Protein AF-0000000072571124 (afdb_homodimer)

InterPro domains:
  IPR002347 Short-chain dehydrogenase/reductase SDR [PF00106] (4-195)
  IPR002347 Short-chain dehydrogenase/reductase SDR [PR00081] (2-19)
  IPR002347 Short-chain dehydrogenase/reductase SDR [PR00081] (71-82)
  IPR002347 Short-chain dehydrogenase/reductase SDR [PR00081] (153-172)
  IPR002347 Short-chain dehydrogenase/reductase SDR [PR00081] (176-193)
  IPR036291 NAD(P)-binding domain superfamily [SSF51735] (3-234)

Structure (mmCIF, N/CA/C/O backbone):
data_AF-0000000072571124-model_v1
#
loop_
_entity.id
_entity.type
_entity.pdbx_description
1 polymer 'Carbonyl reductase'
#
loop_
_atom_site.group_PDB
_atom_site.id
_atom_site.type_symbol
_atom_site.label_atom_id
_atom_site.label_alt_id
_atom_site.label_comp_id
_atom_site.label_asym_id
_atom_site.label_entity_id
_atom_site.label_seq_id
_atom_site.pdbx_PDB_ins_code
_atom_site.Cartn_x
_atom_site.Cartn_y
_atom_site.Cartn_z
_atom_site.occupancy
_atom_site.B_iso_or_equiv
_atom_site.auth_seq_id
_atom_site.auth_comp_id
_atom_site.auth_asym_id
_atom_site.auth_atom_id
_atom_site.pdbx_PDB_model_num
ATOM 1 N N . MET A 1 1 ? -4.766 -30.953 -12.055 1 96.31 1 MET A N 1
ATOM 2 C CA . MET A 1 1 ? -4.66 -29.641 -11.422 1 96.31 1 MET A CA 1
ATOM 3 C C . MET A 1 1 ? -3.938 -28.656 -12.336 1 96.31 1 MET A C 1
ATOM 5 O O . MET A 1 1 ? -3.121 -29.047 -13.164 1 96.31 1 MET A O 1
ATOM 9 N N . LYS A 1 2 ? -4.254 -27.438 -12.289 1 98.62 2 LYS A N 1
ATOM 10 C CA . LYS A 1 2 ? -3.758 -26.406 -13.203 1 98.62 2 LYS A CA 1
ATOM 11 C C . LYS A 1 2 ? -3.268 -25.188 -12.445 1 98.62 2 LYS A C 1
ATOM 13 O O . LYS A 1 2 ? -3.891 -24.75 -11.469 1 98.62 2 LYS A O 1
ATOM 18 N N . THR A 1 3 ? -2.094 -24.641 -12.883 1 98.69 3 THR A N 1
ATOM 19 C CA . THR A 1 3 ? -1.543 -23.438 -12.273 1 98.69 3 THR A CA 1
ATOM 20 C C . THR A 1 3 ? -1.258 -22.391 -13.336 1 98.69 3 THR A C 1
ATOM 22 O O . THR A 1 3 ? -0.821 -22.703 -14.438 1 98.69 3 THR A O 1
ATOM 25 N N . LEU A 1 4 ? -1.636 -21.141 -13.031 1 98.81 4 LEU A N 1
ATOM 26 C CA . LEU A 1 4 ? -1.172 -19.984 -13.781 1 98.81 4 LEU A CA 1
ATOM 27 C C . LEU A 1 4 ? -0.136 -19.203 -12.984 1 98.81 4 LEU A C 1
ATOM 29 O O . LEU A 1 4 ? -0.385 -18.828 -11.836 1 98.81 4 LEU A O 1
ATOM 33 N N . ILE A 1 5 ? 1.008 -19 -13.539 1 98.62 5 ILE A N 1
ATOM 34 C CA . ILE A 1 5 ? 2.074 -18.219 -12.922 1 98.62 5 ILE A CA 1
ATOM 35 C C . ILE A 1 5 ? 2.412 -17.016 -13.805 1 98.62 5 ILE A C 1
ATOM 37 O O . ILE A 1 5 ? 2.76 -17.188 -14.977 1 98.62 5 ILE A O 1
ATOM 41 N N . THR A 1 6 ? 2.266 -15.836 -13.258 1 98.19 6 THR A N 1
ATOM 42 C CA . THR A 1 6 ? 2.666 -14.656 -14.016 1 98.19 6 THR A CA 1
ATOM 43 C C . THR A 1 6 ? 4.164 -14.406 -13.875 1 98.19 6 THR A C 1
ATOM 45 O O . THR A 1 6 ? 4.742 -14.656 -12.812 1 98.19 6 THR A O 1
ATOM 48 N N . GLY A 1 7 ? 4.801 -13.852 -14.922 1 92.69 7 GLY A N 1
ATOM 49 C CA . GLY A 1 7 ? 6.238 -13.633 -14.914 1 92.69 7 GLY A CA 1
ATOM 50 C C . GLY A 1 7 ? 7.031 -14.922 -14.852 1 92.69 7 GLY A C 1
ATOM 51 O O . GLY A 1 7 ? 8.055 -15 -14.164 1 92.69 7 GLY A O 1
ATOM 52 N N . GLU A 1 8 ? 6.68 -15.898 -15.492 1 86.12 8 GLU A N 1
ATOM 53 C CA . GLU A 1 8 ? 7.16 -17.266 -15.359 1 86.12 8 GLU A CA 1
ATOM 54 C C . GLU A 1 8 ? 8.336 -17.531 -16.297 1 86.12 8 GLU A C 1
ATOM 56 O O . GLU A 1 8 ? 8.992 -18.578 -16.203 1 86.12 8 GLU A O 1
ATOM 61 N N . ASN A 1 9 ? 8.766 -16.672 -17.031 1 79.44 9 ASN A N 1
ATOM 62 C CA . ASN A 1 9 ? 9.742 -17 -18.062 1 79.44 9 ASN A CA 1
ATOM 63 C C . ASN A 1 9 ? 11.156 -17.031 -17.5 1 79.44 9 ASN A C 1
ATOM 65 O O . ASN A 1 9 ? 12.086 -17.484 -18.172 1 79.44 9 ASN A O 1
ATOM 69 N N . LYS A 1 10 ? 11.297 -16.594 -16.234 1 81.44 10 LYS A N 1
ATOM 70 C CA . LYS A 1 10 ? 12.609 -16.609 -15.609 1 81.44 10 LYS A CA 1
ATOM 71 C C . LYS A 1 10 ? 12.492 -16.547 -14.094 1 81.44 10 LYS A C 1
ATOM 73 O O . LYS A 1 10 ? 11.391 -16.375 -13.555 1 81.44 10 LYS A O 1
ATOM 78 N N . GLY A 1 11 ? 13.555 -16.844 -13.43 1 90.44 11 GLY A N 1
ATOM 79 C CA . GLY A 1 11 ? 13.664 -16.578 -12.008 1 90.44 11 GLY A CA 1
ATOM 80 C C . GLY A 1 11 ? 12.781 -17.469 -11.164 1 90.44 11 GLY A C 1
ATOM 81 O O . GLY A 1 11 ? 12.727 -18.688 -11.383 1 90.44 11 GLY A O 1
ATOM 82 N N . ILE A 1 12 ? 12.195 -16.875 -10.18 1 92.5 12 ILE A N 1
ATOM 83 C CA . ILE A 1 12 ? 11.359 -17.578 -9.227 1 92.5 12 ILE A CA 1
ATOM 84 C C . ILE A 1 12 ? 10.188 -18.234 -9.953 1 92.5 12 ILE A C 1
ATOM 86 O O . ILE A 1 12 ? 9.844 -19.391 -9.68 1 92.5 12 ILE A O 1
ATOM 90 N N . GLY A 1 13 ? 9.617 -17.531 -10.93 1 95.75 13 GLY A N 1
ATOM 91 C CA . GLY A 1 13 ? 8.461 -18.016 -11.664 1 95.75 13 GLY A CA 1
ATOM 92 C C . GLY A 1 13 ? 8.734 -19.312 -12.414 1 95.75 13 GLY A C 1
ATOM 93 O O . GLY A 1 13 ? 7.949 -20.25 -12.344 1 95.75 13 GLY A O 1
ATOM 94 N N . PHE A 1 14 ? 9.828 -19.312 -13.07 1 95.94 14 PHE A N 1
ATOM 95 C CA . PHE A 1 14 ? 10.172 -20.5 -13.844 1 95.94 14 PHE A CA 1
ATOM 96 C C . PHE A 1 14 ? 10.469 -21.672 -12.922 1 95.94 14 PHE A C 1
ATOM 98 O O . PHE A 1 14 ? 10.023 -22.797 -13.18 1 95.94 14 PHE A O 1
ATOM 105 N N . ALA A 1 15 ? 11.188 -21.438 -11.867 1 96.75 15 ALA A N 1
ATOM 106 C CA . ALA A 1 15 ? 11.5 -22.484 -10.898 1 96.75 15 ALA A CA 1
ATOM 107 C C . ALA A 1 15 ? 10.219 -23.047 -10.281 1 96.75 15 ALA A C 1
ATOM 109 O O . ALA A 1 15 ? 10.117 -24.266 -10.047 1 96.75 15 ALA A O 1
ATOM 110 N N . LEU A 1 16 ? 9.281 -22.188 -10.008 1 97.81 16 LEU A N 1
ATOM 111 C CA . LEU A 1 16 ? 7.988 -22.625 -9.484 1 97.81 16 LEU A CA 1
ATOM 112 C C . LEU A 1 16 ? 7.25 -23.484 -10.508 1 97.81 16 LEU A C 1
ATOM 114 O O . LEU A 1 16 ? 6.633 -24.484 -10.156 1 97.81 16 LEU A O 1
ATOM 118 N N . ALA A 1 17 ? 7.316 -23.078 -11.727 1 97.81 17 ALA A N 1
ATOM 119 C CA . ALA A 1 17 ? 6.691 -23.844 -12.805 1 97.81 17 ALA A CA 1
ATOM 120 C C . ALA A 1 17 ? 7.254 -25.25 -12.867 1 97.81 17 ALA A C 1
ATOM 122 O O . ALA A 1 17 ? 6.5 -26.219 -12.977 1 97.81 17 ALA A O 1
ATOM 123 N N . GLN A 1 18 ? 8.547 -25.344 -12.789 1 97.94 18 GLN A N 1
ATOM 124 C CA . GLN A 1 18 ? 9.195 -26.656 -12.797 1 97.94 18 GLN A CA 1
ATOM 125 C C . GLN A 1 18 ? 8.75 -27.5 -11.602 1 97.94 18 GLN A C 1
ATOM 127 O O . GLN A 1 18 ? 8.359 -28.656 -11.758 1 97.94 18 GLN A O 1
ATOM 132 N N . ASN A 1 19 ? 8.82 -26.891 -10.461 1 97.88 19 ASN A N 1
ATOM 133 C CA . ASN A 1 19 ? 8.477 -27.578 -9.219 1 97.88 19 ASN A CA 1
ATOM 134 C C . ASN A 1 19 ? 7.039 -28.109 -9.25 1 97.88 19 ASN A C 1
ATOM 136 O O . ASN A 1 19 ? 6.793 -29.266 -8.961 1 97.88 19 ASN A O 1
ATOM 140 N N . LEU A 1 20 ? 6.117 -27.297 -9.656 1 98.19 20 LEU A N 1
ATOM 141 C CA . LEU A 1 20 ? 4.699 -27.656 -9.695 1 98.19 20 LEU A CA 1
ATOM 142 C C . LEU A 1 20 ? 4.414 -28.625 -10.828 1 98.19 20 LEU A C 1
ATOM 144 O O . LEU A 1 20 ? 3.6 -29.531 -10.68 1 98.19 20 LEU A O 1
ATOM 148 N N . GLY A 1 21 ? 5.066 -28.438 -11.961 1 98.12 21 GLY A N 1
ATOM 149 C CA . GLY A 1 21 ? 4.934 -29.375 -13.07 1 98.12 21 GLY A CA 1
ATOM 150 C C . GLY A 1 21 ? 5.316 -30.797 -12.695 1 98.12 21 GLY A C 1
ATOM 151 O O . GLY A 1 21 ? 4.621 -31.75 -13.047 1 98.12 21 GLY A O 1
ATOM 152 N N . HIS A 1 22 ? 6.344 -30.922 -11.961 1 97.88 22 HIS A N 1
ATOM 153 C CA . HIS A 1 22 ? 6.812 -32.219 -11.531 1 97.88 22 HIS A CA 1
ATOM 154 C C . HIS A 1 22 ? 5.863 -32.844 -10.516 1 97.88 22 HIS A C 1
ATOM 156 O O . HIS A 1 22 ? 5.883 -34.062 -10.297 1 97.88 22 HIS A O 1
ATOM 162 N N . ARG A 1 23 ? 5.066 -32.062 -9.938 1 97.25 23 ARG A N 1
ATOM 163 C CA . ARG A 1 23 ? 4.051 -32.531 -9.008 1 97.25 23 ARG A CA 1
ATOM 164 C C . ARG A 1 23 ? 2.76 -32.875 -9.742 1 97.25 23 ARG A C 1
ATOM 166 O O . ARG A 1 23 ? 1.767 -33.25 -9.117 1 97.25 23 ARG A O 1
ATOM 173 N N . GLY A 1 24 ? 2.742 -32.594 -11.078 1 97.75 24 GLY A N 1
ATOM 174 C CA . GLY A 1 24 ? 1.615 -33.062 -11.883 1 97.75 24 GLY A CA 1
ATOM 175 C C . GLY A 1 24 ? 0.715 -31.922 -12.336 1 97.75 24 GLY A C 1
ATOM 176 O O . GLY A 1 24 ? -0.292 -32.156 -13.008 1 97.75 24 GLY A O 1
ATOM 177 N N . TYR A 1 25 ? 1.028 -30.688 -12.055 1 98.38 25 TYR A N 1
ATOM 178 C CA . TYR A 1 25 ? 0.212 -29.562 -12.484 1 98.38 25 TYR A CA 1
ATOM 179 C C . TYR A 1 25 ? 0.406 -29.281 -13.969 1 98.38 25 TYR A C 1
ATOM 181 O O . TYR A 1 25 ? 1.527 -29.344 -14.477 1 98.38 25 TYR A O 1
ATOM 189 N N . GLU A 1 26 ? -0.663 -29.047 -14.641 1 98.69 26 GLU A N 1
ATOM 190 C CA . GLU A 1 26 ? -0.558 -28.312 -15.906 1 98.69 26 GLU A CA 1
ATOM 191 C C . GLU A 1 26 ? -0.16 -26.859 -15.68 1 98.69 26 GLU A C 1
ATOM 193 O O . GLU A 1 26 ? -0.804 -26.156 -14.898 1 98.69 26 GLU A O 1
ATOM 198 N N . VAL A 1 27 ? 0.876 -26.438 -16.406 1 98.69 27 VAL A N 1
ATOM 199 C CA . VAL A 1 27 ? 1.424 -25.125 -16.125 1 98.69 27 VAL A CA 1
ATOM 200 C C . VAL A 1 27 ? 1.021 -24.156 -17.25 1 98.69 27 VAL A C 1
ATOM 202 O O . VAL A 1 27 ? 1.366 -24.359 -18.406 1 98.69 27 VAL A O 1
ATOM 205 N N . LEU A 1 28 ? 0.267 -23.125 -16.891 1 98.62 28 LEU A N 1
ATOM 206 C CA . LEU A 1 28 ? 0.04 -21.984 -17.781 1 98.62 28 LEU A CA 1
ATOM 207 C C . LEU A 1 28 ? 1.105 -20.922 -17.578 1 98.62 28 LEU A C 1
ATOM 209 O O . LEU A 1 28 ? 1.163 -20.281 -16.516 1 98.62 28 LEU A O 1
ATOM 213 N N . VAL A 1 29 ? 1.911 -20.734 -18.609 1 97.81 29 VAL A N 1
ATOM 214 C CA . VAL A 1 29 ? 3.041 -19.812 -18.578 1 97.81 29 VAL A CA 1
ATOM 215 C C . VAL A 1 29 ? 2.566 -18.406 -18.906 1 97.81 29 VAL A C 1
ATOM 217 O O . VAL A 1 29 ? 2.395 -18.062 -20.078 1 97.81 29 VAL A O 1
ATOM 220 N N . GLY A 1 30 ? 2.354 -17.625 -17.875 1 97.88 30 GLY A N 1
ATOM 221 C CA . GLY A 1 30 ? 1.951 -16.234 -18.078 1 97.88 30 GLY A CA 1
ATOM 222 C C . GLY A 1 30 ? 3.123 -15.297 -18.281 1 97.88 30 GLY A C 1
ATOM 223 O O . GLY A 1 30 ? 3.938 -15.102 -17.375 1 97.88 30 GLY A O 1
ATOM 224 N N . ALA A 1 31 ? 3.184 -14.688 -19.438 1 96.06 31 ALA A N 1
ATOM 225 C CA . ALA A 1 31 ? 4.27 -13.758 -19.734 1 96.06 31 ALA A CA 1
ATOM 226 C C . ALA A 1 31 ? 3.822 -12.68 -20.719 1 96.06 31 ALA A C 1
ATOM 228 O O . ALA A 1 31 ? 2.879 -12.891 -21.484 1 96.06 31 ALA A O 1
ATOM 229 N N . ARG A 1 32 ? 4.52 -11.578 -20.641 1 94.94 32 ARG A N 1
ATOM 230 C CA . ARG A 1 32 ? 4.195 -10.469 -21.516 1 94.94 32 ARG A CA 1
ATOM 231 C C . ARG A 1 32 ? 4.777 -10.688 -22.906 1 94.94 32 ARG A C 1
ATOM 233 O O . ARG A 1 32 ? 4.145 -10.359 -23.922 1 94.94 32 ARG A O 1
ATOM 240 N N . ASN A 1 33 ? 5.988 -11.234 -22.969 1 94.94 33 ASN A N 1
ATOM 241 C CA . ASN A 1 33 ? 6.676 -11.508 -24.219 1 94.94 33 ASN A CA 1
ATOM 242 C C . ASN A 1 33 ? 6.383 -12.914 -24.734 1 94.94 33 ASN A C 1
ATOM 244 O O . ASN A 1 33 ? 6.781 -13.898 -24.109 1 94.94 33 ASN A O 1
ATOM 248 N N . GLU A 1 34 ? 5.809 -13.031 -25.875 1 96.12 34 GLU A N 1
ATOM 249 C CA . GLU A 1 34 ? 5.371 -14.32 -26.391 1 96.12 34 GLU A CA 1
ATOM 250 C C . GLU A 1 34 ? 6.566 -15.219 -26.719 1 96.12 34 GLU A C 1
ATOM 252 O O . GLU A 1 34 ? 6.547 -16.422 -26.438 1 96.12 34 GLU A O 1
ATOM 257 N N . THR A 1 35 ? 7.57 -14.664 -27.312 1 97.19 35 THR A N 1
ATOM 258 C CA . THR A 1 35 ? 8.742 -15.445 -27.688 1 97.19 35 THR A CA 1
ATOM 259 C C . THR A 1 35 ? 9.391 -16.062 -26.453 1 97.19 35 THR A C 1
ATOM 261 O O . THR A 1 35 ? 9.633 -17.281 -26.406 1 97.19 35 THR A O 1
ATOM 264 N N . ARG A 1 36 ? 9.578 -15.281 -25.438 1 95.69 36 ARG A N 1
ATOM 265 C CA . ARG A 1 36 ? 10.18 -15.766 -24.203 1 95.69 36 ARG A CA 1
ATOM 266 C C . ARG A 1 36 ? 9.266 -16.766 -23.5 1 95.69 36 ARG A C 1
ATOM 268 O O . ARG A 1 36 ? 9.734 -17.75 -22.922 1 95.69 36 ARG A O 1
ATOM 275 N N . GLY A 1 37 ? 7.984 -16.516 -23.578 1 96.88 37 GLY A N 1
ATOM 276 C CA . GLY A 1 37 ? 7.012 -17.422 -23.016 1 96.88 37 GLY A CA 1
ATOM 277 C C . GLY A 1 37 ? 7.012 -18.797 -23.672 1 96.88 37 GLY A C 1
ATOM 278 O O . GLY A 1 37 ? 6.977 -19.812 -23 1 96.88 37 GLY A O 1
ATOM 279 N N . GLN A 1 38 ? 7.09 -18.797 -24.953 1 97.5 38 GLN A N 1
ATOM 280 C CA . GLN A 1 38 ? 7.102 -20.062 -25.703 1 97.5 38 GLN A CA 1
ATOM 281 C C . GLN A 1 38 ? 8.391 -20.828 -25.453 1 97.5 38 GLN A C 1
ATOM 283 O O . GLN A 1 38 ? 8.375 -22.062 -25.391 1 97.5 38 GLN A O 1
ATOM 288 N N . GLU A 1 39 ? 9.438 -20.109 -25.344 1 97.69 39 GLU A N 1
ATOM 289 C CA . GLU A 1 39 ? 10.703 -20.766 -25 1 97.69 39 GLU A CA 1
ATOM 290 C C . GLU A 1 39 ? 10.602 -21.469 -23.641 1 97.69 39 GLU A C 1
ATOM 292 O O . GLU A 1 39 ? 11.094 -22.594 -23.484 1 97.69 39 GLU A O 1
ATOM 297 N N . ALA A 1 40 ? 9.984 -20.812 -22.703 1 97.38 40 ALA A N 1
ATOM 298 C CA . ALA A 1 40 ? 9.773 -21.422 -21.391 1 97.38 40 ALA A CA 1
ATOM 299 C C . ALA A 1 40 ? 8.891 -22.672 -21.5 1 97.38 40 ALA A C 1
ATOM 301 O O . ALA A 1 40 ? 9.172 -23.688 -20.859 1 97.38 40 ALA A O 1
ATOM 302 N N . VAL A 1 41 ? 7.891 -22.625 -22.281 1 98.12 41 VAL A N 1
ATOM 303 C CA . VAL A 1 41 ? 6.992 -23.75 -22.5 1 98.12 41 VAL A CA 1
ATOM 304 C C . VAL A 1 41 ? 7.777 -24.938 -23.047 1 98.12 41 VAL A C 1
ATOM 306 O O . VAL A 1 41 ? 7.629 -26.062 -22.562 1 98.12 41 VAL A O 1
ATOM 309 N N . GLU A 1 42 ? 8.602 -24.672 -23.984 1 98.31 42 GLU A N 1
ATOM 310 C CA . GLU A 1 42 ? 9.375 -25.734 -24.609 1 98.31 42 GLU A CA 1
ATOM 311 C C . GLU A 1 42 ? 10.328 -26.375 -23.594 1 98.31 42 GLU A C 1
ATOM 313 O O . GLU A 1 42 ? 10.508 -27.594 -23.594 1 98.31 42 GLU A O 1
ATOM 318 N N . LYS A 1 43 ? 10.938 -25.562 -22.812 1 97.88 43 LYS A N 1
ATOM 319 C CA . LYS A 1 43 ? 11.82 -26.078 -21.781 1 97.88 43 LYS A CA 1
ATOM 320 C C . LYS A 1 43 ? 11.07 -26.969 -20.797 1 97.88 43 LYS A C 1
ATOM 322 O O . LYS A 1 43 ? 11.562 -28.031 -20.406 1 97.88 43 LYS A O 1
ATOM 327 N N . LEU A 1 44 ? 9.898 -26.594 -20.422 1 98.25 44 LEU A N 1
ATOM 328 C CA . LEU A 1 44 ? 9.086 -27.375 -19.5 1 98.25 44 LEU A CA 1
ATOM 329 C C . LEU A 1 44 ? 8.641 -28.672 -20.141 1 98.25 44 LEU A C 1
ATOM 331 O O . LEU A 1 44 ? 8.703 -29.734 -19.516 1 98.25 44 LEU A O 1
ATOM 335 N N . LYS A 1 45 ? 8.227 -28.625 -21.359 1 98.31 45 LYS A N 1
ATOM 336 C CA . LYS A 1 45 ? 7.793 -29.812 -22.062 1 98.31 45 LYS A CA 1
ATOM 337 C C . LYS A 1 45 ? 8.938 -30.828 -22.203 1 98.31 45 LYS A C 1
ATOM 339 O O . LYS A 1 45 ? 8.719 -32.031 -22.125 1 98.31 45 LYS A O 1
ATOM 344 N N . ALA A 1 46 ? 10.07 -30.281 -22.391 1 98.25 46 ALA A N 1
ATOM 345 C CA . ALA A 1 46 ? 11.25 -31.141 -22.5 1 98.25 46 ALA A CA 1
ATOM 346 C C . ALA A 1 46 ? 11.477 -31.922 -21.203 1 98.25 46 ALA A C 1
ATOM 348 O O . ALA A 1 46 ? 12.109 -32.969 -21.219 1 98.25 46 ALA A O 1
ATOM 349 N N . GLU A 1 47 ? 10.938 -31.391 -20.109 1 97.81 47 GLU A N 1
ATOM 350 C CA . GLU A 1 47 ? 11.055 -32.062 -18.812 1 97.81 47 GLU A CA 1
ATOM 351 C C . GLU A 1 47 ? 9.859 -32.969 -18.547 1 97.81 47 GLU A C 1
ATOM 353 O O . GLU A 1 47 ? 9.742 -33.531 -17.469 1 97.81 47 GLU A O 1
ATOM 358 N N . GLY A 1 48 ? 8.945 -33.062 -19.516 1 98.31 48 GLY A N 1
ATOM 359 C CA . GLY A 1 48 ? 7.777 -33.906 -19.375 1 98.31 48 GLY A CA 1
ATOM 360 C C . GLY A 1 48 ? 6.605 -33.219 -18.719 1 98.31 48 GLY A C 1
ATOM 361 O O . GLY A 1 48 ? 5.648 -33.875 -18.297 1 98.31 48 GLY A O 1
ATOM 362 N N . ILE A 1 49 ? 6.688 -31.922 -18.609 1 98.38 49 ILE A N 1
ATOM 363 C CA . ILE A 1 49 ? 5.648 -31.125 -17.953 1 98.38 49 ILE A CA 1
ATOM 364 C C . ILE A 1 49 ? 4.652 -30.625 -18.984 1 98.38 49 ILE A C 1
ATOM 366 O O . ILE A 1 49 ? 5.047 -30.156 -20.062 1 98.38 49 ILE A O 1
ATOM 370 N N . THR A 1 50 ? 3.371 -30.812 -18.75 1 98.56 50 THR A N 1
ATOM 371 C CA . THR A 1 50 ? 2.344 -30.203 -19.578 1 98.56 50 THR A CA 1
ATOM 372 C C . THR A 1 50 ? 2.305 -28.688 -19.391 1 98.56 50 THR A C 1
ATOM 374 O O . THR A 1 50 ? 2.076 -28.203 -18.266 1 98.56 50 THR A O 1
ATOM 377 N N . ALA A 1 51 ? 2.561 -27.922 -20.453 1 98.5 51 ALA A N 1
ATOM 378 C CA . ALA A 1 51 ? 2.656 -26.469 -20.328 1 98.5 51 ALA A CA 1
ATOM 379 C C . ALA A 1 51 ? 2.082 -25.766 -21.547 1 98.5 51 ALA A C 1
ATOM 381 O O . ALA A 1 51 ? 2.158 -26.297 -22.672 1 98.5 51 ALA A O 1
ATOM 382 N N . LYS A 1 52 ? 1.484 -24.641 -21.375 1 98.06 52 LYS A N 1
ATOM 383 C CA . LYS A 1 52 ? 0.981 -23.781 -22.438 1 98.06 52 LYS A CA 1
ATOM 384 C C . LYS A 1 52 ? 1.236 -22.312 -22.125 1 98.06 52 LYS A C 1
ATOM 386 O O . LYS A 1 52 ? 1.289 -21.906 -20.969 1 98.06 52 LYS A O 1
ATOM 391 N N . PHE A 1 53 ? 1.354 -21.531 -23.172 1 98 53 PHE A N 1
ATOM 392 C CA . PHE A 1 53 ? 1.597 -20.094 -23.047 1 98 53 PHE A CA 1
ATOM 393 C C . PHE A 1 53 ? 0.285 -19.328 -22.875 1 98 53 PHE A C 1
ATOM 395 O O . PHE A 1 53 ? -0.703 -19.641 -23.547 1 98 53 PHE A O 1
ATOM 402 N N . VAL A 1 54 ? 0.24 -18.406 -21.984 1 98.12 54 VAL A N 1
ATOM 403 C CA . VAL A 1 54 ? -0.846 -17.453 -21.797 1 98.12 54 VAL A CA 1
ATOM 404 C C . VAL A 1 54 ? -0.282 -16.031 -21.75 1 98.12 54 VAL A C 1
ATOM 406 O O . VAL A 1 54 ? 0.601 -15.734 -20.938 1 98.12 54 VAL A O 1
ATOM 409 N N . LYS A 1 55 ? -0.772 -15.133 -22.594 1 97.81 55 LYS A N 1
ATOM 410 C CA . LYS A 1 55 ? -0.314 -13.75 -22.578 1 97.81 55 LYS A CA 1
ATOM 411 C C . LYS A 1 55 ? -0.812 -13.016 -21.328 1 97.81 55 LYS A C 1
ATOM 413 O O . LYS A 1 55 ? -2.014 -13 -21.062 1 97.81 55 LYS A O 1
ATOM 418 N N . VAL A 1 56 ? 0.099 -12.531 -20.594 1 97.94 56 VAL A N 1
ATOM 419 C CA . VAL A 1 56 ? -0.199 -11.719 -19.422 1 97.94 56 VAL A CA 1
ATOM 420 C C . VAL A 1 56 ? 0.689 -10.477 -19.422 1 97.94 56 VAL A C 1
ATOM 422 O O . VAL A 1 56 ? 1.875 -10.555 -19.094 1 97.94 56 VAL A O 1
ATOM 425 N N . ASP A 1 57 ? 0.125 -9.406 -19.812 1 97.5 57 ASP A N 1
ATOM 426 C CA . ASP A 1 57 ? 0.797 -8.109 -19.75 1 97.5 57 ASP A CA 1
ATOM 427 C C . ASP A 1 57 ? 0.169 -7.219 -18.672 1 97.5 57 ASP A C 1
ATOM 429 O O . ASP A 1 57 ? -0.845 -6.562 -18.922 1 97.5 57 ASP A O 1
ATOM 433 N N . LEU A 1 58 ? 0.867 -7.137 -17.562 1 97.06 58 LEU A N 1
ATOM 434 C CA . LEU A 1 58 ? 0.311 -6.453 -16.391 1 97.06 58 LEU A CA 1
ATOM 435 C C . LEU A 1 58 ? 0.135 -4.965 -16.672 1 97.06 58 LEU A C 1
ATOM 437 O O . LEU A 1 58 ? -0.574 -4.273 -15.938 1 97.06 58 LEU A O 1
ATOM 441 N N . ASP A 1 59 ? 0.75 -4.469 -17.672 1 94.19 59 ASP A N 1
ATOM 442 C CA . ASP A 1 59 ? 0.662 -3.047 -17.984 1 94.19 59 ASP A CA 1
ATOM 443 C C . ASP A 1 59 ? -0.41 -2.785 -19.047 1 94.19 59 ASP A C 1
ATOM 445 O O . ASP A 1 59 ? -0.592 -1.648 -19.484 1 94.19 59 ASP A O 1
ATOM 449 N N . ASP A 1 60 ? -1.084 -3.814 -19.469 1 96.06 60 ASP A N 1
ATOM 450 C CA . ASP A 1 60 ? -2.145 -3.699 -20.469 1 96.06 60 ASP A CA 1
ATOM 451 C C . ASP A 1 60 ? -3.455 -4.285 -19.938 1 96.06 60 ASP A C 1
ATOM 453 O O . ASP A 1 60 ? -3.785 -5.438 -20.234 1 96.06 60 ASP A O 1
ATOM 457 N N . LEU A 1 61 ? -4.215 -3.451 -19.328 1 94.75 61 LEU A N 1
ATOM 458 C CA . LEU A 1 61 ? -5.441 -3.885 -18.656 1 94.75 61 LEU A CA 1
ATOM 459 C C . LEU A 1 61 ? -6.4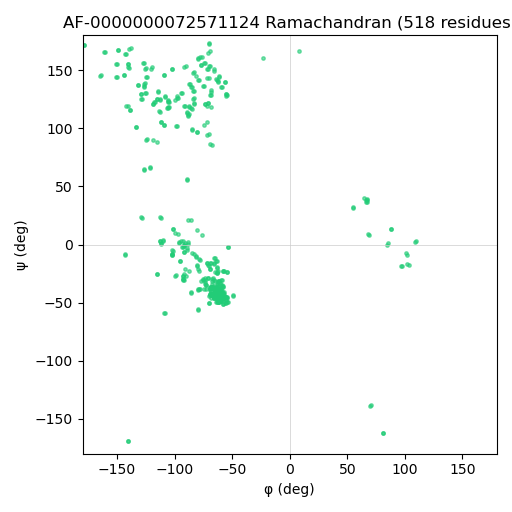34 -4.457 -19.672 1 94.75 61 LEU A C 1
ATOM 461 O O . LEU A 1 61 ? -7.188 -5.379 -19.344 1 94.75 61 LEU A O 1
ATOM 465 N N . ASN A 1 62 ? -6.457 -3.93 -20.812 1 95.81 62 ASN A N 1
ATOM 466 C CA . ASN A 1 62 ? -7.355 -4.449 -21.844 1 95.81 62 ASN A CA 1
ATOM 467 C C . ASN A 1 62 ? -6.98 -5.871 -22.25 1 95.81 62 ASN A C 1
ATOM 469 O O . ASN A 1 62 ? -7.855 -6.719 -22.438 1 95.81 62 ASN A O 1
ATOM 473 N N . GLN A 1 63 ? -5.73 -6.102 -22.391 1 97.25 63 GLN A N 1
ATOM 474 C CA . GLN A 1 63 ? -5.27 -7.438 -22.75 1 97.25 63 GLN A CA 1
ATOM 475 C C . GLN A 1 63 ? -5.641 -8.453 -21.672 1 97.25 63 GLN A C 1
ATOM 477 O O . GLN A 1 63 ? -5.988 -9.594 -21.984 1 97.25 63 GLN A O 1
ATOM 482 N N . LEU A 1 64 ? -5.691 -8.062 -20.438 1 97.88 64 LEU A N 1
ATOM 483 C CA . LEU A 1 64 ? -5.91 -8.961 -19.312 1 97.88 64 LEU A CA 1
ATOM 484 C C . LEU A 1 64 ? -7.348 -9.461 -19.281 1 97.88 64 LEU A C 1
ATOM 486 O O . LEU A 1 64 ? -7.652 -10.453 -18.625 1 97.88 64 LEU A O 1
ATOM 490 N N . THR A 1 65 ? -8.242 -8.812 -20.016 1 97.12 65 THR A N 1
ATOM 491 C CA . THR A 1 65 ? -9.625 -9.258 -20.062 1 97.12 65 THR A CA 1
ATOM 492 C C . THR A 1 65 ? -9.727 -10.656 -20.672 1 97.12 65 THR A C 1
ATOM 494 O O . THR A 1 65 ? -10.664 -11.398 -20.391 1 97.12 65 THR A O 1
ATOM 497 N N . SER A 1 66 ? -8.789 -11.062 -21.469 1 97.44 66 SER A N 1
ATOM 498 C CA . SER A 1 66 ? -8.781 -12.352 -22.156 1 97.44 66 SER A CA 1
ATOM 499 C C . SER A 1 66 ? -8.594 -13.5 -21.172 1 97.44 66 SER A C 1
ATOM 501 O O . SER A 1 66 ? -8.875 -14.656 -21.5 1 97.44 66 SER A O 1
ATOM 503 N N . LEU A 1 67 ? -8.156 -13.227 -19.984 1 98.25 67 LEU A N 1
ATOM 504 C CA . LEU A 1 67 ? -7.891 -14.258 -19 1 98.25 67 LEU A CA 1
ATOM 505 C C . LEU A 1 67 ? -9.188 -14.898 -18.516 1 98.25 67 LEU A C 1
ATOM 507 O O . LEU A 1 67 ? -9.172 -16 -17.953 1 98.25 67 LEU A O 1
ATOM 511 N N . SER A 1 68 ? -10.281 -14.203 -18.688 1 97.69 68 SER A N 1
ATOM 512 C CA . SER A 1 68 ? -11.57 -14.703 -18.234 1 97.69 68 SER A CA 1
ATOM 513 C C . SER A 1 68 ? -11.961 -15.984 -18.969 1 97.69 68 SER A C 1
ATOM 515 O O . SER A 1 68 ? -12.875 -16.703 -18.547 1 97.69 68 SER A O 1
ATOM 517 N N . ALA A 1 69 ? -11.289 -16.281 -20.047 1 97.5 69 ALA A N 1
ATOM 518 C CA . ALA A 1 69 ? -11.586 -17.469 -20.844 1 97.5 69 ALA A CA 1
ATOM 519 C C . ALA A 1 69 ? -10.969 -18.719 -20.234 1 97.5 69 ALA A C 1
ATOM 521 O O . ALA A 1 69 ? -11.328 -19.828 -20.594 1 97.5 69 ALA A O 1
ATOM 522 N N . LEU A 1 70 ? -10.008 -18.547 -19.359 1 98.12 70 LEU A N 1
ATOM 523 C CA . LEU A 1 70 ? -9.375 -19.688 -18.703 1 98.12 70 LEU A CA 1
ATOM 524 C C . LEU A 1 70 ? -10.336 -20.359 -17.734 1 98.12 70 LEU A C 1
ATOM 526 O O . LEU A 1 70 ? -11.281 -19.734 -17.266 1 98.12 70 LEU A O 1
ATOM 530 N N . THR A 1 71 ? -10.109 -21.656 -17.5 1 97.75 71 THR A N 1
ATOM 531 C CA . THR A 1 71 ? -10.961 -22.375 -16.562 1 97.75 71 THR A CA 1
ATOM 532 C C . THR A 1 71 ? -10.133 -23.344 -15.711 1 97.75 71 THR A C 1
ATOM 534 O O . THR A 1 71 ? -9.008 -23.672 -16.078 1 97.75 71 THR A O 1
ATOM 537 N N . ASP A 1 72 ? -10.633 -23.656 -14.57 1 98.12 72 ASP A N 1
ATOM 538 C CA . ASP A 1 72 ? -10.172 -24.75 -13.727 1 98.12 72 ASP A CA 1
ATOM 539 C C . ASP A 1 72 ? -8.766 -24.469 -13.195 1 98.12 72 ASP A C 1
ATOM 541 O O . ASP A 1 72 ? -7.914 -25.375 -13.188 1 98.12 72 ASP A O 1
ATOM 545 N N . ILE A 1 73 ? -8.531 -23.25 -12.859 1 98.75 73 ILE A N 1
ATOM 546 C CA . ILE A 1 73 ? -7.246 -22.906 -12.258 1 98.75 73 ILE A CA 1
ATOM 547 C C . ILE A 1 73 ? -7.273 -23.203 -10.766 1 98.75 73 ILE A C 1
ATOM 549 O O . ILE A 1 73 ? -8.078 -22.625 -10.023 1 98.75 73 ILE A O 1
ATOM 553 N N . ASP A 1 74 ? -6.371 -24.047 -10.312 1 98.75 74 ASP A N 1
ATOM 554 C CA . ASP A 1 74 ? -6.289 -24.438 -8.914 1 98.75 74 ASP A CA 1
ATOM 555 C C . ASP A 1 74 ? -5.328 -23.547 -8.141 1 98.75 74 ASP A C 1
ATOM 557 O O . ASP A 1 74 ? -5.469 -23.375 -6.93 1 98.75 74 ASP A O 1
ATOM 561 N N . LEU A 1 75 ? -4.344 -23.062 -8.875 1 98.75 75 LEU A N 1
ATOM 562 C CA . LEU A 1 75 ? -3.291 -22.266 -8.25 1 98.75 75 LEU A CA 1
ATOM 563 C C . LEU A 1 75 ? -2.922 -21.078 -9.133 1 98.75 75 LEU A C 1
ATOM 565 O O . LEU A 1 75 ? -2.508 -21.25 -10.281 1 98.75 75 LEU A O 1
ATOM 569 N N . LEU A 1 76 ? -3.182 -19.875 -8.617 1 98.88 76 LEU A N 1
ATOM 570 C CA . LEU A 1 76 ? -2.705 -18.656 -9.242 1 98.88 76 LEU A CA 1
ATOM 571 C C . LEU A 1 76 ? -1.525 -18.078 -8.469 1 98.88 76 LEU A C 1
ATOM 573 O O . LEU A 1 76 ? -1.646 -17.766 -7.277 1 98.88 76 LEU A O 1
ATOM 577 N N . ILE A 1 77 ? -0.386 -17.984 -9.125 1 98.81 77 ILE A N 1
ATOM 578 C CA . ILE A 1 77 ? 0.786 -17.375 -8.5 1 98.81 77 ILE A CA 1
ATOM 579 C C . ILE A 1 77 ? 1.118 -16.062 -9.195 1 98.81 77 ILE A C 1
ATOM 581 O O . ILE A 1 77 ? 1.594 -16.047 -10.328 1 98.81 77 ILE A O 1
ATOM 585 N N . ASN A 1 78 ? 0.812 -15.016 -8.523 1 98.62 78 ASN A N 1
ATOM 586 C CA . ASN A 1 78 ? 1.179 -13.68 -8.969 1 98.62 78 ASN A CA 1
ATOM 587 C C . ASN A 1 78 ? 2.631 -13.352 -8.633 1 98.62 78 ASN A C 1
ATOM 589 O O . ASN A 1 78 ? 2.92 -12.859 -7.539 1 98.62 78 ASN A O 1
ATOM 593 N N . ASN A 1 79 ? 3.484 -13.539 -9.57 1 96.94 79 ASN A N 1
ATOM 594 C CA . ASN A 1 79 ? 4.926 -13.43 -9.391 1 96.94 79 ASN A CA 1
ATOM 595 C C . ASN A 1 79 ? 5.504 -12.273 -10.203 1 96.94 79 ASN A C 1
ATOM 597 O O . ASN A 1 79 ? 6.535 -11.703 -9.836 1 96.94 79 ASN A O 1
ATOM 601 N N . ALA A 1 80 ? 4.816 -11.922 -11.258 1 94 80 ALA A N 1
ATOM 602 C CA . ALA A 1 80 ? 5.309 -10.875 -12.141 1 94 80 ALA A CA 1
ATOM 603 C C . ALA A 1 80 ? 5.387 -9.531 -11.414 1 94 80 ALA A C 1
ATOM 605 O O . ALA A 1 80 ? 4.527 -9.219 -10.586 1 94 80 ALA A O 1
ATOM 606 N N . GLY A 1 81 ? 6.375 -8.766 -11.68 1 91.31 81 GLY A N 1
ATOM 607 C CA . GLY A 1 81 ? 6.547 -7.43 -11.141 1 91.31 81 GLY A CA 1
ATOM 608 C C . GLY A 1 81 ? 7.801 -6.738 -11.641 1 91.31 81 GLY A C 1
ATOM 609 O O . GLY A 1 81 ? 8.625 -7.355 -12.32 1 91.31 81 GLY A O 1
ATOM 610 N N . ILE A 1 82 ? 7.902 -5.496 -11.328 1 90.12 82 ILE A N 1
ATOM 611 C CA . ILE A 1 82 ? 9.086 -4.723 -11.672 1 90.12 82 ILE A CA 1
ATOM 612 C C . ILE A 1 82 ? 9.641 -4.043 -10.422 1 90.12 82 ILE A C 1
ATOM 614 O O . ILE A 1 82 ? 8.906 -3.807 -9.461 1 90.12 82 ILE A O 1
ATOM 618 N N . SER A 1 83 ? 10.914 -3.734 -10.445 1 84.75 83 SER A N 1
ATOM 619 C CA . SER A 1 83 ? 11.594 -3.199 -9.273 1 84.75 83 SER A CA 1
ATOM 620 C C . SER A 1 83 ? 11.312 -1.712 -9.094 1 84.75 83 SER A C 1
ATOM 622 O O . SER A 1 83 ? 11.422 -1.18 -7.988 1 84.75 83 SER A O 1
ATOM 624 N N . GLY A 1 84 ? 10.906 -1.049 -10.141 1 81.75 84 GLY A N 1
ATOM 625 C CA . GLY A 1 84 ? 10.57 0.364 -10.07 1 81.75 84 GLY A CA 1
ATOM 626 C C . GLY A 1 84 ? 11.773 1.274 -10.219 1 81.75 84 GLY A C 1
ATOM 627 O O . GLY A 1 84 ? 11.672 2.486 -10.016 1 81.75 84 GLY A O 1
ATOM 628 N N . ASN A 1 85 ? 13.031 0.827 -10.398 1 69.38 85 ASN A N 1
ATOM 629 C CA . ASN A 1 85 ? 14.195 1.66 -10.656 1 69.38 85 ASN A CA 1
ATOM 630 C C . ASN A 1 85 ? 14.391 1.899 -12.148 1 69.38 85 ASN A C 1
ATOM 632 O O . ASN A 1 85 ? 15.438 1.568 -12.711 1 69.38 85 ASN A O 1
ATOM 636 N N . ILE A 1 86 ? 13.422 2.41 -12.758 1 60.5 86 ILE A N 1
ATOM 637 C CA . ILE A 1 86 ? 13.359 2.357 -14.211 1 60.5 86 ILE A CA 1
ATOM 638 C C . ILE A 1 86 ? 14.312 3.393 -14.805 1 60.5 86 ILE A C 1
ATOM 640 O O . ILE A 1 86 ? 14.906 3.164 -15.859 1 60.5 86 ILE A O 1
ATOM 644 N N . HIS A 1 87 ? 14.5 4.461 -14.141 1 59.22 87 HIS A N 1
ATOM 645 C CA . HIS A 1 87 ? 15.297 5.5 -14.781 1 59.22 87 HIS A CA 1
ATOM 646 C C . HIS A 1 87 ? 16.734 5.484 -14.273 1 59.22 87 HIS A C 1
ATOM 648 O O . HIS A 1 87 ? 17.484 6.441 -14.484 1 59.22 87 HIS A O 1
ATOM 654 N N . SER A 1 88 ? 17.031 4.398 -13.516 1 56.75 88 SER A N 1
ATOM 655 C CA . SER A 1 88 ? 18.406 4.406 -13 1 56.75 88 SER A CA 1
ATOM 656 C C . SER A 1 88 ? 19.328 3.549 -13.859 1 56.75 88 SER A C 1
ATOM 658 O O . SER A 1 88 ? 18.906 2.535 -14.414 1 56.75 88 SER A O 1
ATOM 660 N N . ASP A 1 89 ? 20.328 4.164 -14.203 1 52.66 89 ASP A N 1
ATOM 661 C CA . ASP A 1 89 ? 21.406 3.455 -14.883 1 52.66 89 ASP A CA 1
ATOM 662 C C . ASP A 1 89 ? 22.031 2.387 -13.984 1 52.66 89 ASP A C 1
ATOM 664 O O . ASP A 1 89 ? 22.828 1.566 -14.438 1 52.66 89 ASP A O 1
ATOM 668 N N . LYS A 1 90 ? 21.734 2.635 -12.641 1 52.78 90 LYS A N 1
ATOM 669 C CA . LYS A 1 90 ? 22.375 1.716 -11.703 1 52.78 90 LYS A CA 1
ATOM 670 C C . LYS A 1 90 ? 21.516 0.474 -11.477 1 52.78 90 LYS A C 1
ATOM 672 O O . LYS A 1 90 ? 20.281 0.536 -11.578 1 52.78 90 LYS A O 1
ATOM 677 N N . GLY A 1 91 ? 21.938 -0.541 -11.883 1 54.25 91 GLY A N 1
ATOM 678 C CA . GLY A 1 91 ? 21.297 -1.83 -11.734 1 54.25 91 GLY A CA 1
ATOM 679 C C . GLY A 1 91 ? 19.891 -1.727 -11.156 1 54.25 91 GLY A C 1
ATOM 680 O O . GLY A 1 91 ? 19.469 -0.646 -10.742 1 54.25 91 GLY A O 1
ATOM 681 N N . HIS A 1 92 ? 18.969 -2.77 -11.156 1 56.81 92 HIS A N 1
ATOM 682 C CA . HIS A 1 92 ? 17.531 -2.811 -10.977 1 56.81 92 HIS A CA 1
ATOM 683 C C . HIS A 1 92 ? 17.141 -2.459 -9.547 1 56.81 92 HIS A C 1
ATOM 685 O O . HIS A 1 92 ? 16.141 -1.773 -9.32 1 56.81 92 HIS A O 1
ATOM 691 N N . LEU A 1 93 ? 17.797 -3.012 -8.562 1 60.72 93 LEU A N 1
ATOM 692 C CA . LEU A 1 93 ? 17.531 -2.604 -7.188 1 60.72 93 LEU A CA 1
ATOM 693 C C . LEU A 1 93 ? 18.797 -2.012 -6.555 1 60.72 93 LEU A C 1
ATOM 695 O O . LEU A 1 93 ? 19.781 -2.713 -6.367 1 60.72 93 LEU A O 1
ATOM 699 N N . ASP A 1 94 ? 18.938 -0.669 -6.73 1 64.56 94 ASP A N 1
ATOM 700 C CA . ASP A 1 94 ? 20.047 0.106 -6.164 1 64.56 94 ASP A CA 1
ATOM 701 C C . ASP A 1 94 ? 19.859 0.289 -4.66 1 64.56 94 ASP A C 1
ATOM 703 O O . ASP A 1 94 ? 19.031 1.088 -4.219 1 64.56 94 ASP A O 1
ATOM 707 N N . MET A 1 95 ? 20.625 -0.5 -3.916 1 67.56 95 MET A N 1
ATOM 708 C CA . MET A 1 95 ? 20.531 -0.502 -2.459 1 67.56 95 MET A CA 1
ATOM 709 C C . MET A 1 95 ? 20.953 0.844 -1.883 1 67.56 95 MET A C 1
ATOM 711 O O . MET A 1 95 ? 20.672 1.144 -0.721 1 67.56 95 MET A O 1
ATOM 715 N N . GLU A 1 96 ? 21.531 1.649 -2.711 1 74.06 96 GLU A N 1
ATOM 716 C CA . GLU A 1 96 ? 22.047 2.924 -2.217 1 74.06 96 GLU A CA 1
ATOM 717 C C . GLU A 1 96 ? 21.109 4.074 -2.588 1 74.06 96 GLU A C 1
ATOM 719 O O . GLU A 1 96 ? 21.281 5.195 -2.107 1 74.06 96 GLU A O 1
ATOM 724 N N . LYS A 1 97 ? 20.203 3.73 -3.369 1 83.62 97 LYS A N 1
ATOM 725 C CA . LYS A 1 97 ? 19.312 4.801 -3.799 1 83.62 97 LYS A CA 1
ATOM 726 C C . LYS A 1 97 ? 18.453 5.297 -2.643 1 83.62 97 LYS A C 1
ATOM 728 O O . LYS A 1 97 ? 17.875 4.492 -1.903 1 83.62 97 LYS A O 1
ATOM 733 N N . SER A 1 98 ? 18.391 6.617 -2.5 1 89.56 98 SER A N 1
ATOM 734 C CA . SER A 1 98 ? 17.578 7.242 -1.473 1 89.56 98 SER A CA 1
ATOM 735 C C . SER A 1 98 ? 16.094 7.113 -1.804 1 89.56 98 SER A C 1
ATOM 737 O O . SER A 1 98 ? 15.695 7.242 -2.965 1 89.56 98 SER A O 1
ATOM 739 N N . ALA A 1 99 ? 15.336 6.922 -0.77 1 91.62 99 ALA A N 1
ATOM 740 C CA . ALA A 1 99 ? 13.883 6.906 -0.953 1 91.62 99 ALA A CA 1
ATOM 741 C C . ALA A 1 99 ? 13.398 8.219 -1.567 1 91.62 99 ALA A C 1
ATOM 743 O O . ALA A 1 99 ? 12.367 8.242 -2.252 1 91.62 99 ALA A O 1
ATOM 744 N N . PHE A 1 100 ? 14.172 9.305 -1.416 1 94.06 100 PHE A N 1
ATOM 745 C CA . PHE A 1 100 ? 13.781 10.625 -1.899 1 94.06 100 PHE A CA 1
ATOM 746 C C . PHE A 1 100 ? 14.07 10.758 -3.391 1 94.06 100 PHE A C 1
ATOM 748 O O . PHE A 1 100 ? 13.594 11.695 -4.035 1 94.06 100 PHE A O 1
ATOM 755 N N . ASP A 1 101 ? 14.773 9.836 -3.932 1 91.31 101 ASP A N 1
ATOM 756 C CA . ASP A 1 101 ? 15.266 9.992 -5.297 1 91.31 101 ASP A CA 1
ATOM 757 C C . ASP A 1 101 ? 14.305 9.375 -6.305 1 91.31 101 ASP A C 1
ATOM 759 O O . ASP A 1 101 ? 14.516 9.477 -7.516 1 91.31 101 ASP A O 1
ATOM 763 N N . TYR A 1 102 ? 13.25 8.781 -5.848 1 92.75 102 TYR A N 1
ATOM 764 C CA . TYR A 1 102 ? 12.242 8.234 -6.75 1 92.75 102 TYR A CA 1
ATOM 765 C C . TYR A 1 102 ? 11.266 9.32 -7.195 1 92.75 102 TYR A C 1
ATOM 767 O O . TYR A 1 102 ? 10.797 10.109 -6.379 1 92.75 102 TYR A O 1
ATOM 775 N N . SER A 1 103 ? 11.055 9.344 -8.516 1 93.44 103 SER A N 1
ATOM 776 C CA . SER A 1 103 ? 10.055 10.273 -9.039 1 93.44 103 SER A CA 1
ATOM 777 C C . SER A 1 103 ? 8.641 9.719 -8.859 1 93.44 103 SER A C 1
ATOM 779 O O . SER A 1 103 ? 8.461 8.516 -8.68 1 93.44 103 SER A O 1
ATOM 781 N N . THR A 1 104 ? 7.688 10.633 -8.914 1 95.88 104 THR A N 1
ATOM 782 C CA . THR A 1 104 ? 6.301 10.18 -8.859 1 95.88 104 THR A CA 1
ATOM 783 C C . THR A 1 104 ? 5.98 9.273 -10.039 1 95.88 104 THR A C 1
ATOM 785 O O . THR A 1 104 ? 5.207 8.32 -9.906 1 95.88 104 THR A O 1
ATOM 788 N N . THR A 1 105 ? 6.613 9.531 -11.125 1 93.56 105 THR A N 1
ATOM 789 C CA . THR A 1 105 ? 6.418 8.703 -12.312 1 93.56 105 THR A CA 1
ATOM 790 C C . THR A 1 105 ? 6.957 7.293 -12.078 1 93.56 105 THR A C 1
ATOM 792 O O . THR A 1 105 ? 6.352 6.312 -12.516 1 93.56 105 THR A O 1
ATOM 795 N N . ASP A 1 106 ? 8.086 7.148 -11.367 1 92.81 106 ASP A N 1
ATOM 796 C CA . ASP A 1 106 ? 8.594 5.836 -10.984 1 92.81 106 ASP A CA 1
ATOM 797 C C . ASP A 1 106 ? 7.559 5.059 -10.18 1 92.81 106 ASP A C 1
ATOM 799 O O . ASP A 1 106 ? 7.324 3.875 -10.438 1 92.81 106 ASP A O 1
ATOM 803 N N . LEU A 1 107 ? 7 5.742 -9.258 1 97 107 LEU A N 1
ATOM 804 C CA . LEU A 1 107 ? 5.996 5.117 -8.406 1 97 107 LEU A CA 1
ATOM 805 C C . LEU A 1 107 ? 4.773 4.703 -9.219 1 97 107 LEU A C 1
ATOM 807 O O . LEU A 1 107 ? 4.262 3.596 -9.055 1 97 107 LEU A O 1
ATOM 811 N N . GLU A 1 108 ? 4.352 5.609 -10.062 1 96.31 108 GLU A N 1
ATOM 812 C CA . GLU A 1 108 ? 3.164 5.371 -10.883 1 96.31 108 GLU A CA 1
ATOM 813 C C . GLU A 1 108 ? 3.338 4.141 -11.766 1 96.31 108 GLU A C 1
ATOM 815 O O . GLU A 1 108 ? 2.477 3.26 -11.789 1 96.31 108 GLU A O 1
ATOM 820 N N . GLU A 1 109 ? 4.414 4.035 -12.438 1 94.81 109 GLU A N 1
ATOM 821 C CA . GLU A 1 109 ? 4.68 2.916 -13.336 1 94.81 109 GLU A CA 1
ATOM 822 C C . GLU A 1 109 ? 4.777 1.603 -12.562 1 94.81 109 GLU A C 1
ATOM 824 O O . GLU A 1 109 ? 4.266 0.574 -13.008 1 94.81 109 GLU A O 1
ATOM 829 N N . THR A 1 110 ? 5.41 1.643 -11.453 1 95.62 110 THR A N 1
ATOM 830 C CA . THR A 1 110 ? 5.617 0.436 -10.664 1 95.62 110 THR A CA 1
ATOM 831 C C . THR A 1 110 ? 4.297 -0.058 -10.07 1 95.62 110 THR A C 1
ATOM 833 O O . THR A 1 110 ? 3.998 -1.252 -10.125 1 95.62 110 THR A O 1
ATOM 836 N N . ILE A 1 111 ? 3.512 0.845 -9.57 1 97.56 111 ILE A N 1
ATOM 837 C CA . ILE A 1 111 ? 2.246 0.476 -8.938 1 97.56 111 ILE A CA 1
ATOM 838 C C . ILE A 1 111 ? 1.275 -0.035 -10 1 97.56 111 ILE A C 1
ATOM 840 O O . ILE A 1 111 ? 0.484 -0.945 -9.742 1 97.56 111 ILE A O 1
ATOM 844 N N . LYS A 1 112 ? 1.306 0.545 -11.18 1 97 112 LYS A N 1
ATOM 845 C CA . LYS A 1 112 ? 0.471 0.083 -12.289 1 97 112 LYS A CA 1
ATOM 846 C C . LYS A 1 112 ? 0.729 -1.391 -12.594 1 97 112 LYS A C 1
ATOM 848 O O . LYS A 1 112 ? -0.213 -2.176 -12.727 1 97 112 LYS A O 1
ATOM 853 N N . THR A 1 113 ? 1.912 -1.761 -12.633 1 96.12 113 THR A N 1
ATOM 854 C CA . THR A 1 113 ? 2.297 -3.123 -12.984 1 96.12 113 THR A CA 1
ATOM 855 C C . THR A 1 113 ? 2.123 -4.059 -11.789 1 96.12 113 THR A C 1
ATOM 857 O O . THR A 1 113 ? 1.353 -5.02 -11.859 1 96.12 113 THR A O 1
ATOM 860 N N . ASN A 1 114 ? 2.754 -3.734 -10.68 1 97.12 114 ASN A N 1
ATOM 861 C CA . ASN A 1 114 ? 2.877 -4.656 -9.555 1 97.12 114 ASN A CA 1
ATOM 862 C C . ASN A 1 114 ? 1.55 -4.832 -8.82 1 97.12 114 ASN A C 1
ATOM 864 O O . ASN A 1 114 ? 1.271 -5.906 -8.281 1 97.12 114 ASN A O 1
ATOM 868 N N . PHE A 1 115 ? 0.784 -3.764 -8.766 1 98.56 115 PHE A N 1
ATOM 869 C CA . PHE A 1 115 ? -0.445 -3.824 -7.984 1 98.56 115 PHE A CA 1
ATOM 870 C C . PHE A 1 115 ? -1.667 -3.834 -8.898 1 98.56 115 PHE A C 1
ATOM 872 O O . PHE A 1 115 ? -2.449 -4.789 -8.883 1 98.56 115 PHE A O 1
ATOM 879 N N . LEU A 1 116 ? -1.857 -2.818 -9.727 1 98.5 116 LEU A N 1
ATOM 880 C CA . LEU A 1 116 ? -3.064 -2.719 -10.539 1 98.5 116 LEU A CA 1
ATOM 881 C C . LEU A 1 116 ? -3.148 -3.873 -11.531 1 98.5 116 LEU A C 1
ATOM 883 O O . LEU A 1 116 ? -4.223 -4.441 -11.742 1 98.5 116 LEU A O 1
ATOM 887 N N . GLY A 1 117 ? -2.047 -4.156 -12.156 1 98.56 117 GLY A N 1
ATOM 888 C CA . GLY A 1 117 ? -2.016 -5.312 -13.039 1 98.56 117 GLY A CA 1
ATOM 889 C C . GLY A 1 117 ? -2.385 -6.605 -12.344 1 98.56 117 GLY A C 1
ATOM 890 O O . GLY A 1 117 ? -3.148 -7.41 -12.875 1 98.56 117 GLY A O 1
ATOM 891 N N . THR A 1 118 ? -1.858 -6.844 -11.164 1 98.75 118 THR A N 1
ATOM 892 C CA . THR A 1 118 ? -2.158 -8.031 -10.375 1 98.75 118 THR A CA 1
ATOM 893 C C . THR A 1 118 ? -3.635 -8.07 -9.992 1 98.75 118 THR A C 1
ATOM 895 O O . THR A 1 118 ? -4.277 -9.117 -10.086 1 98.75 118 THR A O 1
ATOM 898 N N . HIS A 1 119 ? -4.16 -6.945 -9.539 1 98.75 119 HIS A N 1
ATOM 899 C CA . HIS A 1 119 ? -5.586 -6.859 -9.242 1 98.75 119 HIS A CA 1
ATOM 900 C C . HIS A 1 119 ? -6.422 -7.27 -10.453 1 98.75 119 HIS A C 1
ATOM 902 O O . HIS A 1 119 ? -7.383 -8.031 -10.312 1 98.75 119 HIS A O 1
ATOM 908 N N . ALA A 1 120 ? -6.062 -6.766 -11.602 1 98.56 120 ALA A N 1
ATOM 909 C CA . ALA A 1 120 ? -6.812 -7.051 -12.82 1 98.56 120 ALA A CA 1
ATOM 910 C C . ALA A 1 120 ? -6.789 -8.539 -13.141 1 98.56 120 ALA A C 1
ATOM 912 O O . ALA A 1 120 ? -7.809 -9.109 -13.547 1 98.56 120 ALA A O 1
ATOM 913 N N . VAL A 1 121 ? -5.664 -9.172 -12.984 1 98.69 121 VAL A N 1
ATOM 914 C CA . VAL A 1 121 ? -5.547 -10.609 -13.219 1 98.69 121 VAL A CA 1
ATOM 915 C C . VAL A 1 121 ? -6.523 -11.359 -12.32 1 98.69 121 VAL A C 1
ATOM 917 O O . VAL A 1 121 ? -7.309 -12.18 -12.797 1 98.69 121 VAL A O 1
ATOM 920 N N . ILE A 1 122 ? -6.504 -11.078 -11.023 1 98.69 122 ILE A N 1
ATOM 921 C CA . ILE A 1 122 ? -7.359 -11.773 -10.062 1 98.69 122 ILE A CA 1
ATOM 922 C C . ILE A 1 122 ? -8.828 -11.5 -10.383 1 98.69 122 ILE A C 1
ATOM 924 O O . ILE A 1 122 ? -9.656 -12.414 -10.352 1 98.69 122 ILE A O 1
ATOM 928 N N . LYS A 1 123 ? -9.07 -10.242 -10.688 1 97.44 123 LYS A N 1
ATOM 929 C CA . LYS A 1 123 ? -10.445 -9.844 -10.977 1 97.44 123 LYS A CA 1
ATOM 930 C C . LYS A 1 123 ? -11.008 -10.625 -12.164 1 97.44 123 LYS A C 1
ATOM 932 O O . LYS A 1 123 ? -12.164 -11.039 -12.141 1 97.44 123 LYS A O 1
ATOM 937 N N . GLU A 1 124 ? -10.25 -10.812 -13.18 1 97.81 124 GLU A N 1
ATOM 938 C CA . GLU A 1 124 ? -10.703 -11.516 -14.383 1 97.81 124 GLU A CA 1
ATOM 939 C C . GLU A 1 124 ? -10.875 -13.008 -14.109 1 97.81 124 GLU A C 1
ATOM 941 O O . GLU A 1 124 ? -11.742 -13.648 -14.703 1 97.81 124 GLU A O 1
ATOM 946 N N . LEU A 1 125 ? -10.125 -13.547 -13.195 1 98.5 125 LEU A N 1
ATOM 947 C CA . LEU A 1 125 ? -10.109 -14.992 -12.984 1 98.5 125 LEU A CA 1
ATOM 948 C C . LEU A 1 125 ? -11.109 -15.398 -11.906 1 98.5 125 LEU A C 1
ATOM 950 O O . LEU A 1 125 ? -11.602 -16.531 -11.906 1 98.5 125 LEU A O 1
ATOM 954 N N . LEU A 1 126 ? -11.43 -14.586 -10.992 1 97.31 126 LEU A N 1
ATOM 955 C CA . LEU A 1 126 ? -12.148 -14.867 -9.75 1 97.31 126 LEU A CA 1
ATOM 956 C C . LEU A 1 126 ? -13.547 -15.391 -10.047 1 97.31 126 LEU A C 1
ATOM 958 O O . LEU A 1 126 ? -13.992 -16.359 -9.438 1 97.31 126 LEU A O 1
ATOM 962 N N . PRO A 1 127 ? -14.25 -14.828 -11.031 1 93.5 127 PRO A N 1
ATOM 963 C CA . PRO A 1 127 ? -15.656 -15.219 -11.188 1 93.5 127 PRO A CA 1
ATOM 964 C C . PRO A 1 127 ? -15.812 -16.656 -11.68 1 93.5 127 PRO A C 1
ATOM 966 O O . PRO A 1 127 ? -16.672 -17.391 -11.188 1 93.5 127 PRO A O 1
ATOM 969 N N . HIS A 1 128 ? -14.93 -17.094 -12.633 1 93.5 128 HIS A N 1
ATOM 970 C CA . HIS A 1 128 ? -15.281 -18.375 -13.242 1 93.5 128 HIS A CA 1
ATOM 971 C C . HIS A 1 128 ? -14.039 -19.203 -13.531 1 93.5 128 HIS A C 1
ATOM 973 O O . HIS A 1 128 ? -14.141 -20.391 -13.859 1 93.5 128 HIS A O 1
ATOM 979 N N . SER A 1 129 ? -12.93 -18.609 -13.383 1 97.5 129 SER A N 1
ATOM 980 C CA . SER A 1 129 ? -11.727 -19.312 -13.836 1 97.5 129 SER A CA 1
ATOM 981 C C . SER A 1 129 ? -11.094 -20.109 -12.703 1 97.5 129 SER A C 1
ATOM 983 O O . SER A 1 129 ? -10.461 -21.141 -12.945 1 97.5 129 SER A O 1
ATOM 985 N N . LEU A 1 130 ? -11.242 -19.672 -11.453 1 98.5 130 LEU A N 1
ATOM 986 C CA . LEU A 1 130 ? -10.641 -20.328 -10.297 1 98.5 130 LEU A CA 1
ATOM 987 C C . LEU A 1 130 ? -11.555 -21.422 -9.766 1 98.5 130 LEU A C 1
ATOM 989 O O . LEU A 1 130 ? -12.773 -21.266 -9.719 1 98.5 130 LEU A O 1
ATOM 993 N N . THR A 1 131 ? -10.977 -22.531 -9.414 1 98.5 131 THR A N 1
ATOM 994 C CA . THR A 1 131 ? -11.742 -23.641 -8.828 1 98.5 131 THR A CA 1
ATOM 995 C C . THR A 1 131 ? -12.219 -23.281 -7.422 1 98.5 131 THR A C 1
ATOM 997 O O . THR A 1 131 ? -11.805 -22.266 -6.863 1 98.5 131 THR A O 1
ATOM 1000 N N . GLU A 1 132 ? -13.023 -24.094 -6.809 1 97.38 132 GLU A N 1
ATOM 1001 C CA . GLU A 1 132 ? -13.656 -23.844 -5.52 1 97.38 132 GLU A CA 1
ATOM 1002 C C . GLU A 1 132 ? -12.625 -23.766 -4.402 1 97.38 132 GLU A C 1
ATOM 1004 O O . GLU A 1 132 ? -12.797 -23.031 -3.434 1 97.38 132 GLU A O 1
ATOM 1009 N N . ASN A 1 133 ? -11.539 -24.484 -4.527 1 97.5 133 ASN A N 1
ATOM 1010 C CA . ASN A 1 133 ? -10.508 -24.531 -3.498 1 97.5 133 ASN A CA 1
ATOM 1011 C C . ASN A 1 133 ? -9.219 -23.875 -3.969 1 97.5 133 ASN A C 1
ATOM 1013 O O . ASN A 1 133 ? -8.133 -24.203 -3.494 1 97.5 133 ASN A O 1
ATOM 1017 N N . ALA A 1 134 ? -9.344 -22.984 -4.941 1 98.69 134 ALA A N 1
ATOM 1018 C CA . ALA A 1 134 ? -8.164 -22.375 -5.547 1 98.69 134 ALA A CA 1
ATOM 1019 C C . ALA A 1 134 ? -7.363 -21.594 -4.512 1 98.69 134 ALA A C 1
ATOM 1021 O O . ALA A 1 134 ? -7.93 -21 -3.586 1 98.69 134 ALA A O 1
ATOM 1022 N N . LYS A 1 135 ? -6.051 -21.609 -4.648 1 98.75 135 LYS A N 1
ATOM 1023 C CA . LYS A 1 135 ? -5.129 -20.766 -3.887 1 98.75 135 LYS A CA 1
ATOM 1024 C C . LYS A 1 135 ? -4.52 -19.688 -4.77 1 98.75 135 LYS A C 1
ATOM 1026 O O . LYS A 1 135 ? -4.09 -19.953 -5.895 1 98.75 135 LYS A O 1
ATOM 1031 N N . ILE A 1 136 ? -4.617 -18.484 -4.312 1 98.88 136 ILE A N 1
ATOM 1032 C CA . ILE A 1 136 ? -3.959 -17.344 -4.941 1 98.88 136 ILE A CA 1
ATOM 1033 C C . ILE A 1 136 ? -2.756 -16.906 -4.105 1 98.88 136 ILE A C 1
ATOM 1035 O O . ILE A 1 136 ? -2.891 -16.625 -2.914 1 98.88 136 ILE A O 1
ATOM 1039 N N . ILE A 1 137 ? -1.589 -16.891 -4.715 1 98.88 137 ILE A N 1
ATOM 1040 C CA . ILE A 1 137 ? -0.365 -16.547 -3.998 1 98.88 137 ILE A CA 1
ATOM 1041 C C . ILE A 1 137 ? 0.251 -15.289 -4.605 1 98.88 137 ILE A C 1
ATOM 1043 O O . ILE A 1 137 ? 0.51 -15.234 -5.809 1 98.88 137 ILE A O 1
ATOM 1047 N N . ASN A 1 138 ? 0.426 -14.312 -3.832 1 98.81 138 ASN A N 1
ATOM 1048 C CA . ASN A 1 138 ? 1.173 -13.117 -4.207 1 98.81 138 ASN A CA 1
ATOM 1049 C C . ASN A 1 138 ? 2.615 -13.18 -3.715 1 98.81 138 ASN A C 1
ATOM 1051 O O . ASN A 1 138 ? 2.861 -13.414 -2.531 1 98.81 138 ASN A O 1
ATOM 1055 N N . ILE A 1 139 ? 3.568 -13 -4.582 1 97.69 139 ILE A N 1
ATOM 1056 C CA . ILE A 1 139 ? 4.957 -12.859 -4.16 1 97.69 139 ILE A CA 1
ATOM 1057 C C . ILE A 1 139 ? 5.23 -11.406 -3.758 1 97.69 139 ILE A C 1
ATOM 1059 O O . ILE A 1 139 ? 4.957 -10.484 -4.527 1 97.69 139 ILE A O 1
ATOM 1063 N N . THR A 1 140 ? 5.719 -11.25 -2.57 1 96.75 140 THR A N 1
ATOM 1064 C CA . THR A 1 140 ? 5.848 -9.891 -2.045 1 96.75 140 THR A CA 1
ATOM 1065 C C . THR A 1 140 ? 7.152 -9.742 -1.265 1 96.75 140 THR A C 1
ATOM 1067 O O . THR A 1 140 ? 8.086 -10.523 -1.443 1 96.75 140 THR A O 1
ATOM 1070 N N . VAL A 1 141 ? 7.328 -8.648 -0.545 1 92.69 141 VAL A N 1
ATOM 1071 C CA . VAL A 1 141 ? 8.477 -8.289 0.279 1 92.69 141 VAL A CA 1
ATOM 1072 C C . VAL A 1 141 ? 8.008 -7.574 1.542 1 92.69 141 VAL A C 1
ATOM 1074 O O . VAL A 1 141 ? 6.852 -7.156 1.63 1 92.69 141 VAL A O 1
ATOM 1077 N N . PRO A 1 142 ? 8.953 -7.516 2.518 1 93.56 142 PRO A N 1
ATOM 1078 C CA . PRO A 1 142 ? 8.617 -6.629 3.635 1 93.56 142 PRO A CA 1
ATOM 1079 C C . PRO A 1 142 ? 8.461 -5.172 3.203 1 93.56 142 PRO A C 1
ATOM 1081 O O . PRO A 1 142 ? 9.211 -4.691 2.354 1 93.56 142 PRO A O 1
ATOM 1084 N N . VAL A 1 143 ? 7.441 -4.5 3.795 1 95.81 143 VAL A N 1
ATOM 1085 C CA . VAL A 1 143 ? 7.113 -3.18 3.268 1 95.81 143 VAL A CA 1
ATOM 1086 C C . VAL A 1 143 ? 7.453 -2.109 4.301 1 95.81 143 VAL A C 1
ATOM 1088 O O . VAL A 1 143 ? 7.184 -0.925 4.09 1 95.81 143 VAL A O 1
ATOM 1091 N N . SER A 1 144 ? 8.031 -2.447 5.461 1 94.5 144 SER A N 1
ATOM 1092 C CA . SER A 1 144 ? 8.352 -1.478 6.5 1 94.5 144 SER A CA 1
ATOM 1093 C C . SER A 1 144 ? 9.805 -1.607 6.953 1 94.5 144 SER A C 1
ATOM 1095 O O . SER A 1 144 ? 10.156 -1.165 8.047 1 94.5 144 SER A O 1
ATOM 1097 N N . GLN A 1 145 ? 10.617 -2.143 6.09 1 85.44 145 GLN A N 1
ATOM 1098 C CA . GLN A 1 145 ? 12 -2.414 6.469 1 85.44 145 GLN A CA 1
ATOM 1099 C C . GLN A 1 145 ? 12.812 -1.125 6.527 1 85.44 145 GLN A C 1
ATOM 1101 O O . GLN A 1 145 ? 12.57 -0.196 5.754 1 85.44 145 GLN A O 1
ATOM 1106 N N . GLU A 1 146 ? 13.898 -1.176 7.309 1 84.88 146 GLU A N 1
ATOM 1107 C CA . GLU A 1 146 ? 14.688 0.023 7.57 1 84.88 146 GLU A CA 1
ATOM 1108 C C . GLU A 1 146 ? 15.93 0.069 6.68 1 84.88 146 GLU A C 1
ATOM 1110 O O . GLU A 1 146 ? 16.438 1.148 6.371 1 84.88 146 GLU A O 1
ATOM 1115 N N . TYR A 1 147 ? 16.406 -1.017 6.27 1 75.44 147 TYR A N 1
ATOM 1116 C CA . TYR A 1 147 ? 17.75 -1.06 5.719 1 75.44 147 TYR A CA 1
ATOM 1117 C C . TYR A 1 147 ? 17.734 -0.828 4.211 1 75.44 147 TYR A C 1
ATOM 1119 O O . TYR A 1 147 ? 18.75 -0.416 3.629 1 75.44 147 TYR A O 1
ATOM 1127 N N . TRP A 1 148 ? 16.734 -1.122 3.496 1 74.81 148 TRP A N 1
ATOM 1128 C CA . TRP A 1 148 ? 16.594 -0.979 2.053 1 74.81 148 TRP A CA 1
ATOM 1129 C C . TRP A 1 148 ? 15.188 -0.504 1.695 1 74.81 148 TRP A C 1
ATOM 1131 O O . TRP A 1 148 ? 14.203 -1.185 1.99 1 74.81 148 TRP A O 1
ATOM 1141 N N . MET A 1 149 ? 15.273 0.722 1.033 1 79.25 149 MET A N 1
ATOM 1142 C CA . MET A 1 149 ? 13.977 1.361 0.81 1 79.25 149 MET A CA 1
ATOM 1143 C C . MET A 1 149 ? 13.734 1.601 -0.677 1 79.25 149 MET A C 1
ATOM 1145 O O . MET A 1 149 ? 13.68 2.748 -1.125 1 79.25 149 MET A O 1
ATOM 1149 N N . PRO A 1 150 ? 13.609 0.62 -1.41 1 89 150 PRO A N 1
ATOM 1150 C CA . PRO A 1 150 ? 13.172 0.818 -2.795 1 89 150 PRO A CA 1
ATOM 1151 C C . PRO A 1 150 ? 11.727 1.301 -2.895 1 89 150 PRO A C 1
ATOM 1153 O O . PRO A 1 150 ? 10.812 0.496 -3.115 1 89 150 PRO A O 1
ATOM 1156 N N . LEU A 1 151 ? 11.562 2.566 -2.801 1 94.12 151 LEU A N 1
ATOM 1157 C CA . LEU A 1 151 ? 10.281 3.195 -2.516 1 94.12 151 LEU A CA 1
ATOM 1158 C C . LEU A 1 151 ? 9.211 2.729 -3.504 1 94.12 151 LEU A C 1
ATOM 1160 O O . LEU A 1 151 ? 8.117 2.326 -3.102 1 94.12 151 LEU A O 1
ATOM 1164 N N . ALA A 1 152 ? 9.57 2.803 -4.816 1 94.44 152 ALA A N 1
ATOM 1165 C CA . ALA A 1 152 ? 8.578 2.443 -5.832 1 94.44 152 ALA A CA 1
ATOM 1166 C C . ALA A 1 152 ? 8.133 0.993 -5.668 1 94.44 152 ALA A C 1
ATOM 1168 O O . ALA A 1 152 ? 6.938 0.695 -5.734 1 94.44 152 ALA A O 1
ATOM 1169 N N . TYR A 1 153 ? 9.016 0.138 -5.414 1 93.75 153 TYR A N 1
ATOM 1170 C CA . TYR A 1 153 ? 8.719 -1.283 -5.27 1 93.75 153 TYR A CA 1
ATOM 1171 C C . TYR A 1 153 ? 7.926 -1.548 -3.994 1 93.75 153 TYR A C 1
ATOM 1173 O O . TYR A 1 153 ? 6.852 -2.156 -4.035 1 93.75 153 TYR A O 1
ATOM 1181 N N . VAL A 1 154 ? 8.375 -1.044 -2.857 1 95.19 154 VAL A N 1
ATOM 1182 C CA . VAL A 1 154 ? 7.801 -1.378 -1.56 1 95.19 154 VAL A CA 1
ATOM 1183 C C . VAL A 1 154 ? 6.391 -0.801 -1.456 1 95.19 154 VAL A C 1
ATOM 1185 O O . VAL A 1 154 ? 5.504 -1.419 -0.864 1 95.19 154 VAL A O 1
ATOM 1188 N N . THR A 1 155 ? 6.18 0.346 -1.997 1 97.69 155 THR A N 1
ATOM 1189 C CA . THR A 1 155 ? 4.84 0.921 -1.936 1 97.69 155 THR A CA 1
ATOM 1190 C C . THR A 1 155 ? 3.873 0.128 -2.807 1 97.69 155 THR A C 1
ATOM 1192 O O . THR A 1 155 ? 2.715 -0.076 -2.432 1 97.69 155 THR A O 1
ATOM 1195 N N . SER A 1 156 ? 4.316 -0.344 -3.961 1 97.56 156 SER A N 1
ATOM 1196 C CA . SER A 1 156 ? 3.467 -1.172 -4.812 1 97.56 156 SER A CA 1
ATOM 1197 C C . SER A 1 156 ? 3.109 -2.486 -4.125 1 97.56 156 SER A C 1
ATOM 1199 O O . SER A 1 156 ? 1.962 -2.934 -4.188 1 97.56 156 SER A O 1
ATOM 1201 N N . LYS A 1 157 ? 4.066 -3.037 -3.457 1 97.69 157 LYS A N 1
ATOM 1202 C CA . LYS A 1 157 ? 3.838 -4.309 -2.777 1 97.69 157 LYS A CA 1
ATOM 1203 C C . LYS A 1 157 ? 3.008 -4.113 -1.511 1 97.69 157 LYS A C 1
ATOM 1205 O O . LYS A 1 157 ? 2.219 -4.984 -1.139 1 97.69 157 LYS A O 1
ATOM 1210 N N . ALA A 1 158 ? 3.145 -2.957 -0.9 1 98.31 158 ALA A N 1
ATOM 1211 C CA . ALA A 1 158 ? 2.275 -2.645 0.231 1 98.31 158 ALA A CA 1
ATOM 1212 C C . ALA A 1 158 ? 0.807 -2.658 -0.186 1 98.31 158 ALA A C 1
ATOM 1214 O O . ALA A 1 158 ? -0.043 -3.195 0.527 1 98.31 158 ALA A O 1
ATOM 1215 N N . ALA A 1 159 ? 0.523 -2.023 -1.294 1 98.69 159 ALA A N 1
ATOM 1216 C CA . ALA A 1 159 ? -0.84 -2.053 -1.819 1 98.69 159 ALA A CA 1
ATOM 1217 C C . ALA A 1 159 ? -1.289 -3.484 -2.1 1 98.69 159 ALA A C 1
ATOM 1219 O O . ALA A 1 159 ? -2.412 -3.867 -1.765 1 98.69 159 ALA A O 1
ATOM 1220 N N . GLN A 1 160 ? -0.438 -4.262 -2.652 1 98.69 160 GLN A N 1
ATOM 1221 C CA . GLN A 1 160 ? -0.738 -5.66 -2.939 1 98.69 160 GLN A CA 1
ATOM 1222 C C . GLN A 1 160 ? -1.007 -6.441 -1.657 1 98.69 160 GLN A C 1
ATOM 1224 O O . GLN A 1 160 ? -1.92 -7.266 -1.607 1 98.69 160 GLN A O 1
ATOM 1229 N N . ASN A 1 161 ? -0.185 -6.219 -0.63 1 98.62 161 ASN A N 1
ATOM 1230 C CA . ASN A 1 161 ? -0.378 -6.887 0.652 1 98.62 161 ASN A CA 1
ATOM 1231 C C . ASN A 1 161 ? -1.732 -6.543 1.265 1 98.62 161 ASN A C 1
ATOM 1233 O O . ASN A 1 161 ? -2.42 -7.422 1.792 1 98.62 161 ASN A O 1
ATOM 1237 N N . ALA A 1 162 ? -2.08 -5.273 1.183 1 98.38 162 ALA A N 1
ATOM 1238 C CA . ALA A 1 162 ? -3.395 -4.875 1.685 1 98.38 162 ALA A CA 1
ATOM 1239 C C . ALA A 1 162 ? -4.512 -5.578 0.92 1 98.38 162 ALA A C 1
ATOM 1241 O O . ALA A 1 162 ? -5.523 -5.969 1.507 1 98.38 162 ALA A O 1
ATOM 1242 N N . MET A 1 163 ? -4.348 -5.727 -0.337 1 98.5 163 MET A N 1
ATOM 1243 C CA . MET A 1 163 ? -5.316 -6.461 -1.148 1 98.5 163 MET A CA 1
ATOM 1244 C C . MET A 1 163 ? -5.391 -7.922 -0.717 1 98.5 163 MET A C 1
ATOM 1246 O O . MET A 1 163 ? -6.473 -8.508 -0.685 1 98.5 163 MET A O 1
ATOM 1250 N N . THR A 1 164 ? -4.254 -8.5 -0.405 1 98.69 164 THR A N 1
ATOM 1251 C CA . THR A 1 164 ? -4.223 -9.875 0.09 1 98.69 164 THR A CA 1
ATOM 1252 C C . THR A 1 164 ? -5.113 -10.023 1.32 1 98.69 164 THR A C 1
ATOM 1254 O O . THR A 1 164 ? -5.941 -10.938 1.386 1 98.69 164 THR A O 1
ATOM 1257 N N . PHE A 1 165 ? -4.984 -9.125 2.27 1 98.12 165 PHE A N 1
ATOM 1258 C CA . PHE A 1 165 ? -5.82 -9.141 3.467 1 98.12 165 PHE A CA 1
ATOM 1259 C C . PHE A 1 165 ? -7.289 -8.945 3.107 1 98.12 165 PHE A C 1
ATOM 1261 O O . PHE A 1 165 ? -8.141 -9.727 3.531 1 98.12 165 PHE A O 1
ATOM 1268 N N . ALA A 1 166 ? -7.559 -7.949 2.309 1 97.06 166 ALA A N 1
ATOM 1269 C CA . ALA A 1 166 ? -8.938 -7.594 1.979 1 97.06 166 ALA A CA 1
ATOM 1270 C C . ALA A 1 166 ? -9.641 -8.742 1.262 1 97.06 166 ALA A C 1
ATOM 1272 O O . ALA A 1 166 ? -10.758 -9.117 1.629 1 97.06 166 ALA A O 1
ATOM 1273 N N . PHE A 1 167 ? -9.008 -9.289 0.25 1 98.19 167 PHE A N 1
ATOM 1274 C CA . PHE A 1 167 ? -9.609 -10.391 -0.497 1 98.19 167 PHE A CA 1
ATOM 1275 C C . PHE A 1 167 ? -9.758 -11.625 0.383 1 98.19 167 PHE A C 1
ATOM 1277 O O . PHE A 1 167 ? -10.781 -12.32 0.323 1 98.19 167 PHE A O 1
ATOM 1284 N N . GLY A 1 168 ? -8.727 -11.906 1.146 1 98.25 168 GLY A N 1
ATOM 1285 C CA . GLY A 1 168 ? -8.836 -13.031 2.061 1 98.25 168 GLY A CA 1
ATOM 1286 C C . GLY A 1 168 ? -9.992 -12.898 3.035 1 98.25 168 GLY A C 1
ATOM 1287 O O . GLY A 1 168 ? -10.727 -13.859 3.268 1 98.25 168 GLY A O 1
ATOM 1288 N N . HIS A 1 169 ? -10.133 -11.727 3.625 1 96.31 169 HIS A N 1
ATOM 1289 C CA . HIS A 1 169 ? -11.242 -11.484 4.539 1 96.31 169 HIS A CA 1
ATOM 1290 C C . HIS A 1 169 ? -12.578 -11.602 3.824 1 96.31 169 HIS A C 1
ATOM 1292 O O . HIS A 1 169 ? -13.555 -12.086 4.398 1 96.31 169 HIS A O 1
ATOM 1298 N N . GLN A 1 170 ? -12.609 -11.109 2.6 1 96.06 170 GLN A N 1
ATOM 1299 C CA . GLN A 1 170 ? -13.828 -11.25 1.819 1 96.06 170 GLN A CA 1
ATOM 1300 C C . GLN A 1 170 ? -14.156 -12.719 1.567 1 96.06 170 GLN A C 1
ATOM 1302 O O . GLN A 1 170 ? -15.32 -13.125 1.647 1 96.06 170 GLN A O 1
ATOM 1307 N N . PHE A 1 171 ? -13.156 -13.539 1.25 1 97.56 171 PHE A N 1
ATOM 1308 C CA . PHE A 1 171 ? -13.367 -14.977 1.103 1 97.56 171 PHE A CA 1
ATOM 1309 C C . PHE A 1 171 ? -13.984 -15.562 2.365 1 97.56 171 PHE A C 1
ATOM 1311 O O . PHE A 1 171 ? -14.938 -16.344 2.291 1 97.56 171 PHE A O 1
ATOM 1318 N N . LYS A 1 172 ? -13.43 -15.148 3.484 1 96.19 172 LYS A N 1
ATOM 1319 C CA . LYS A 1 172 ? -13.961 -15.625 4.758 1 96.19 172 LYS A CA 1
ATOM 1320 C C . LYS A 1 172 ? -15.422 -15.219 4.93 1 96.19 172 LYS A C 1
ATOM 1322 O O . LYS A 1 172 ? -16.266 -16.047 5.289 1 96.19 172 LYS A O 1
ATOM 1327 N N . LYS A 1 173 ? -15.688 -14 4.695 1 93.69 173 LYS A N 1
ATOM 1328 C CA . LYS A 1 173 ? -17.047 -13.477 4.828 1 93.69 173 LYS A CA 1
ATOM 1329 C C . LYS A 1 173 ? -18.016 -14.234 3.938 1 93.69 173 LYS A C 1
ATOM 1331 O O . LYS A 1 173 ? -19.156 -14.492 4.332 1 93.69 173 LYS A O 1
ATOM 1336 N N . ASP A 1 174 ? -17.516 -14.617 2.803 1 94.88 174 ASP A N 1
ATOM 1337 C CA . ASP A 1 174 ? -18.359 -15.297 1.821 1 94.88 174 ASP A CA 1
ATOM 1338 C C . ASP A 1 174 ? -18.359 -16.812 2.057 1 94.88 174 ASP A C 1
ATOM 1340 O O . ASP A 1 174 ? -18.969 -17.562 1.299 1 94.88 174 ASP A O 1
ATOM 1344 N N . LYS A 1 175 ? -17.672 -17.25 3.07 1 97.06 175 LYS A N 1
ATOM 1345 C CA . LYS A 1 175 ? -17.516 -18.672 3.373 1 97.06 175 LYS A CA 1
ATOM 1346 C C . LYS A 1 175 ? -16.953 -19.438 2.172 1 97.06 175 LYS A C 1
ATOM 1348 O O . LYS A 1 175 ? -17.391 -20.562 1.886 1 97.06 175 LYS A O 1
ATOM 1353 N N . SER A 1 176 ? -16.156 -18.75 1.416 1 97.62 176 SER A N 1
ATOM 1354 C CA . SER A 1 176 ? -15.445 -19.375 0.297 1 97.62 176 SER A CA 1
ATOM 1355 C C . SER A 1 176 ? -14.344 -20.312 0.784 1 97.62 176 SER A C 1
ATOM 1357 O O . SER A 1 176 ? -13.75 -20.078 1.839 1 97.62 176 SER A O 1
ATOM 1359 N N . LYS A 1 177 ? -14.055 -21.344 -0.035 1 97.88 177 LYS A N 1
ATOM 1360 C CA . LYS A 1 177 ? -12.945 -22.234 0.282 1 97.88 177 LYS A CA 1
ATOM 1361 C C . LYS A 1 177 ? -11.656 -21.766 -0.381 1 97.88 177 LYS A C 1
ATOM 1363 O O . LYS A 1 177 ? -10.586 -22.328 -0.134 1 97.88 177 LYS A O 1
ATOM 1368 N N . LYS A 1 178 ? -11.766 -20.75 -1.221 1 98.44 178 LYS A N 1
ATOM 1369 C CA . LYS A 1 178 ? -10.57 -20.172 -1.828 1 98.44 178 LYS A CA 1
ATOM 1370 C C . LYS A 1 178 ? -9.695 -19.5 -0.778 1 98.44 178 LYS A C 1
ATOM 1372 O O . LYS A 1 178 ? -10.18 -19.094 0.283 1 98.44 178 LYS A O 1
ATOM 1377 N N . GLN A 1 179 ? -8.406 -19.5 -1.075 1 98.62 179 GLN A N 1
ATOM 1378 C CA . GLN A 1 179 ? -7.434 -18.812 -0.239 1 98.62 179 GLN A CA 1
ATOM 1379 C C . GLN A 1 179 ? -6.617 -17.812 -1.056 1 98.62 179 GLN A C 1
ATOM 1381 O O . GLN A 1 179 ? -6.312 -18.062 -2.225 1 98.62 179 GLN A O 1
ATOM 1386 N N . ILE A 1 180 ? -6.316 -16.75 -0.433 1 98.88 180 ILE A N 1
ATOM 1387 C CA . ILE A 1 180 ? -5.301 -15.844 -0.949 1 98.88 180 ILE A CA 1
ATOM 1388 C C . ILE A 1 180 ? -4.289 -15.523 0.15 1 98.88 180 ILE A C 1
ATOM 1390 O O . ILE A 1 180 ? -4.672 -15.219 1.283 1 98.88 180 ILE A O 1
ATOM 1394 N N . PHE A 1 181 ? -3.025 -15.656 -0.136 1 98.88 181 PHE A N 1
ATOM 1395 C CA . PHE A 1 181 ? -1.971 -15.273 0.794 1 98.88 181 PHE A CA 1
ATOM 1396 C C . PHE A 1 181 ? -0.724 -14.82 0.043 1 98.88 181 PHE A C 1
ATOM 1398 O O . PHE A 1 181 ? -0.685 -14.859 -1.188 1 98.88 181 PHE A O 1
ATOM 1405 N N . ALA A 1 182 ? 0.183 -14.203 0.786 1 98.81 182 ALA A N 1
ATOM 1406 C CA . ALA A 1 182 ? 1.415 -13.703 0.185 1 98.81 182 ALA A CA 1
ATOM 1407 C C . ALA A 1 182 ? 2.641 -14.352 0.822 1 98.81 182 ALA A C 1
ATOM 1409 O O . ALA A 1 182 ? 2.588 -14.797 1.969 1 98.81 182 ALA A O 1
ATOM 1410 N N . VAL A 1 183 ? 3.695 -14.43 0.055 1 98.25 183 VAL A N 1
ATOM 1411 C CA . VAL A 1 183 ? 4.953 -14.992 0.532 1 98.25 183 VAL A CA 1
ATOM 1412 C C . VAL A 1 183 ? 6.086 -13.992 0.308 1 98.25 183 VAL A C 1
ATOM 1414 O O . VAL A 1 183 ? 6.18 -13.383 -0.757 1 98.25 183 VAL A O 1
ATOM 1417 N N . MET A 1 184 ? 6.844 -13.773 1.325 1 95.81 184 MET A N 1
ATOM 1418 C CA . MET A 1 184 ? 8.086 -13.016 1.24 1 95.81 184 MET A CA 1
ATOM 1419 C C . MET A 1 184 ? 9.289 -13.953 1.144 1 95.81 184 MET A C 1
ATOM 1421 O O . MET A 1 184 ? 9.758 -14.477 2.156 1 95.81 184 MET A O 1
ATOM 1425 N N . PRO A 1 185 ? 9.797 -14.086 -0.045 1 93.19 185 PRO A N 1
ATOM 1426 C CA . PRO A 1 185 ? 10.82 -15.117 -0.238 1 93.19 185 PRO A CA 1
ATOM 1427 C C . PRO A 1 185 ? 12.195 -14.68 0.271 1 93.19 185 PRO A C 1
ATOM 1429 O O . PRO A 1 185 ? 13.102 -15.508 0.397 1 93.19 185 PRO A O 1
ATOM 1432 N N . GLY A 1 186 ? 12.375 -13.383 0.569 1 86.94 186 GLY A N 1
ATOM 1433 C CA . GLY A 1 186 ? 13.695 -12.883 0.901 1 86.94 186 GLY A CA 1
ATOM 1434 C C . GLY A 1 186 ? 14.555 -12.602 -0.32 1 86.94 186 GLY A C 1
ATOM 1435 O O . GLY A 1 186 ? 14.031 -12.398 -1.418 1 86.94 186 GLY A O 1
ATOM 1436 N N . ALA A 1 187 ? 15.828 -12.508 -0.119 1 79.81 187 ALA A N 1
ATOM 1437 C CA . ALA A 1 187 ? 16.75 -12.203 -1.212 1 79.81 187 ALA A CA 1
ATOM 1438 C C . ALA A 1 187 ? 16.922 -13.414 -2.125 1 79.81 187 ALA A C 1
ATOM 1440 O O . ALA A 1 187 ? 17.312 -14.492 -1.668 1 79.81 187 ALA A O 1
ATOM 1441 N N . VAL A 1 188 ? 16.578 -13.188 -3.342 1 81.31 188 VAL A N 1
ATOM 1442 C CA . VAL A 1 188 ? 16.688 -14.258 -4.324 1 81.31 188 VAL A CA 1
ATOM 1443 C C . VAL A 1 188 ? 17.516 -13.789 -5.516 1 81.31 188 VAL A C 1
ATOM 1445 O O . VAL A 1 188 ? 17.375 -12.648 -5.965 1 81.31 188 VAL A O 1
ATOM 1448 N N . ALA A 1 189 ? 18.328 -14.617 -5.977 1 74 189 ALA A N 1
ATOM 1449 C CA . ALA A 1 189 ? 19.141 -14.297 -7.148 1 74 189 ALA A CA 1
ATOM 1450 C C . ALA A 1 189 ? 18.297 -14.273 -8.414 1 74 189 ALA A C 1
ATOM 1452 O O . ALA A 1 189 ? 17.984 -15.32 -8.984 1 74 189 ALA A O 1
ATOM 1453 N N . THR A 1 190 ? 17.828 -13.086 -8.781 1 73.44 190 THR A N 1
ATOM 1454 C CA . THR A 1 190 ? 17.047 -12.875 -10 1 73.44 190 THR A CA 1
ATOM 1455 C C . THR A 1 190 ? 17.484 -11.594 -10.711 1 73.44 190 THR A C 1
ATOM 1457 O O . THR A 1 190 ? 18.25 -10.805 -10.156 1 73.44 190 THR A O 1
ATOM 1460 N N . ASP A 1 191 ? 17 -11.445 -11.898 1 68 191 ASP A N 1
ATOM 1461 C CA . ASP A 1 191 ? 17.266 -10.234 -12.664 1 68 191 ASP A CA 1
ATOM 1462 C C . ASP A 1 191 ? 16.641 -9.016 -11.984 1 68 191 ASP A C 1
ATOM 1464 O O . ASP A 1 191 ? 17.109 -7.887 -12.172 1 68 191 ASP A O 1
ATOM 1468 N N . LEU A 1 192 ? 15.695 -9.219 -11.227 1 66.31 192 LEU A N 1
ATOM 1469 C CA . LEU A 1 192 ? 14.977 -8.117 -10.594 1 66.31 192 LEU A CA 1
ATOM 1470 C C . LEU A 1 192 ? 15.875 -7.371 -9.617 1 66.31 192 LEU A C 1
ATOM 1472 O O . LEU A 1 192 ? 15.867 -6.137 -9.578 1 66.31 192 LEU A O 1
ATOM 1476 N N . ASN A 1 193 ? 16.562 -8.094 -8.836 1 64 193 ASN A N 1
ATOM 1477 C CA . ASN A 1 193 ? 17.391 -7.445 -7.824 1 64 193 ASN A CA 1
ATOM 1478 C C . ASN A 1 193 ? 18.859 -7.406 -8.242 1 64 193 ASN A C 1
ATOM 1480 O O . ASN A 1 193 ? 19.688 -6.754 -7.59 1 64 193 ASN A O 1
ATOM 1484 N N . GLY A 1 194 ? 19.188 -8.055 -9.391 1 62.62 194 GLY A N 1
ATOM 1485 C CA . GLY A 1 194 ? 20.547 -8.078 -9.867 1 62.62 194 GLY A CA 1
ATOM 1486 C C . GLY A 1 194 ? 21.484 -8.891 -8.992 1 62.62 194 GLY A C 1
ATOM 1487 O O . GLY A 1 194 ? 22.703 -8.859 -9.172 1 62.62 194 GLY A O 1
ATOM 1488 N N . ALA A 1 195 ? 20.828 -9.586 -8.023 1 60.78 195 ALA A N 1
ATOM 1489 C CA . ALA A 1 195 ? 21.625 -10.391 -7.109 1 60.78 195 ALA A CA 1
ATOM 1490 C C . ALA A 1 195 ? 22.031 -11.711 -7.754 1 60.78 195 ALA A C 1
ATOM 1492 O O . ALA A 1 195 ? 21.328 -12.227 -8.625 1 60.78 195 ALA A O 1
ATOM 1493 N N . LYS A 1 196 ? 23.312 -12.094 -7.434 1 64 196 LYS A N 1
ATOM 1494 C CA . LYS A 1 196 ? 23.812 -13.383 -7.906 1 64 196 LYS A CA 1
ATOM 1495 C C . LYS A 1 196 ? 23.953 -14.367 -6.75 1 64 196 LYS A C 1
ATOM 1497 O O . LYS A 1 196 ? 24.188 -13.969 -5.609 1 64 196 LYS A O 1
ATOM 1502 N N . VAL A 1 197 ? 23.703 -15.633 -7.07 1 58.56 197 VAL A N 1
ATOM 1503 C CA . VAL A 1 197 ? 23.969 -16.672 -6.082 1 58.56 197 VAL A CA 1
ATOM 1504 C C . VAL A 1 197 ? 25.422 -16.578 -5.613 1 58.56 197 VAL A C 1
ATOM 1506 O O . VAL A 1 197 ? 26.328 -16.438 -6.426 1 58.56 197 VAL A O 1
ATOM 1509 N N . GLY A 1 198 ? 25.578 -16.531 -4.258 1 57.66 198 GLY A N 1
ATOM 1510 C CA . GLY A 1 198 ? 26.938 -16.438 -3.742 1 57.66 198 GLY A CA 1
ATOM 1511 C C . GLY A 1 198 ? 27.297 -15.047 -3.273 1 57.66 198 GLY A C 1
ATOM 1512 O O . GLY A 1 198 ? 28.312 -14.859 -2.586 1 57.66 198 GLY A O 1
ATOM 1513 N N . ASP A 1 199 ? 26.469 -14.023 -3.734 1 59.19 199 ASP A N 1
ATOM 1514 C CA . ASP A 1 199 ? 26.75 -12.656 -3.291 1 59.19 199 ASP A CA 1
ATOM 1515 C C . ASP A 1 199 ? 26.719 -12.562 -1.768 1 59.19 199 ASP A C 1
ATOM 1517 O O . ASP A 1 199 ? 27.531 -11.852 -1.168 1 59.19 199 ASP A O 1
ATOM 1521 N N . SER A 1 200 ? 25.781 -13.195 -1.183 1 63.59 200 SER A N 1
ATOM 1522 C CA . SER A 1 200 ? 25.641 -13.289 0.266 1 63.59 200 SER A CA 1
ATOM 1523 C C . SER A 1 200 ? 24.953 -14.594 0.672 1 63.59 200 SER A C 1
ATOM 1525 O O . SER A 1 200 ? 24.25 -15.203 -0.127 1 63.59 200 SER A O 1
ATOM 1527 N N . PRO A 1 201 ? 25.375 -15.109 1.745 1 63.12 201 PRO A N 1
ATOM 1528 C CA . PRO A 1 201 ? 24.75 -16.344 2.209 1 63.12 201 PRO A CA 1
ATOM 1529 C C . PRO A 1 201 ? 23.234 -16.234 2.326 1 63.12 201 PRO A C 1
ATOM 1531 O O . PRO A 1 201 ? 22.531 -17.234 2.451 1 63.12 201 PRO A O 1
ATOM 1534 N N . PHE A 1 202 ? 22.734 -15.078 2.047 1 70.19 202 PHE A N 1
ATOM 1535 C CA . PHE A 1 202 ? 21.297 -14.859 2.248 1 70.19 202 PHE A CA 1
ATOM 1536 C C . PHE A 1 202 ? 20.562 -14.906 0.921 1 70.19 202 PHE A C 1
ATOM 1538 O O . PHE A 1 202 ? 19.328 -14.938 0.896 1 70.19 202 PHE A O 1
ATOM 1545 N N . VAL A 1 203 ? 21.375 -14.961 -0.059 1 79.69 203 VAL A N 1
ATOM 1546 C CA . VAL A 1 203 ? 20.734 -14.984 -1.369 1 79.69 203 VAL A CA 1
ATOM 1547 C C . VAL A 1 203 ? 20.406 -16.422 -1.765 1 79.69 203 VAL A C 1
ATOM 1549 O O . VAL A 1 203 ? 21.297 -17.266 -1.828 1 79.69 203 VAL A O 1
ATOM 1552 N N . LYS A 1 204 ? 19.156 -16.719 -1.964 1 86.81 204 LYS A N 1
ATOM 1553 C CA . LYS A 1 204 ? 18.688 -18.047 -2.369 1 86.81 204 LYS A CA 1
ATOM 1554 C C . LYS A 1 204 ? 18.609 -18.156 -3.889 1 86.81 204 LYS A C 1
ATOM 1556 O O . LYS A 1 204 ? 18.484 -17.156 -4.586 1 86.81 204 LYS A O 1
ATOM 1561 N N . SER A 1 205 ? 18.766 -19.422 -4.297 1 90.44 205 SER A N 1
ATOM 1562 C CA . SER A 1 205 ? 18.516 -19.672 -5.715 1 90.44 205 SER A CA 1
ATOM 1563 C C . SER A 1 205 ? 17.016 -19.703 -6.016 1 90.44 205 SER A C 1
ATOM 1565 O O . SER A 1 205 ? 16.203 -19.891 -5.113 1 90.44 205 SER A O 1
ATOM 1567 N N . PRO A 1 206 ? 16.672 -19.531 -7.297 1 93.62 206 PRO A N 1
ATOM 1568 C CA . PRO A 1 206 ? 15.258 -19.672 -7.684 1 93.62 206 PRO A CA 1
ATOM 1569 C C . PRO A 1 206 ? 14.68 -21.031 -7.336 1 93.62 206 PRO A C 1
ATOM 1571 O O . PRO A 1 206 ? 13.539 -21.141 -6.879 1 93.62 206 PRO A O 1
ATOM 1574 N N . GLU A 1 207 ? 15.508 -22.078 -7.473 1 94.25 207 GLU A N 1
ATOM 1575 C CA . GLU A 1 207 ? 15.07 -23.453 -7.188 1 94.25 207 GLU A CA 1
ATOM 1576 C C . GLU A 1 207 ? 14.789 -23.641 -5.699 1 94.25 207 GLU A C 1
ATOM 1578 O O . GLU A 1 207 ? 13.766 -24.219 -5.324 1 94.25 207 GLU A O 1
ATOM 1583 N N . GLU A 1 208 ? 15.68 -23.109 -4.863 1 93.56 208 GLU A N 1
ATOM 1584 C CA . GLU A 1 208 ? 15.477 -23.156 -3.42 1 93.56 208 GLU A CA 1
ATOM 1585 C C . GLU A 1 208 ? 14.227 -22.375 -3.012 1 93.56 208 GLU A C 1
ATOM 1587 O O . GLU A 1 208 ? 13.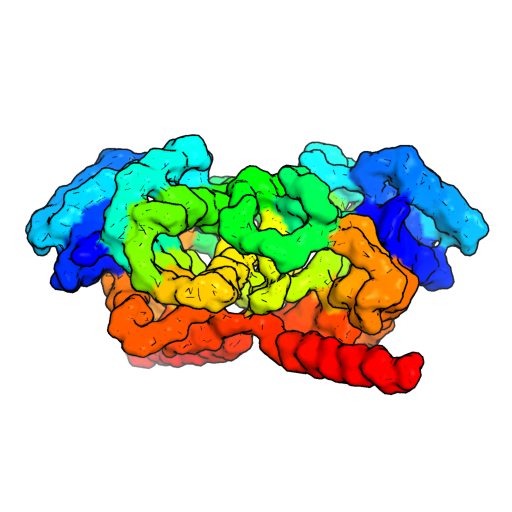469 -22.812 -2.143 1 93.56 208 GLU A O 1
ATOM 1592 N N . THR A 1 209 ? 14.039 -21.297 -3.662 1 94.88 209 THR A N 1
ATOM 1593 C CA . THR A 1 209 ? 12.891 -20.453 -3.383 1 94.88 209 THR A CA 1
ATOM 1594 C C . THR A 1 209 ? 11.586 -21.141 -3.781 1 94.88 209 THR A C 1
ATOM 1596 O O . THR A 1 209 ? 10.609 -21.125 -3.031 1 94.88 209 THR A O 1
ATOM 1599 N N . ALA A 1 210 ? 11.609 -21.766 -4.898 1 96.94 210 ALA A N 1
ATOM 1600 C CA . ALA A 1 210 ? 10.438 -22.5 -5.367 1 96.94 210 ALA A CA 1
ATOM 1601 C C . ALA A 1 210 ? 10.062 -23.609 -4.398 1 96.94 210 ALA A C 1
ATOM 1603 O O . ALA A 1 210 ? 8.883 -23.812 -4.102 1 96.94 210 ALA A O 1
ATOM 1604 N N . GLN A 1 211 ? 11.086 -24.312 -3.91 1 96.62 211 GLN A N 1
ATOM 1605 C CA . GLN A 1 211 ? 10.844 -25.375 -2.938 1 96.62 211 GLN A CA 1
ATOM 1606 C C . GLN A 1 211 ? 10.25 -24.812 -1.65 1 96.62 211 GLN A C 1
ATOM 1608 O O . GLN A 1 211 ? 9.305 -25.375 -1.099 1 96.62 211 GLN A O 1
ATOM 1613 N N . MET A 1 212 ? 10.789 -23.719 -1.233 1 95.62 212 MET A N 1
ATOM 1614 C CA . MET A 1 212 ? 10.305 -23.078 -0.018 1 95.62 212 MET A CA 1
ATOM 1615 C C . MET A 1 212 ? 8.852 -22.625 -0.173 1 95.62 212 MET A C 1
ATOM 1617 O O . MET A 1 212 ? 8.016 -22.922 0.684 1 95.62 212 MET A O 1
ATOM 1621 N N . ILE A 1 213 ? 8.508 -22 -1.243 1 97.69 213 ILE A N 1
ATOM 1622 C CA . ILE A 1 213 ? 7.148 -21.516 -1.49 1 97.69 213 ILE A CA 1
ATOM 1623 C C . ILE A 1 213 ? 6.195 -22.703 -1.592 1 97.69 213 ILE A C 1
ATOM 1625 O O . ILE A 1 213 ? 5.078 -22.672 -1.069 1 97.69 213 ILE A O 1
ATOM 1629 N N . SER A 1 214 ? 6.625 -23.797 -2.248 1 97.56 214 SER A N 1
ATOM 1630 C CA . SER A 1 214 ? 5.812 -25 -2.412 1 97.56 214 SER A CA 1
ATOM 1631 C C . SER A 1 214 ? 5.43 -25.594 -1.061 1 97.56 214 SER A C 1
ATOM 1633 O O . SER A 1 214 ? 4.336 -26.141 -0.905 1 97.56 214 SER A O 1
ATOM 1635 N N . LYS A 1 215 ? 6.336 -25.484 -0.085 1 97.56 215 LYS A N 1
ATOM 1636 C CA . LYS A 1 215 ? 6.023 -25.969 1.251 1 97.56 215 LYS A CA 1
ATOM 1637 C C . LYS A 1 215 ? 4.793 -25.281 1.822 1 97.56 215 LYS A C 1
ATOM 1639 O O . LYS A 1 215 ? 3.949 -25.906 2.457 1 97.56 215 LYS A O 1
ATOM 1644 N N . PHE A 1 216 ? 4.664 -23.984 1.585 1 97.81 216 PHE A N 1
ATOM 1645 C CA . PHE A 1 216 ? 3.521 -23.234 2.096 1 97.81 216 PHE A CA 1
ATOM 1646 C C . PHE A 1 216 ? 2.26 -23.562 1.309 1 97.81 216 PHE A C 1
ATOM 1648 O O . PHE A 1 216 ? 1.158 -23.562 1.859 1 97.81 216 PHE A O 1
ATOM 1655 N N . ILE A 1 217 ? 2.389 -23.891 0.017 1 97.62 217 ILE A N 1
ATOM 1656 C CA . ILE A 1 217 ? 1.261 -24.203 -0.852 1 97.62 217 ILE A CA 1
ATOM 1657 C C . ILE A 1 217 ? 0.643 -25.531 -0.427 1 97.62 217 ILE A C 1
ATOM 1659 O O . ILE A 1 217 ? -0.581 -25.688 -0.416 1 97.62 217 ILE A O 1
ATOM 1663 N N . PHE A 1 218 ? 1.481 -26.453 -0.036 1 97.31 218 PHE A N 1
ATOM 1664 C CA . PHE A 1 218 ? 0.997 -27.828 0.067 1 97.31 218 PHE A CA 1
ATOM 1665 C C . PHE A 1 218 ? 0.955 -28.281 1.521 1 97.31 218 PHE A C 1
ATOM 1667 O O . PHE A 1 218 ? 0.622 -29.438 1.811 1 97.31 218 PHE A O 1
ATOM 1674 N N . ASP A 1 219 ? 1.309 -27.406 2.359 1 96.25 219 ASP A N 1
ATOM 1675 C CA . ASP A 1 219 ? 1.139 -27.828 3.75 1 96.25 219 ASP A CA 1
ATOM 1676 C C . ASP A 1 219 ? -0.34 -27.891 4.125 1 96.25 219 ASP A C 1
ATOM 1678 O O . ASP A 1 219 ? -1.21 -27.656 3.285 1 96.25 219 ASP A O 1
ATOM 1682 N N . ASP A 1 220 ? -0.818 -28.516 5.215 1 94.06 220 ASP A N 1
ATOM 1683 C CA . ASP A 1 220 ? -2.207 -28.766 5.586 1 94.06 220 ASP A CA 1
ATOM 1684 C C . ASP A 1 220 ? -2.797 -27.562 6.336 1 94.06 220 ASP A C 1
ATOM 1686 O O . ASP A 1 220 ? -3.854 -27.688 6.961 1 94.06 220 ASP A O 1
ATOM 1690 N N . LYS A 1 221 ? -2.152 -26.375 6.141 1 96.81 221 LYS A N 1
ATOM 1691 C CA . LYS A 1 221 ? -2.623 -25.188 6.863 1 96.81 221 LYS A CA 1
ATOM 1692 C C . LYS A 1 221 ? -3.439 -24.281 5.953 1 96.81 221 LYS A C 1
ATOM 1694 O O . LYS A 1 221 ? -3.287 -24.312 4.73 1 96.81 221 LYS A O 1
ATOM 1699 N N . ASN A 1 222 ? -4.391 -23.547 6.547 1 98 222 ASN A N 1
ATOM 1700 C CA . ASN A 1 222 ? -5.109 -22.484 5.855 1 98 222 ASN A CA 1
ATOM 1701 C C . ASN A 1 222 ? -4.383 -21.156 5.98 1 98 222 ASN A C 1
ATOM 1703 O O . ASN A 1 222 ? -4.359 -20.547 7.059 1 98 222 ASN A O 1
ATOM 1707 N N . HIS A 1 223 ? -3.838 -20.656 4.902 1 98.5 223 HIS A N 1
ATOM 1708 C CA . HIS A 1 223 ? -3.023 -19.453 4.941 1 98.5 223 HIS A CA 1
ATOM 1709 C C . HIS A 1 223 ? -3.814 -18.234 4.457 1 98.5 223 HIS A C 1
ATOM 1711 O O . HIS A 1 223 ? -3.236 -17.188 4.18 1 98.5 223 HIS A O 1
ATOM 1717 N N . ASN A 1 224 ? -5.164 -18.375 4.348 1 98.62 224 ASN A N 1
ATOM 1718 C CA . ASN A 1 224 ? -5.992 -17.281 3.836 1 98.62 224 ASN A CA 1
ATOM 1719 C C . ASN A 1 224 ? -5.781 -16 4.625 1 98.62 224 ASN A C 1
ATOM 1721 O O . ASN A 1 224 ? -5.824 -16 5.859 1 98.62 224 ASN A O 1
ATOM 1725 N N . ALA A 1 225 ? -5.531 -14.906 3.908 1 98.25 225 ALA A N 1
ATOM 1726 C CA . ALA A 1 225 ? -5.375 -13.57 4.477 1 98.25 225 ALA A CA 1
ATOM 1727 C C . ALA A 1 225 ? -4.117 -13.484 5.34 1 98.25 225 ALA A C 1
ATOM 1729 O O . ALA A 1 225 ? -4.109 -12.797 6.367 1 98.25 225 ALA A O 1
ATOM 1730 N N . GLN A 1 226 ? -3.055 -14.18 4.906 1 98.38 226 GLN A N 1
ATOM 1731 C CA . GLN A 1 226 ? -1.79 -14.156 5.637 1 98.38 226 GLN A CA 1
ATOM 1732 C C . GLN A 1 226 ? -0.639 -13.742 4.723 1 98.38 226 GLN A C 1
ATOM 1734 O O . GLN A 1 226 ? -0.71 -13.914 3.506 1 98.38 226 GLN A O 1
ATOM 1739 N N . ILE A 1 227 ? 0.338 -13.148 5.293 1 98.25 227 ILE A N 1
ATOM 1740 C CA . ILE A 1 227 ? 1.638 -12.922 4.668 1 98.25 227 ILE A CA 1
ATOM 1741 C C . ILE A 1 227 ? 2.701 -13.758 5.379 1 98.25 227 ILE A C 1
ATOM 1743 O O . ILE A 1 227 ? 2.879 -13.641 6.594 1 98.25 227 ILE A O 1
ATOM 1747 N N . ILE A 1 228 ? 3.412 -14.562 4.621 1 97.94 228 ILE A N 1
ATOM 1748 C CA . ILE A 1 228 ? 4.324 -15.539 5.207 1 97.94 228 ILE A CA 1
ATOM 1749 C C . ILE A 1 228 ? 5.762 -15.203 4.812 1 97.94 228 ILE A C 1
ATOM 1751 O O . ILE A 1 228 ? 6.074 -15.086 3.625 1 97.94 228 ILE A O 1
ATOM 1755 N N . ASN A 1 229 ? 6.582 -15.062 5.797 1 95.25 229 ASN A N 1
ATOM 1756 C CA . ASN A 1 229 ? 8.016 -14.898 5.559 1 95.25 229 ASN A CA 1
ATOM 1757 C C . ASN A 1 229 ? 8.68 -16.234 5.211 1 95.25 229 ASN A C 1
ATOM 1759 O O . ASN A 1 229 ? 8.203 -17.297 5.613 1 95.25 229 ASN A O 1
ATOM 1763 N N . PHE A 1 230 ? 9.766 -16.156 4.5 1 92.88 230 PHE A N 1
ATOM 1764 C CA . PHE A 1 230 ? 10.43 -17.359 3.994 1 92.88 230 PHE A CA 1
ATOM 1765 C C . PHE A 1 230 ? 10.734 -18.328 5.129 1 92.88 230 PHE A C 1
ATOM 1767 O O . PHE A 1 230 ? 10.836 -19.531 4.91 1 92.88 230 PHE A O 1
ATOM 1774 N N . ASP A 1 231 ? 10.836 -17.844 6.328 1 90.56 231 ASP A N 1
ATOM 1775 C CA . ASP A 1 231 ? 11.188 -18.688 7.461 1 90.56 231 ASP A CA 1
ATOM 1776 C C . ASP A 1 231 ? 9.945 -19.25 8.141 1 90.56 231 ASP A C 1
ATOM 1778 O O . ASP A 1 231 ? 10.039 -19.906 9.172 1 90.56 231 ASP A O 1
ATOM 1782 N N . GLY A 1 232 ? 8.797 -18.891 7.645 1 94.31 232 GLY A N 1
ATOM 1783 C CA . GLY A 1 232 ? 7.559 -19.453 8.156 1 94.31 232 GLY A CA 1
ATOM 1784 C C . GLY A 1 232 ? 6.824 -18.5 9.094 1 94.31 232 GLY A C 1
ATOM 1785 O O . GLY A 1 232 ? 5.699 -18.781 9.508 1 94.31 232 GLY A O 1
ATOM 1786 N N . THR A 1 233 ? 7.453 -17.375 9.477 1 95.25 233 THR A N 1
ATOM 1787 C CA . THR A 1 233 ? 6.754 -16.375 10.289 1 95.25 233 THR A CA 1
ATOM 1788 C C . THR A 1 233 ? 5.516 -15.867 9.57 1 95.25 233 THR A C 1
ATOM 1790 O O . THR A 1 233 ? 5.562 -15.578 8.367 1 95.25 233 THR A O 1
ATOM 1793 N N . ILE A 1 234 ? 4.426 -15.766 10.305 1 96.69 234 ILE A N 1
ATOM 1794 C CA . ILE A 1 234 ? 3.15 -15.406 9.688 1 96.69 234 ILE A CA 1
ATOM 1795 C C . ILE A 1 234 ? 2.697 -14.039 10.203 1 96.69 234 ILE A C 1
ATOM 1797 O O . ILE A 1 234 ? 2.762 -13.766 11.406 1 96.69 234 ILE A O 1
ATOM 1801 N N . TYR A 1 235 ? 2.324 -13.195 9.32 1 96 235 TYR A N 1
ATOM 1802 C CA . TYR A 1 235 ? 1.641 -11.945 9.617 1 96 235 TYR A CA 1
ATOM 1803 C C . TYR A 1 235 ? 0.212 -11.961 9.094 1 96 235 TYR A C 1
ATOM 1805 O O . TYR A 1 235 ? -0.008 -12 7.879 1 96 235 TYR A O 1
ATOM 1813 N N . ASP A 1 236 ? -0.744 -11.93 9.984 1 95.19 236 ASP A N 1
ATOM 1814 C CA . ASP A 1 236 ? -2.141 -11.977 9.57 1 95.19 236 ASP A CA 1
ATOM 1815 C C . ASP A 1 236 ? -2.83 -10.633 9.805 1 95.19 236 ASP A C 1
ATOM 1817 O O . ASP A 1 236 ? -4.035 -10.5 9.586 1 95.19 236 ASP A O 1
ATOM 1821 N N . ASN A 1 237 ? -2.043 -9.719 10.242 1 92.81 237 ASN A N 1
ATOM 1822 C CA . ASN A 1 237 ? -2.471 -8.336 10.453 1 92.81 237 ASN A CA 1
ATOM 1823 C C . ASN A 1 237 ? -1.277 -7.398 10.609 1 92.81 237 ASN A C 1
ATOM 1825 O O . ASN A 1 237 ? -0.243 -7.785 11.156 1 92.81 237 ASN A O 1
ATOM 1829 N N . TYR A 1 238 ? -1.434 -6.199 10.117 1 94.62 238 TYR A N 1
ATOM 1830 C CA . TYR A 1 238 ? -0.363 -5.219 10.25 1 94.62 238 TYR A CA 1
ATOM 1831 C C . TYR A 1 238 ? -0.581 -4.332 11.469 1 94.62 238 TYR A C 1
ATOM 1833 O O . TYR A 1 238 ? 0.334 -3.629 11.906 1 94.62 238 TYR A O 1
ATOM 1841 N N . GLU A 1 239 ? -1.724 -4.352 12.016 1 92.94 239 GLU A N 1
ATOM 1842 C CA . GLU A 1 239 ? -2.059 -3.545 13.188 1 92.94 239 GLU A CA 1
ATOM 1843 C C . GLU A 1 239 ? -2.635 -4.41 14.305 1 92.94 239 GLU A C 1
ATOM 1845 O O . GLU A 1 239 ? -3.789 -4.238 14.703 1 92.94 239 GLU A O 1
ATOM 1850 N N . PRO A 1 240 ? -1.783 -5.273 14.789 1 85.88 240 PRO A N 1
ATOM 1851 C CA . PRO A 1 240 ? -2.291 -6.16 15.836 1 85.88 240 PRO A CA 1
ATOM 1852 C C . PRO A 1 240 ? -2.869 -5.398 17.031 1 85.88 240 PRO A C 1
ATOM 1854 O O . PRO A 1 240 ? -2.346 -4.348 17.406 1 85.88 240 PRO A O 1
ATOM 1857 N N . GLY A 1 241 ? -3.979 -5.902 17.562 1 80.44 241 GLY A N 1
ATOM 1858 C CA . GLY A 1 241 ? -4.602 -5.332 18.75 1 80.44 241 GLY A CA 1
ATOM 1859 C C . GLY A 1 241 ? -5.734 -4.371 18.422 1 80.44 241 GLY A C 1
ATOM 1860 O O . GLY A 1 241 ? -6.547 -4.051 19.281 1 80.44 241 GLY A O 1
ATOM 1861 N N . LEU A 1 242 ? -5.75 -3.902 17.188 1 78.62 242 LEU A N 1
ATOM 1862 C CA . LEU A 1 242 ? -6.781 -2.938 16.812 1 78.62 242 LEU A CA 1
ATOM 1863 C C . LEU A 1 242 ? -8.164 -3.578 16.859 1 78.62 242 LEU A C 1
ATOM 1865 O O . LEU A 1 242 ? -9.141 -2.939 17.266 1 78.62 242 LEU A O 1
ATOM 1869 N N . ARG A 1 243 ? -8.234 -4.766 16.391 1 62.69 243 ARG A N 1
ATOM 1870 C CA . ARG A 1 243 ? -9.523 -5.449 16.375 1 62.69 243 ARG A CA 1
ATOM 1871 C C . ARG A 1 243 ? -10.125 -5.504 17.781 1 62.69 243 ARG A C 1
ATOM 1873 O O . ARG A 1 243 ? -11.305 -5.223 17.969 1 62.69 243 ARG A O 1
ATOM 1880 N N . ASN A 1 244 ? -9.273 -5.938 18.562 1 59.72 244 ASN A N 1
ATOM 1881 C CA . ASN A 1 244 ? -9.742 -6.078 19.938 1 59.72 244 ASN A CA 1
ATOM 1882 C C . ASN A 1 244 ? -10.203 -4.742 20.5 1 59.72 244 ASN A C 1
ATOM 1884 O O . ASN A 1 244 ? -11.188 -4.688 21.25 1 59.72 244 ASN A O 1
ATOM 1888 N N . LYS A 1 245 ? -9.664 -3.773 20.094 1 59.44 245 LYS A N 1
ATOM 1889 C CA . LYS A 1 245 ? -9.984 -2.449 20.609 1 59.44 245 LYS A CA 1
ATOM 1890 C C . LYS A 1 245 ? -11.289 -1.92 20.016 1 59.44 245 LYS A C 1
ATOM 1892 O O . LYS A 1 245 ? -12.109 -1.335 20.719 1 59.44 245 LYS A O 1
ATOM 1897 N N . VAL A 1 246 ? -11.438 -2.23 18.766 1 57.38 246 VAL A N 1
ATOM 1898 C CA . VAL A 1 246 ? -12.672 -1.825 18.109 1 57.38 246 VAL A CA 1
ATOM 1899 C C . VAL A 1 246 ? -13.852 -2.582 18.703 1 57.38 246 VAL A C 1
ATOM 1901 O O . VAL A 1 246 ? -14.906 -1.993 18.969 1 57.38 246 VAL A O 1
ATOM 1904 N N . ILE A 1 247 ? -13.562 -3.84 18.844 1 50.47 247 ILE A N 1
ATOM 1905 C CA . ILE A 1 247 ? -14.609 -4.68 19.422 1 50.47 247 ILE A CA 1
ATOM 1906 C C . ILE A 1 247 ? -14.938 -4.195 20.828 1 50.47 247 ILE A C 1
ATOM 1908 O O . ILE A 1 247 ? -16.109 -4.094 21.203 1 50.47 247 ILE A O 1
ATOM 1912 N N . LYS A 1 248 ? -13.867 -3.912 21.516 1 54.44 248 LYS A N 1
ATOM 1913 C CA . LYS A 1 248 ? -14.086 -3.434 22.891 1 54.44 248 LYS A CA 1
ATOM 1914 C C . LYS A 1 248 ? -14.805 -2.088 22.891 1 54.44 248 LYS A C 1
ATOM 1916 O O . LYS A 1 248 ? -15.664 -1.841 23.734 1 54.44 248 LYS A O 1
ATOM 1921 N N . ASP A 1 249 ? -14.406 -1.355 21.922 1 53.91 249 ASP A N 1
ATOM 1922 C CA . ASP A 1 249 ? -15.016 -0.034 21.828 1 53.91 249 ASP A CA 1
ATOM 1923 C C . ASP A 1 249 ? -16.484 -0.14 21.422 1 53.91 249 ASP A C 1
ATOM 1925 O O . ASP A 1 249 ? -17.328 0.579 21.953 1 53.91 249 ASP A O 1
ATOM 1929 N N . VAL A 1 250 ? -16.734 -1.002 20.484 1 50.25 250 VAL A N 1
ATOM 1930 C CA . VAL A 1 250 ? -18.109 -1.267 20.062 1 50.25 250 VAL A CA 1
ATOM 1931 C C . VAL A 1 250 ? -18.875 -1.886 21.234 1 50.25 250 VAL A C 1
ATOM 1933 O O . VAL A 1 250 ? -20.031 -1.521 21.484 1 50.25 250 VAL A O 1
ATOM 1936 N N . ALA A 1 251 ? -18.25 -2.859 21.781 1 47.25 251 ALA A N 1
ATOM 1937 C CA . ALA A 1 251 ? -18.891 -3.504 22.922 1 47.25 251 ALA A CA 1
ATOM 1938 C C . ALA A 1 251 ? -19.141 -2.502 24.047 1 47.25 251 ALA A C 1
ATOM 1940 O O . ALA A 1 251 ? -20.203 -2.52 24.672 1 47.25 251 ALA A O 1
ATOM 1941 N N . LYS A 1 252 ? -18.094 -1.754 24.281 1 45.66 252 LYS A N 1
ATOM 1942 C CA . LYS A 1 252 ? -18.234 -0.765 25.344 1 45.66 252 LYS A CA 1
ATOM 1943 C C . LYS A 1 252 ? -19.281 0.285 25 1 45.66 252 LYS A C 1
ATOM 1945 O O . LYS A 1 252 ? -20.078 0.688 25.844 1 45.66 252 LYS A O 1
ATOM 1950 N N . ASN A 1 253 ? -19.234 0.629 23.781 1 44.88 253 ASN A N 1
ATOM 1951 C CA . ASN A 1 253 ? -20.188 1.657 23.391 1 44.88 253 ASN A CA 1
ATOM 1952 C C . ASN A 1 253 ? -21.531 1.052 23.016 1 44.88 253 ASN A C 1
ATOM 1954 O O . ASN A 1 253 ? -22.547 1.75 23 1 44.88 253 ASN A O 1
ATOM 1958 N N . GLY A 1 254 ? -21.547 -0.062 22.297 1 42.44 254 GLY A N 1
ATOM 1959 C CA . GLY A 1 254 ? -22.812 -0.772 22.203 1 42.44 254 GLY A CA 1
ATOM 1960 C C . GLY A 1 254 ? -23.484 -0.989 23.547 1 42.44 254 GLY A C 1
ATOM 1961 O O . GLY A 1 254 ? -24.703 -0.938 23.656 1 42.44 254 GLY A O 1
ATOM 1962 N N . LEU A 1 255 ? -22.781 -1.377 24.5 1 39 255 LEU A N 1
ATOM 1963 C CA . LEU A 1 255 ? -23.344 -1.484 25.844 1 39 255 LEU A CA 1
ATOM 1964 C C . LEU A 1 255 ? -23.828 -0.128 26.344 1 39 255 LEU A C 1
ATOM 1966 O O . LEU A 1 255 ? -24.859 -0.044 27.016 1 39 255 LEU A O 1
ATOM 1970 N N . LYS A 1 256 ? -23.219 0.927 26.156 1 37.44 256 LYS A N 1
ATOM 1971 C CA . LYS A 1 256 ? -23.734 2.193 26.672 1 37.44 256 LYS A CA 1
ATOM 1972 C C . LYS A 1 256 ? -25.031 2.584 25.953 1 37.44 256 LYS A C 1
ATOM 1974 O O . LYS A 1 256 ? -25.828 3.355 26.484 1 37.44 256 LYS A O 1
ATOM 1979 N N . ARG A 1 257 ? -25.219 2.297 24.703 1 38.16 257 ARG A N 1
ATOM 1980 C CA . ARG A 1 257 ? -26.5 2.627 24.094 1 38.16 257 ARG A CA 1
ATOM 1981 C C . ARG A 1 257 ? -27.625 1.772 24.672 1 38.16 257 ARG A C 1
ATOM 1983 O O . ARG A 1 257 ? -28.797 2.092 24.516 1 38.16 257 ARG A O 1
ATOM 1990 N N . LYS A 1 258 ? -27.344 0.65 25.078 1 34.69 258 LYS A N 1
ATOM 1991 C CA . LYS A 1 258 ? -28.422 -0.117 25.688 1 34.69 258 LYS A CA 1
ATOM 1992 C C . LYS A 1 258 ? -28.875 0.524 27 1 34.69 258 LYS A C 1
ATOM 1994 O O . LYS A 1 258 ? -30 0.286 27.469 1 34.69 258 LYS A O 1
ATOM 1999 N N . PHE A 1 259 ? -27.875 1.085 27.719 1 29.62 259 PHE A N 1
ATOM 2000 C CA . PHE A 1 259 ? -28.359 1.548 29.016 1 29.62 259 PHE A CA 1
ATOM 2001 C C . PHE A 1 259 ? -28.891 2.969 28.922 1 29.62 259 PHE A C 1
ATOM 2003 O O . PHE A 1 259 ? -29.422 3.504 29.891 1 29.62 259 PHE A O 1
ATOM 2010 N N . LYS A 1 260 ? -28.531 3.809 27.984 1 31.42 260 LYS A N 1
ATOM 2011 C CA . LYS A 1 260 ? -29.172 5.121 28.031 1 31.42 260 LYS A CA 1
ATOM 2012 C C . LYS A 1 260 ? -30.609 5.051 27.516 1 31.42 260 LYS A C 1
ATOM 2014 O O . LYS A 1 260 ? -31.25 6.082 27.312 1 31.42 260 LYS A O 1
ATOM 2019 N N . LYS A 1 261 ? -31.094 3.816 27.281 1 26.41 261 LYS A N 1
ATOM 2020 C CA . LYS A 1 261 ? -32.531 3.887 27.391 1 26.41 261 LYS A CA 1
ATOM 2021 C C . LYS A 1 261 ? -32.969 3.855 28.859 1 26.41 261 LYS A C 1
ATOM 2023 O O . LYS A 1 261 ? -32.469 3.057 29.641 1 26.41 261 LYS A O 1
ATOM 2028 N N . MET B 1 1 ? 5.504 30.156 13.031 1 96.38 1 MET B N 1
ATOM 2029 C CA . MET B 1 1 ? 5.41 28.781 12.531 1 96.38 1 MET B CA 1
ATOM 2030 C C . MET B 1 1 ? 4.352 28.688 11.438 1 96.38 1 MET B C 1
ATOM 2032 O O . MET B 1 1 ? 3.391 29.453 11.422 1 96.38 1 MET B O 1
ATOM 2036 N N . LYS B 1 2 ? 4.527 27.844 10.5 1 98.56 2 LYS B N 1
ATOM 2037 C CA . LYS B 1 2 ? 3.676 27.75 9.32 1 98.56 2 LYS B CA 1
ATOM 2038 C C . LYS B 1 2 ? 3.27 26.297 9.055 1 98.56 2 LYS B C 1
ATOM 2040 O O . LYS B 1 2 ? 4.082 25.391 9.203 1 98.56 2 LYS B O 1
ATOM 2045 N N . THR B 1 3 ? 1.967 26.109 8.719 1 98.75 3 THR B N 1
ATOM 2046 C CA . THR B 1 3 ? 1.463 24.781 8.391 1 98.75 3 THR B CA 1
ATOM 2047 C C . THR B 1 3 ? 0.766 24.781 7.035 1 98.75 3 THR B C 1
ATOM 2049 O O . THR B 1 3 ? 0.083 25.75 6.688 1 98.75 3 THR B O 1
ATOM 2052 N N . LEU B 1 4 ? 1.053 23.781 6.234 1 98.81 4 LEU B N 1
ATOM 2053 C CA . LEU B 1 4 ? 0.261 23.469 5.047 1 98.81 4 LEU B CA 1
ATOM 2054 C C . LEU B 1 4 ? -0.601 22.219 5.281 1 98.81 4 LEU B C 1
ATOM 2056 O O . LEU B 1 4 ? -0.092 21.172 5.676 1 98.81 4 LEU B O 1
ATOM 2060 N N . ILE B 1 5 ? -1.869 22.344 5.105 1 98.62 5 ILE B N 1
ATOM 2061 C CA . ILE B 1 5 ? -2.809 21.234 5.23 1 98.62 5 ILE B CA 1
ATOM 2062 C C . ILE B 1 5 ? -3.52 21.016 3.898 1 98.62 5 ILE B C 1
ATOM 2064 O O . ILE B 1 5 ? -4.152 21.922 3.361 1 98.62 5 ILE B O 1
ATOM 2068 N N . THR B 1 6 ? -3.383 19.828 3.354 1 98.12 6 THR B N 1
ATOM 2069 C CA . THR B 1 6 ? -4.117 19.516 2.133 1 98.12 6 THR B CA 1
ATOM 2070 C C . THR B 1 6 ? -5.535 19.062 2.455 1 98.12 6 THR B C 1
ATOM 2072 O O . THR B 1 6 ? -5.766 18.391 3.473 1 98.12 6 THR B O 1
ATOM 2075 N N . GLY B 1 7 ? -6.504 19.375 1.565 1 92.56 7 GLY B N 1
ATOM 2076 C CA . GLY B 1 7 ? -7.898 19.031 1.815 1 92.56 7 GLY B CA 1
ATOM 2077 C C . GLY B 1 7 ? -8.484 19.781 3 1 92.56 7 GLY B C 1
ATOM 2078 O O . GLY B 1 7 ? -9.273 19.219 3.766 1 92.56 7 GLY B O 1
ATOM 2079 N N . GLU B 1 8 ? -8.188 20.938 3.195 1 85.94 8 GLU B N 1
ATOM 2080 C CA . GLU B 1 8 ? -8.445 21.719 4.398 1 85.94 8 GLU B CA 1
ATOM 2081 C C . GLU B 1 8 ? -9.789 22.438 4.316 1 85.94 8 GLU B C 1
ATOM 2083 O O . GLU B 1 8 ? -10.258 23 5.305 1 85.94 8 GLU B O 1
ATOM 2088 N N . ASN B 1 9 ? -10.523 22.312 3.348 1 79.06 9 ASN B N 1
ATOM 2089 C CA . ASN B 1 9 ? -11.703 23.172 3.205 1 79.06 9 ASN B CA 1
ATOM 2090 C C . ASN B 1 9 ? -12.898 22.594 3.971 1 79.06 9 ASN B C 1
ATOM 2092 O O . ASN B 1 9 ? -13.914 23.281 4.129 1 79.06 9 ASN B O 1
ATOM 2096 N N . LYS B 1 10 ? -12.711 21.375 4.496 1 81.38 10 LYS B N 1
ATOM 2097 C CA . LYS B 1 10 ? -13.789 20.781 5.273 1 81.38 10 LYS B CA 1
ATOM 2098 C C . LYS B 1 10 ? -13.266 19.656 6.156 1 81.38 10 LYS B C 1
ATOM 2100 O O . LYS B 1 10 ? -12.086 19.281 6.078 1 81.38 10 LYS B O 1
ATOM 2105 N N . GLY B 1 11 ? -14.055 19.25 7.094 1 90.38 11 GLY B N 1
ATOM 2106 C CA . GLY B 1 11 ? -13.797 18.031 7.836 1 90.38 11 GLY B CA 1
ATOM 2107 C C . GLY B 1 11 ? -12.617 18.141 8.781 1 90.38 11 GLY B C 1
ATOM 2108 O O . GLY B 1 11 ? -12.477 19.141 9.492 1 90.38 11 GLY B O 1
ATOM 2109 N N . ILE B 1 12 ? -11.844 17.109 8.805 1 92.5 12 ILE B N 1
ATOM 2110 C CA . ILE B 1 12 ? -10.695 17.016 9.695 1 92.5 12 ILE B CA 1
ATOM 2111 C C . ILE B 1 12 ? -9.703 18.125 9.375 1 92.5 12 ILE B C 1
ATOM 2113 O O . ILE B 1 12 ? -9.156 18.75 10.281 1 92.5 12 ILE B O 1
ATOM 2117 N N . GLY B 1 13 ? -9.516 18.406 8.086 1 95.69 13 GLY B N 1
ATOM 2118 C CA . GLY B 1 13 ? -8.562 19.406 7.652 1 95.69 13 GLY B CA 1
ATOM 2119 C C . GLY B 1 13 ? -8.883 20.797 8.18 1 95.69 13 GLY B C 1
ATOM 2120 O O . GLY B 1 13 ? -8 21.484 8.688 1 95.69 13 GLY B O 1
ATOM 2121 N N . PHE B 1 14 ? -10.102 21.125 8.062 1 95.88 14 PHE B N 1
ATOM 2122 C CA . PHE B 1 14 ? -10.508 22.453 8.516 1 95.88 14 PHE B CA 1
ATOM 2123 C C . PHE B 1 14 ? -10.391 22.562 10.031 1 95.88 14 PHE B C 1
ATOM 2125 O O . PHE B 1 14 ? -9.906 23.562 10.555 1 95.88 14 PHE B O 1
ATOM 2132 N N . ALA B 1 15 ? -10.805 21.562 10.727 1 96.69 15 ALA B N 1
ATOM 2133 C CA . ALA B 1 15 ? -10.703 21.547 12.188 1 96.69 15 ALA B CA 1
ATOM 2134 C C . ALA B 1 15 ? -9.242 21.641 12.633 1 96.69 15 ALA B C 1
ATOM 2136 O O . ALA B 1 15 ? -8.938 22.312 13.617 1 96.69 15 ALA B O 1
ATOM 2137 N N . LEU B 1 16 ? -8.375 20.984 11.922 1 97.75 16 LEU B N 1
ATOM 2138 C CA . LEU B 1 16 ? -6.949 21.062 12.211 1 97.75 16 LEU B CA 1
ATOM 2139 C C . LEU B 1 16 ? -6.426 22.469 11.977 1 97.75 16 LEU B C 1
ATOM 2141 O O . LEU B 1 16 ? -5.617 22.984 12.758 1 97.75 16 LEU B O 1
ATOM 2145 N N . ALA B 1 17 ? -6.883 23.047 10.922 1 97.75 17 ALA B N 1
ATOM 2146 C CA . ALA B 1 17 ? -6.492 24.422 10.617 1 97.75 17 ALA B CA 1
ATOM 2147 C C . ALA B 1 17 ? -6.875 25.375 11.75 1 97.75 17 ALA B C 1
ATOM 2149 O O . ALA B 1 17 ? -6.07 26.203 12.164 1 97.75 17 ALA B O 1
ATOM 2150 N N . GLN B 1 18 ? -8.062 25.219 12.227 1 97.88 18 GLN B N 1
ATOM 2151 C CA . GLN B 1 18 ? -8.523 26.047 13.344 1 97.88 18 GLN B CA 1
ATOM 2152 C C . GLN B 1 18 ? -7.672 25.812 14.586 1 97.88 18 GLN B C 1
ATOM 2154 O O . GLN B 1 18 ? -7.203 26.766 15.211 1 97.88 18 GLN B O 1
ATOM 2159 N N . ASN B 1 19 ? -7.496 24.562 14.898 1 97.88 19 ASN B N 1
ATOM 2160 C CA . ASN B 1 19 ? -6.738 24.188 16.094 1 97.88 19 ASN B CA 1
ATOM 2161 C C . ASN B 1 19 ? -5.316 24.734 16.047 1 97.88 19 ASN B C 1
ATOM 2163 O O . ASN B 1 19 ? -4.855 25.359 17 1 97.88 19 ASN B O 1
ATOM 2167 N N . LEU B 1 20 ? -4.648 24.609 14.945 1 98.19 20 LEU B N 1
ATOM 2168 C CA . LEU B 1 20 ? -3.27 25.047 14.781 1 98.19 20 LEU B CA 1
ATOM 2169 C C . LEU B 1 20 ? -3.195 26.562 14.68 1 98.19 20 LEU B C 1
ATOM 2171 O O . LEU B 1 20 ? -2.266 27.188 15.211 1 98.19 20 LEU B O 1
ATOM 2175 N N . GLY B 1 21 ? -4.156 27.172 14 1 98.12 21 GLY B N 1
ATOM 2176 C CA . GLY B 1 21 ? -4.227 28.625 13.938 1 98.12 21 GLY B CA 1
ATOM 2177 C C . GLY B 1 21 ? -4.32 29.281 15.305 1 98.12 21 GLY B C 1
ATOM 2178 O O . GLY B 1 21 ? -3.641 30.281 15.57 1 98.12 21 GLY B O 1
ATOM 2179 N N . HIS B 1 22 ? -5.07 28.703 16.141 1 97.81 22 HIS B N 1
ATOM 2180 C CA . HIS B 1 22 ? -5.242 29.234 17.484 1 97.81 22 HIS B CA 1
ATOM 2181 C C . HIS B 1 22 ? -3.979 29.047 18.328 1 97.81 22 HIS B C 1
ATOM 2183 O O . HIS B 1 22 ? -3.793 29.719 19.328 1 97.81 22 HIS B O 1
ATOM 2189 N N . ARG B 1 23 ? -3.15 28.188 17.891 1 97.19 23 ARG B N 1
ATOM 2190 C CA . ARG B 1 23 ? -1.865 27.984 18.547 1 97.19 23 ARG B CA 1
ATOM 2191 C C . ARG B 1 23 ? -0.797 28.906 17.969 1 97.19 23 ARG B C 1
ATOM 2193 O O . ARG B 1 23 ? 0.368 28.828 18.359 1 97.19 23 ARG B O 1
ATOM 2200 N N . GLY B 1 24 ? -1.187 29.688 16.922 1 97.69 24 GLY B N 1
ATOM 2201 C CA . GLY B 1 24 ? -0.281 30.703 16.422 1 97.69 24 GLY B CA 1
ATOM 2202 C C . GLY B 1 24 ? 0.313 30.375 15.07 1 97.69 24 GLY B C 1
ATOM 2203 O O . GLY B 1 24 ? 1.111 31.141 14.531 1 97.69 24 GLY B O 1
ATOM 2204 N N . TYR B 1 25 ? -0.052 29.266 14.445 1 98.31 25 TYR B N 1
ATOM 2205 C CA . TYR B 1 25 ? 0.47 28.906 13.133 1 98.31 25 TYR B CA 1
ATOM 2206 C C . TYR B 1 25 ? -0.157 29.75 12.039 1 98.31 25 TYR B C 1
ATOM 2208 O O . TYR B 1 25 ? -1.359 30.031 12.07 1 98.31 25 TYR B O 1
ATOM 2216 N N . GLU B 1 26 ? 0.65 30.203 11.141 1 98.69 26 GLU B N 1
ATOM 2217 C CA . GLU B 1 26 ? 0.113 30.609 9.844 1 98.69 26 GLU B CA 1
ATOM 2218 C C . GLU B 1 26 ? -0.38 29.406 9.047 1 98.69 26 GLU B C 1
ATOM 2220 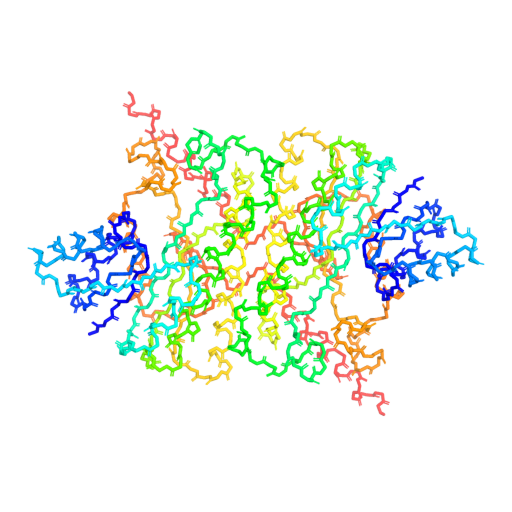O O . GLU B 1 26 ? 0.363 28.438 8.852 1 98.69 26 GLU B O 1
ATOM 2225 N N . VAL B 1 27 ? -1.614 29.516 8.578 1 98.69 27 VAL B N 1
ATOM 2226 C CA . VAL B 1 27 ? -2.223 28.344 7.953 1 98.69 27 VAL B CA 1
ATOM 2227 C C . VAL B 1 27 ? -2.266 28.531 6.438 1 98.69 27 VAL B C 1
ATOM 2229 O O . VAL B 1 27 ? -2.889 29.469 5.941 1 98.69 27 VAL B O 1
ATOM 2232 N N . LEU B 1 28 ? -1.573 27.672 5.719 1 98.62 28 LEU B N 1
ATOM 2233 C CA . LEU B 1 28 ? -1.74 27.562 4.273 1 98.62 28 LEU B CA 1
ATOM 2234 C C . LEU B 1 28 ? -2.828 26.547 3.93 1 98.62 28 LEU B C 1
ATOM 2236 O O . LEU B 1 28 ? -2.666 25.344 4.164 1 98.62 28 LEU B O 1
ATOM 2240 N N . VAL B 1 29 ? -3.918 27.078 3.359 1 97.81 29 V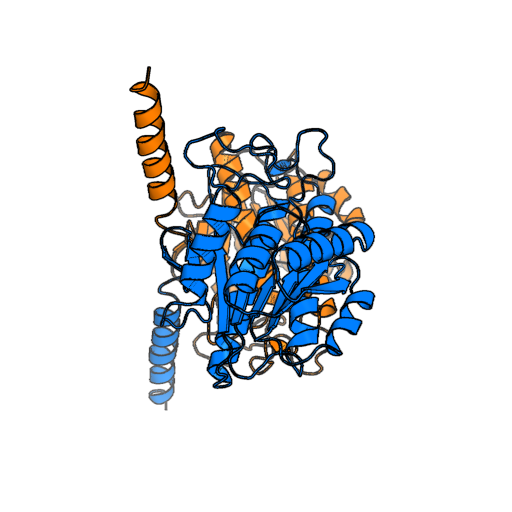AL B N 1
ATOM 2241 C CA . VAL B 1 29 ? -5.094 26.266 3.039 1 97.81 29 VAL B CA 1
ATOM 2242 C C . VAL B 1 29 ? -4.906 25.609 1.678 1 97.81 29 VAL B C 1
ATOM 2244 O O . VAL B 1 29 ? -5.117 26.234 0.638 1 97.81 29 VAL B O 1
ATOM 2247 N N . GLY B 1 30 ? -4.516 24.359 1.71 1 97.88 30 GLY B N 1
ATOM 2248 C CA . GLY B 1 30 ? -4.355 23.594 0.479 1 97.88 30 GLY B CA 1
ATOM 2249 C C . GLY B 1 30 ? -5.648 22.969 -0.007 1 97.88 30 GLY B C 1
ATOM 2250 O O . GLY B 1 30 ? -6.199 22.078 0.649 1 97.88 30 GLY B O 1
ATOM 2251 N N . ALA B 1 31 ? -6.102 23.375 -1.161 1 96.06 31 ALA B N 1
ATOM 2252 C CA . ALA B 1 31 ? -7.336 22.828 -1.715 1 96.06 31 ALA B CA 1
ATOM 2253 C C . ALA B 1 31 ? -7.312 22.844 -3.24 1 96.06 31 ALA B C 1
ATOM 2255 O O . ALA B 1 31 ? -6.598 23.656 -3.844 1 96.06 31 ALA B O 1
ATOM 2256 N N . ARG B 1 32 ? -8.094 21.938 -3.779 1 94.88 32 ARG B N 1
ATOM 2257 C CA . ARG B 1 32 ? -8.164 21.859 -5.234 1 94.88 32 ARG B CA 1
ATOM 2258 C C . ARG B 1 32 ? -9.078 22.938 -5.801 1 94.88 32 ARG B C 1
ATOM 2260 O O . ARG B 1 32 ? -8.789 23.516 -6.852 1 94.88 32 ARG B O 1
ATOM 2267 N N . ASN B 1 33 ? -10.18 23.203 -5.109 1 94.94 33 ASN B N 1
ATOM 2268 C CA . ASN B 1 33 ? -11.148 24.203 -5.523 1 94.94 33 ASN B CA 1
ATOM 2269 C C . ASN B 1 33 ? -10.844 25.562 -4.918 1 94.94 33 ASN B C 1
ATOM 2271 O O . ASN B 1 33 ? -10.93 25.75 -3.699 1 94.94 33 ASN B O 1
ATOM 2275 N N . GLU B 1 34 ? -10.602 26.547 -5.727 1 96.06 34 GLU B N 1
ATOM 2276 C CA . GLU B 1 34 ? -10.172 27.859 -5.242 1 96.06 34 GLU B CA 1
ATOM 2277 C C . GLU B 1 34 ? -11.297 28.547 -4.473 1 96.06 34 GLU B C 1
ATOM 2279 O O . GLU B 1 34 ? -11.055 29.172 -3.432 1 96.06 34 GLU B O 1
ATOM 2284 N N . THR B 1 35 ? -12.477 28.469 -4.969 1 97.12 35 THR B N 1
ATOM 2285 C CA . THR B 1 35 ? -13.602 29.125 -4.316 1 97.12 35 THR B CA 1
ATOM 2286 C C . THR B 1 35 ? -13.797 28.578 -2.904 1 97.12 35 THR B C 1
ATOM 2288 O O . THR B 1 35 ? -13.875 29.359 -1.943 1 97.12 35 THR B O 1
ATOM 2291 N N . ARG B 1 36 ? -13.789 27.297 -2.781 1 95.62 36 ARG B N 1
ATOM 2292 C CA . ARG B 1 36 ? -13.961 26.672 -1.477 1 95.62 36 ARG B CA 1
ATOM 2293 C C . ARG B 1 36 ? -12.773 26.969 -0.566 1 95.62 36 ARG B C 1
ATOM 2295 O O . ARG B 1 36 ? -12.938 27.141 0.641 1 95.62 36 ARG B O 1
ATOM 2302 N N . GLY B 1 37 ? -11.594 27 -1.143 1 96.81 37 GLY B N 1
ATOM 2303 C CA . GLY B 1 37 ? -10.398 27.344 -0.389 1 96.81 37 GLY B CA 1
ATOM 2304 C C . GLY B 1 37 ? -10.414 28.75 0.168 1 96.81 37 GLY B C 1
ATOM 2305 O O . GLY B 1 37 ? -10.07 28.969 1.33 1 96.81 37 GLY B O 1
ATOM 2306 N N . GLN B 1 38 ? -10.844 29.672 -0.63 1 97.44 38 GLN B N 1
ATOM 2307 C CA . GLN B 1 38 ? -10.914 31.062 -0.198 1 97.44 38 GLN B CA 1
ATOM 2308 C C . GLN B 1 38 ? -11.977 31.266 0.877 1 97.44 38 GLN B C 1
ATOM 2310 O O . GLN B 1 38 ? -11.805 32.062 1.801 1 97.44 38 GLN B O 1
ATOM 2315 N N . GLU B 1 39 ? -13.047 30.562 0.708 1 97.62 39 GLU B N 1
ATOM 2316 C CA . GLU B 1 39 ? -14.07 30.594 1.747 1 97.62 39 GLU B CA 1
ATOM 2317 C C . GLU B 1 39 ? -13.516 30.125 3.088 1 97.62 39 GLU B C 1
ATOM 2319 O O . GLU B 1 39 ? -13.805 30.719 4.129 1 97.62 39 GLU B O 1
ATOM 2324 N N . ALA B 1 40 ? -12.742 29.078 3.055 1 97.31 40 ALA B N 1
ATOM 2325 C CA . ALA B 1 40 ? -12.109 28.562 4.27 1 97.31 40 ALA B CA 1
ATOM 2326 C C . ALA B 1 40 ? -11.148 29.594 4.855 1 97.31 40 ALA B C 1
ATOM 2328 O O . ALA B 1 40 ? -11.117 29.812 6.07 1 97.31 40 ALA B O 1
ATOM 2329 N N . VAL B 1 41 ? -10.414 30.266 4.039 1 98.12 41 VAL B N 1
ATOM 2330 C CA . VAL B 1 41 ? -9.477 31.297 4.465 1 98.12 41 VAL B CA 1
ATOM 2331 C C . VAL B 1 41 ? -10.242 32.406 5.188 1 98.12 41 VAL B C 1
ATOM 2333 O O . VAL B 1 41 ? -9.828 32.844 6.266 1 98.12 41 VAL B O 1
ATOM 2336 N N . GLU B 1 42 ? -11.312 32.812 4.613 1 98.31 42 GLU B N 1
ATOM 2337 C CA . GLU B 1 42 ? -12.102 33.875 5.207 1 98.31 42 GLU B CA 1
ATOM 2338 C C . GLU B 1 42 ? -12.648 33.469 6.57 1 98.31 42 GLU B C 1
ATOM 2340 O O . GLU B 1 42 ? -12.664 34.281 7.5 1 98.31 42 GLU B O 1
ATOM 2345 N N . LYS B 1 43 ? -13.109 32.281 6.648 1 97.81 43 LYS B N 1
ATOM 2346 C CA . LYS B 1 43 ? -13.602 31.766 7.93 1 97.81 43 LYS B CA 1
ATOM 2347 C C . LYS B 1 43 ? -12.508 31.781 8.984 1 97.81 43 LYS B C 1
ATOM 2349 O O . LYS B 1 43 ? -12.742 32.156 10.133 1 97.81 43 LYS B O 1
ATOM 2354 N N . LEU B 1 44 ? -11.328 31.391 8.633 1 98.25 44 LEU B N 1
ATOM 2355 C CA . LEU B 1 44 ? -10.195 31.359 9.555 1 98.25 44 LEU B CA 1
ATOM 2356 C C . LEU B 1 44 ? -9.789 32.781 9.961 1 98.25 44 LEU B C 1
ATOM 2358 O O . LEU B 1 44 ? -9.555 33.031 11.141 1 98.25 44 LEU B O 1
ATOM 2362 N N . LYS B 1 45 ? -9.75 33.656 9.031 1 98.25 45 LYS B N 1
ATOM 2363 C CA . LYS B 1 45 ? -9.391 35.031 9.32 1 98.25 45 LYS B CA 1
ATOM 2364 C C . LYS B 1 45 ? -10.398 35.688 10.273 1 98.25 45 LYS B C 1
ATOM 2366 O O . LYS B 1 45 ? -10.023 36.469 11.133 1 98.25 45 LYS B O 1
ATOM 2371 N N . ALA B 1 46 ? -11.602 35.312 10.078 1 98.19 46 ALA B N 1
ATOM 2372 C CA . ALA B 1 46 ? -12.648 35.844 10.945 1 98.19 46 ALA B CA 1
ATOM 2373 C C . ALA B 1 46 ? -12.422 35.406 12.398 1 98.19 46 ALA B C 1
ATOM 2375 O O . ALA B 1 46 ? -12.898 36.062 13.328 1 98.19 46 ALA B O 1
ATOM 2376 N N . GLU B 1 47 ? -11.648 34.344 12.57 1 97.75 47 GLU B N 1
ATOM 2377 C CA . GLU B 1 47 ? -11.328 33.844 13.906 1 97.75 47 GLU B CA 1
ATOM 2378 C C . GLU B 1 47 ? -10 34.406 14.406 1 97.75 47 GLU B C 1
ATOM 2380 O O . GLU B 1 47 ? -9.516 34.031 15.469 1 97.75 47 GLU B O 1
ATOM 2385 N N . GLY B 1 48 ? -9.383 35.281 13.609 1 98.25 48 GLY B N 1
ATOM 2386 C CA . GLY B 1 48 ? -8.125 35.906 13.984 1 98.25 48 GLY B CA 1
ATOM 2387 C C . GLY B 1 48 ? -6.91 35.094 13.57 1 98.25 48 GLY B C 1
ATOM 2388 O O . GLY B 1 48 ? -5.801 35.344 14.047 1 98.25 48 GLY B O 1
ATOM 2389 N N . ILE B 1 49 ? -7.117 34.125 12.727 1 98.31 49 ILE B N 1
ATOM 2390 C CA . ILE B 1 49 ? -6.043 33.219 12.289 1 98.31 49 ILE B CA 1
ATOM 2391 C C . ILE B 1 49 ? -5.441 33.75 10.984 1 98.31 49 ILE B C 1
ATOM 2393 O O . ILE B 1 49 ? -6.172 34.156 10.078 1 98.31 49 ILE B O 1
ATOM 2397 N N . THR B 1 50 ? -4.137 33.844 10.93 1 98.56 50 THR B N 1
ATOM 2398 C CA . THR B 1 50 ? -3.463 34.188 9.672 1 98.56 50 THR B CA 1
ATOM 2399 C C . THR B 1 50 ? -3.551 33 8.695 1 98.56 50 THR B C 1
ATOM 2401 O O . THR B 1 50 ? -3.076 31.906 9 1 98.56 50 THR B O 1
ATOM 2404 N N . ALA B 1 51 ? -4.184 33.219 7.539 1 98.5 51 ALA B N 1
ATOM 2405 C CA . ALA B 1 51 ? -4.414 32.125 6.602 1 98.5 51 ALA B CA 1
ATOM 2406 C C . ALA B 1 51 ? -4.293 32.594 5.156 1 98.5 51 ALA B C 1
ATOM 2408 O O . ALA B 1 51 ? -4.609 33.75 4.848 1 98.5 51 ALA B O 1
ATOM 2409 N N . LYS B 1 52 ? -3.805 31.766 4.289 1 98.06 52 LYS B N 1
ATOM 2410 C CA . LYS B 1 52 ? -3.719 32 2.85 1 98.06 52 LYS B CA 1
ATOM 2411 C C . LYS B 1 52 ? -4.059 30.75 2.059 1 98.06 52 LYS B C 1
ATOM 2413 O O . LYS B 1 52 ? -3.838 29.641 2.531 1 98.06 52 LYS B O 1
ATOM 2418 N N . PHE B 1 53 ? -4.562 30.953 0.863 1 98 53 PHE B N 1
ATOM 2419 C CA . PHE B 1 53 ? -4.93 29.859 -0.018 1 98 53 PHE B CA 1
ATOM 2420 C C . PHE B 1 53 ? -3.725 29.375 -0.818 1 98 53 PHE B C 1
ATOM 2422 O O . PHE B 1 53 ? -2.928 30.188 -1.296 1 98 53 PHE B O 1
ATOM 2429 N N . VAL B 1 54 ? -3.547 28.109 -0.922 1 98.12 54 VAL B N 1
ATOM 2430 C CA . VAL B 1 54 ? -2.578 27.453 -1.795 1 98.12 54 VAL B CA 1
ATOM 2431 C C . VAL B 1 54 ? -3.277 26.375 -2.629 1 98.12 54 VAL B C 1
ATOM 2433 O O . VAL B 1 54 ? -3.93 25.484 -2.082 1 98.12 54 VAL B O 1
ATOM 2436 N N . LYS B 1 55 ? -3.16 26.422 -3.947 1 97.81 55 LYS B N 1
ATOM 2437 C CA . LYS B 1 55 ? -3.762 25.406 -4.805 1 97.81 55 LYS B CA 1
ATOM 2438 C C . LYS B 1 55 ? -3.031 24.078 -4.676 1 97.81 55 LYS B C 1
ATOM 2440 O O . LYS B 1 55 ? -1.812 24.016 -4.848 1 97.81 55 LYS B O 1
ATOM 2445 N N . VAL B 1 56 ? -3.748 23.109 -4.305 1 97.94 56 VAL B N 1
ATOM 2446 C CA . VAL B 1 56 ? -3.236 21.734 -4.223 1 97.94 56 VAL B CA 1
ATOM 2447 C C . VAL B 1 56 ? -4.23 20.781 -4.863 1 97.94 56 VAL B C 1
ATOM 2449 O O . VAL B 1 56 ? -5.262 20.453 -4.27 1 97.94 56 VAL B O 1
ATOM 2452 N N . ASP B 1 57 ? -3.939 20.406 -6.043 1 97.56 57 ASP B N 1
ATOM 2453 C CA . ASP B 1 57 ? -4.719 19.391 -6.746 1 97.56 57 ASP B CA 1
ATOM 2454 C C . ASP B 1 57 ? -3.93 18.094 -6.879 1 97.56 57 ASP B C 1
ATOM 2456 O O . ASP B 1 57 ? -3.111 17.938 -7.793 1 97.56 57 ASP B O 1
ATOM 2460 N N . LEU B 1 58 ? -4.293 17.141 -6.035 1 97.12 58 LEU B N 1
ATOM 2461 C CA . LEU B 1 58 ? -3.52 15.906 -5.938 1 97.12 58 LEU B CA 1
ATOM 2462 C C . LEU B 1 58 ? -3.604 15.102 -7.23 1 97.12 58 LEU B C 1
ATOM 2464 O O . LEU B 1 58 ? -2.809 14.188 -7.457 1 97.12 58 LEU B O 1
ATOM 2468 N N . ASP B 1 59 ? -4.527 15.406 -8.055 1 94.31 59 ASP B N 1
ATOM 2469 C CA . ASP B 1 59 ? -4.703 14.672 -9.305 1 94.31 59 ASP B CA 1
ATOM 2470 C C . ASP B 1 59 ? -4.004 15.383 -10.461 1 94.31 59 ASP B C 1
ATOM 2472 O O . ASP B 1 59 ? -4.086 14.938 -11.609 1 94.31 59 ASP B O 1
ATOM 2476 N N . ASP B 1 60 ? -3.357 16.469 -10.18 1 96.19 60 ASP B N 1
ATOM 2477 C CA . ASP B 1 60 ? -2.637 17.234 -11.195 1 96.19 60 ASP B CA 1
ATOM 2478 C C . ASP B 1 60 ? -1.171 17.422 -10.797 1 96.19 60 ASP B C 1
ATOM 2480 O O . ASP B 1 60 ? -0.796 18.453 -10.25 1 96.19 60 ASP B O 1
ATOM 2484 N N . LEU B 1 61 ? -0.373 16.484 -11.219 1 94.88 61 LEU B N 1
ATOM 2485 C CA . LEU B 1 61 ? 1.031 16.453 -10.82 1 94.88 61 LEU B CA 1
ATOM 2486 C C . LEU B 1 61 ? 1.769 17.688 -11.328 1 94.88 61 LEU B C 1
ATOM 2488 O O . LEU B 1 61 ? 2.689 18.188 -10.672 1 94.88 61 LEU B O 1
ATOM 2492 N N . ASN B 1 62 ? 1.412 18.156 -12.438 1 95.88 62 ASN B N 1
ATOM 2493 C CA . ASN B 1 62 ? 2.047 19.359 -12.969 1 95.88 62 ASN B CA 1
ATOM 2494 C C . ASN B 1 62 ? 1.753 20.578 -12.102 1 95.88 62 ASN B C 1
ATOM 2496 O O . ASN B 1 62 ? 2.639 21.391 -11.852 1 95.88 62 ASN B O 1
ATOM 2500 N N . GLN B 1 63 ? 0.54 20.688 -11.68 1 97.31 63 GLN B N 1
ATOM 2501 C CA . GLN B 1 63 ? 0.162 21.812 -10.812 1 97.31 63 GLN B CA 1
ATOM 2502 C C . GLN B 1 63 ? 0.938 21.781 -9.5 1 97.31 63 GLN B C 1
ATOM 2504 O O . GLN B 1 63 ? 1.322 22.828 -8.977 1 97.31 63 GLN B O 1
ATOM 2509 N N . LEU B 1 64 ? 1.278 20.641 -9.008 1 97.94 64 LEU B N 1
ATOM 2510 C CA . LEU B 1 64 ? 1.905 20.469 -7.703 1 97.94 64 LEU B CA 1
ATOM 2511 C C . LEU B 1 64 ? 3.348 20.953 -7.723 1 97.94 64 LEU B C 1
ATOM 2513 O O . LEU B 1 64 ? 3.939 21.203 -6.672 1 97.94 64 LEU B O 1
ATOM 2517 N N . THR B 1 65 ? 3.918 21.141 -8.906 1 97.19 65 THR B N 1
ATOM 2518 C CA . THR B 1 65 ? 5.281 21.656 -9 1 97.19 65 THR B CA 1
ATOM 2519 C C . THR B 1 65 ? 5.371 23.062 -8.414 1 97.19 65 THR B C 1
ATOM 2521 O O . THR B 1 65 ? 6.438 23.484 -7.957 1 97.19 65 THR B O 1
ATOM 2524 N N . SER B 1 66 ? 4.305 23.797 -8.367 1 97.5 66 SER B N 1
ATOM 2525 C CA . SER B 1 66 ? 4.27 25.172 -7.883 1 97.5 66 SER B CA 1
ATOM 2526 C C . SER B 1 66 ? 4.5 25.219 -6.375 1 97.5 66 SER B C 1
ATOM 2528 O O . SER B 1 66 ? 4.82 26.281 -5.828 1 97.5 66 SER B O 1
ATOM 2530 N N . LEU B 1 67 ? 4.379 24.141 -5.699 1 98.25 67 LEU B N 1
ATOM 2531 C CA . LEU B 1 67 ? 4.523 24.094 -4.25 1 98.25 67 LEU B CA 1
ATOM 2532 C C . LEU B 1 67 ? 5.969 24.344 -3.838 1 98.25 67 LEU B C 1
ATOM 2534 O O . LEU B 1 67 ? 6.242 24.688 -2.686 1 98.25 67 LEU B O 1
ATOM 2538 N N . SER B 1 68 ? 6.879 24.125 -4.758 1 97.69 68 SER B N 1
ATOM 2539 C CA . SER B 1 68 ? 8.297 24.297 -4.465 1 97.69 68 SER B CA 1
ATOM 2540 C C . SER B 1 68 ? 8.625 25.75 -4.125 1 97.69 68 SER B C 1
ATOM 2542 O O . SER B 1 68 ? 9.695 26.047 -3.592 1 97.69 68 SER B O 1
ATOM 2544 N N . ALA B 1 69 ? 7.719 26.656 -4.406 1 97.5 69 ALA B N 1
ATOM 2545 C CA . ALA B 1 69 ? 7.926 28.078 -4.145 1 97.5 69 ALA B CA 1
ATOM 2546 C C . ALA B 1 69 ? 7.66 28.406 -2.682 1 97.5 69 ALA B C 1
ATOM 2548 O O . ALA B 1 69 ? 8.039 29.484 -2.205 1 97.5 69 ALA B O 1
ATOM 2549 N N . LEU B 1 70 ? 6.961 27.562 -1.974 1 98.12 70 LEU B N 1
ATOM 2550 C CA . LEU B 1 70 ? 6.676 27.797 -0.562 1 98.12 70 LEU B CA 1
ATOM 2551 C C . LEU B 1 70 ? 7.941 27.656 0.278 1 98.12 70 LEU B C 1
ATOM 2553 O O . LEU B 1 70 ? 8.898 27 -0.136 1 98.12 70 LEU B O 1
ATOM 2557 N N . THR B 1 71 ? 7.957 28.344 1.409 1 97.69 71 THR B N 1
ATOM 2558 C CA . THR B 1 71 ? 9.117 28.266 2.291 1 97.69 71 THR B CA 1
ATOM 2559 C C . THR B 1 71 ? 8.68 28.219 3.754 1 97.69 71 THR B C 1
ATOM 2561 O O . THR B 1 71 ? 7.547 28.578 4.082 1 97.69 71 THR B O 1
ATOM 2564 N N . ASP B 1 72 ? 9.508 27.672 4.57 1 98.12 72 ASP B N 1
ATOM 2565 C CA . ASP B 1 72 ? 9.438 27.766 6.023 1 98.12 72 ASP B CA 1
ATOM 2566 C C . ASP B 1 72 ? 8.211 27.031 6.559 1 98.12 72 ASP B C 1
ATOM 2568 O O . ASP B 1 72 ? 7.512 27.531 7.438 1 98.12 72 ASP B O 1
ATOM 2572 N N . ILE B 1 73 ? 7.93 25.922 5.957 1 98.75 73 ILE B N 1
ATOM 2573 C CA . ILE B 1 73 ? 6.824 25.094 6.438 1 98.75 73 ILE B CA 1
ATOM 2574 C C . ILE B 1 73 ? 7.301 24.219 7.598 1 98.75 73 ILE B C 1
ATOM 2576 O O . ILE B 1 73 ? 8.203 23.391 7.438 1 98.75 73 ILE B O 1
ATOM 2580 N N . ASP B 1 74 ? 6.672 24.375 8.75 1 98.75 74 ASP B N 1
ATOM 2581 C CA . ASP B 1 74 ? 7.027 23.625 9.953 1 98.75 74 ASP B CA 1
ATOM 2582 C C . ASP B 1 74 ? 6.215 22.344 10.062 1 98.75 74 ASP B C 1
ATOM 2584 O O . ASP B 1 74 ? 6.66 21.375 10.68 1 98.75 74 ASP B O 1
ATOM 2588 N N . LEU B 1 75 ? 5.023 22.422 9.523 1 98.75 75 LEU B N 1
ATOM 2589 C CA . LEU B 1 75 ? 4.094 21.297 9.633 1 98.75 75 LEU B CA 1
ATOM 2590 C C . LEU B 1 75 ? 3.355 21.078 8.32 1 98.75 75 LEU B C 1
ATOM 2592 O O . LEU B 1 75 ? 2.666 21.969 7.824 1 98.75 75 LEU B O 1
ATOM 2596 N N . LEU B 1 76 ? 3.6 19.906 7.711 1 98.88 76 LEU B N 1
ATOM 2597 C CA . LEU B 1 76 ? 2.824 19.469 6.562 1 98.88 76 LEU B CA 1
ATOM 2598 C C . LEU B 1 76 ? 1.844 18.359 6.965 1 98.88 76 LEU B C 1
ATOM 2600 O O . LEU B 1 76 ? 2.252 17.312 7.473 1 98.88 76 LEU B O 1
ATOM 2604 N N . ILE B 1 77 ? 0.569 18.641 6.797 1 98.81 77 ILE B N 1
ATOM 2605 C CA . ILE B 1 77 ? -0.447 17.641 7.086 1 98.81 77 ILE B CA 1
ATOM 2606 C C . ILE B 1 77 ? -1.115 17.188 5.789 1 98.81 77 ILE B C 1
ATOM 2608 O O . ILE B 1 77 ? -1.884 17.938 5.188 1 98.81 77 ILE B O 1
ATOM 2612 N N . ASN B 1 78 ? -0.774 16.031 5.375 1 98.62 78 ASN B N 1
ATOM 2613 C CA . ASN B 1 78 ? -1.409 15.391 4.227 1 98.62 78 ASN B CA 1
ATOM 2614 C C . ASN B 1 78 ? -2.736 14.742 4.609 1 98.62 78 ASN B C 1
ATOM 2616 O O . ASN B 1 78 ? -2.77 13.586 5.035 1 98.62 78 ASN B O 1
ATOM 2620 N N . ASN B 1 79 ? -3.789 15.445 4.383 1 96.94 79 ASN B N 1
ATOM 2621 C CA . ASN B 1 79 ? -5.129 15.062 4.816 1 96.94 79 ASN B CA 1
ATOM 2622 C C . ASN B 1 79 ? -6.043 14.789 3.627 1 96.94 79 ASN B C 1
ATOM 2624 O O . ASN B 1 79 ? -6.992 14.008 3.736 1 96.94 79 ASN B O 1
ATOM 2628 N N . ALA B 1 80 ? -5.734 15.398 2.516 1 93.94 80 ALA B N 1
ATOM 2629 C CA . ALA B 1 80 ? -6.578 15.258 1.331 1 93.94 80 ALA B CA 1
ATOM 2630 C C . ALA B 1 80 ? -6.609 13.812 0.85 1 93.94 80 ALA B C 1
ATOM 2632 O O . ALA B 1 80 ? -5.598 13.109 0.91 1 93.94 80 ALA B O 1
ATOM 2633 N N . GLY B 1 81 ? -7.715 13.352 0.408 1 91.31 81 GLY B N 1
ATOM 2634 C CA . GLY B 1 81 ? -7.895 12.031 -0.162 1 91.31 81 GLY B CA 1
ATOM 2635 C C . GLY B 1 81 ? -9.312 11.773 -0.636 1 91.31 81 GLY B C 1
ATOM 2636 O O . GLY B 1 81 ? -10.211 12.586 -0.405 1 91.31 81 GLY B O 1
ATOM 2637 N N . ILE B 1 82 ? -9.469 10.68 -1.296 1 90.06 82 ILE B N 1
ATOM 2638 C CA . ILE B 1 82 ? -10.789 10.25 -1.743 1 90.06 82 ILE B CA 1
ATOM 2639 C C . ILE B 1 82 ? -11.047 8.82 -1.282 1 90.06 82 ILE B C 1
ATOM 2641 O O . ILE B 1 82 ? -10.109 8.062 -1.038 1 90.06 82 ILE B O 1
ATOM 2645 N N . SER B 1 83 ? -12.297 8.469 -1.164 1 85.06 83 SER B N 1
ATOM 2646 C CA . SER B 1 83 ? -12.695 7.176 -0.616 1 85.06 83 SER B CA 1
ATOM 2647 C C . SER B 1 83 ? -12.539 6.07 -1.651 1 85.06 83 SER B C 1
ATOM 2649 O O . SER B 1 83 ? -12.398 4.898 -1.297 1 85.06 83 SER B O 1
ATOM 2651 N N . GLY B 1 84 ? -12.539 6.414 -2.91 1 81.88 84 GLY B N 1
ATOM 2652 C CA . GLY B 1 84 ? -12.359 5.438 -3.975 1 81.88 84 GLY B CA 1
ATOM 2653 C C . GLY B 1 84 ? -13.648 4.766 -4.391 1 81.88 84 GLY B C 1
ATOM 2654 O O . GLY B 1 84 ? -13.641 3.801 -5.156 1 81.88 84 GLY B O 1
ATOM 2655 N N . ASN B 1 85 ? -14.859 5.059 -3.85 1 70.38 85 ASN B N 1
ATOM 2656 C CA . ASN B 1 85 ? -16.141 4.531 -4.301 1 70.38 85 ASN B CA 1
ATOM 2657 C C . ASN B 1 85 ? -16.766 5.406 -5.391 1 70.38 85 ASN B C 1
ATOM 2659 O O . ASN B 1 85 ? -17.859 5.938 -5.219 1 70.38 85 ASN B O 1
ATOM 2663 N N . ILE B 1 86 ? -16.062 5.621 -6.402 1 60.56 86 ILE B N 1
ATOM 2664 C CA . ILE B 1 86 ? -16.406 6.695 -7.328 1 60.56 86 ILE B CA 1
ATOM 2665 C C . ILE B 1 86 ? -17.625 6.289 -8.164 1 60.56 86 ILE B C 1
ATOM 2667 O O . ILE B 1 86 ? -18.453 7.129 -8.508 1 60.56 86 ILE B O 1
ATOM 2671 N N . HIS B 1 87 ? -17.766 5.055 -8.492 1 59.25 87 HIS B N 1
ATOM 2672 C CA . HIS B 1 87 ? -18.844 4.699 -9.406 1 59.25 87 HIS B CA 1
ATOM 2673 C C . HIS B 1 87 ? -20.078 4.195 -8.656 1 59.25 87 HIS B C 1
ATOM 2675 O O . HIS B 1 87 ? -20.969 3.594 -9.25 1 59.25 87 HIS B O 1
ATOM 2681 N N . SER B 1 88 ? -20 4.371 -7.305 1 55.91 88 SER B N 1
ATOM 2682 C CA . SER B 1 88 ? -21.172 3.838 -6.598 1 55.91 88 SER B CA 1
ATOM 2683 C C . SER B 1 88 ? -22.156 4.945 -6.25 1 55.91 88 SER B C 1
ATOM 2685 O O . SER B 1 88 ? -21.766 6.09 -6.02 1 55.91 88 SER B O 1
ATOM 2687 N N . ASP B 1 89 ? -23.328 4.746 -6.688 1 51.5 89 ASP B N 1
ATOM 2688 C CA . ASP B 1 89 ? -24.438 5.609 -6.297 1 51.5 89 ASP B CA 1
ATOM 2689 C C . ASP B 1 89 ? -24.609 5.637 -4.777 1 51.5 89 ASP B C 1
ATOM 2691 O O . ASP B 1 89 ? -25.375 6.438 -4.246 1 51.5 89 ASP B O 1
ATOM 2695 N N . LYS B 1 90 ? -24.078 4.535 -4.219 1 53.09 90 LYS B N 1
ATOM 2696 C CA . LYS B 1 90 ? -24.297 4.473 -2.775 1 53.09 90 LYS B CA 1
ATOM 2697 C C . LYS B 1 90 ? -23.266 5.328 -2.033 1 53.09 90 LYS B C 1
ATOM 2699 O O . LYS B 1 90 ? -22.234 5.68 -2.588 1 53.09 90 LYS B O 1
ATOM 2704 N N . GLY B 1 91 ? -23.594 5.938 -1 1 53.66 91 GLY B N 1
ATOM 2705 C CA . GLY B 1 91 ? -22.75 6.766 -0.161 1 53.66 91 GLY B CA 1
ATOM 2706 C C . GLY B 1 91 ? -21.266 6.434 -0.298 1 53.66 91 GLY B C 1
ATOM 2707 O O . GLY B 1 91 ? -20.906 5.426 -0.909 1 53.66 91 GLY B O 1
ATOM 2708 N N . HIS B 1 92 ? -20.234 7.297 0.063 1 56.88 92 HIS B N 1
ATOM 2709 C CA . HIS B 1 92 ? -18.812 7.363 -0.241 1 56.88 92 HIS B CA 1
ATOM 2710 C C . HIS B 1 92 ? -18.078 6.129 0.276 1 56.88 92 HIS B C 1
ATOM 2712 O O . HIS B 1 92 ? -17.188 5.605 -0.391 1 56.88 92 HIS B O 1
ATOM 2718 N N . LEU B 1 93 ? -18.281 5.754 1.467 1 60.91 93 LEU B N 1
ATOM 2719 C CA . LEU B 1 93 ? -17.703 4.5 1.948 1 60.91 93 LEU B CA 1
ATOM 2720 C C . LEU B 1 93 ? -18.812 3.5 2.291 1 60.91 93 LEU B C 1
ATOM 2722 O O . LEU B 1 93 ? -19.531 3.676 3.273 1 60.91 93 LEU B O 1
ATOM 2726 N N . ASP B 1 94 ? -19.234 2.709 1.254 1 65.06 94 ASP B N 1
ATOM 2727 C CA . ASP B 1 94 ? -20.234 1.652 1.379 1 65.06 94 ASP B CA 1
ATOM 2728 C C . ASP B 1 94 ? -19.672 0.455 2.143 1 65.06 94 ASP B C 1
ATOM 2730 O O . ASP B 1 94 ? -18.859 -0.307 1.607 1 65.06 94 ASP B O 1
ATOM 2734 N N . MET B 1 95 ? -20.125 0.353 3.381 1 68.62 95 MET B N 1
ATOM 2735 C CA . MET B 1 95 ? -19.625 -0.689 4.273 1 68.62 95 MET B CA 1
ATOM 2736 C C . MET B 1 95 ? -20.031 -2.072 3.781 1 68.62 95 MET B C 1
ATOM 2738 O O . MET B 1 95 ? -19.484 -3.082 4.223 1 68.62 95 MET B O 1
ATOM 2742 N N . GLU B 1 96 ? -20.922 -2.092 2.83 1 74.88 96 GLU B N 1
ATOM 2743 C CA . GLU B 1 96 ? -21.422 -3.377 2.359 1 74.88 96 GLU B CA 1
ATOM 2744 C C . GLU B 1 96 ? -20.781 -3.777 1.038 1 74.88 96 GLU B C 1
ATOM 2746 O O . GLU B 1 96 ? -20.938 -4.91 0.577 1 74.88 96 GLU B O 1
ATOM 2751 N N . LYS B 1 97 ? -20.109 -2.871 0.537 1 83.75 97 LYS B N 1
ATOM 2752 C CA . LYS B 1 97 ? -19.5 -3.178 -0.754 1 83.75 97 LYS B CA 1
ATOM 2753 C C . LYS B 1 97 ? -18.406 -4.242 -0.611 1 83.75 97 LYS B C 1
ATOM 2755 O O . LYS B 1 97 ? -17.562 -4.156 0.278 1 83.75 97 LYS B O 1
ATOM 2760 N N . SER B 1 98 ? -18.484 -5.242 -1.476 1 89.75 98 SER B N 1
ATOM 2761 C CA . SER B 1 98 ? -17.484 -6.309 -1.496 1 89.75 98 SER B CA 1
ATOM 2762 C C . SER B 1 98 ? -16.141 -5.805 -2.023 1 89.75 98 SER B C 1
ATOM 2764 O O . SER B 1 98 ? -16.094 -5.008 -2.963 1 89.75 98 SER B O 1
ATOM 2766 N N . ALA B 1 99 ? -15.125 -6.328 -1.43 1 91.81 99 ALA B N 1
ATOM 2767 C CA . ALA B 1 99 ? -13.789 -6.012 -1.935 1 91.81 99 ALA B CA 1
ATOM 2768 C C . ALA B 1 99 ? -13.656 -6.406 -3.402 1 91.81 99 ALA B C 1
ATOM 2770 O O . ALA B 1 99 ? -12.859 -5.809 -4.141 1 91.81 99 ALA B O 1
ATOM 2771 N N . PHE B 1 100 ? -14.484 -7.352 -3.871 1 94.19 100 PHE B N 1
ATOM 2772 C CA . PHE B 1 100 ? -14.406 -7.855 -5.234 1 94.19 100 PHE B CA 1
ATOM 2773 C C . PHE B 1 100 ? -15.109 -6.91 -6.203 1 94.19 100 PHE B C 1
ATOM 2775 O O . PHE B 1 100 ? -14.953 -7.031 -7.422 1 94.19 100 PHE B O 1
ATOM 2782 N N . ASP B 1 101 ? -15.805 -5.973 -5.691 1 91.44 101 ASP B N 1
ATOM 2783 C CA . ASP B 1 101 ? -16.672 -5.164 -6.535 1 91.44 101 ASP B CA 1
ATOM 2784 C C . ASP B 1 101 ? -15.969 -3.896 -7.004 1 91.44 101 ASP B C 1
ATOM 2786 O O . ASP B 1 101 ? -16.516 -3.123 -7.789 1 91.44 101 ASP B O 1
ATOM 2790 N N . TYR B 1 102 ? -14.766 -3.686 -6.582 1 92.75 102 TYR B N 1
ATOM 2791 C CA . TYR B 1 102 ? -13.992 -2.539 -7.043 1 92.75 102 TYR B CA 1
ATOM 2792 C C . TYR B 1 102 ? -13.312 -2.842 -8.375 1 92.75 102 TYR B C 1
ATOM 2794 O O . TYR B 1 102 ? -12.734 -3.916 -8.555 1 92.75 102 TYR B O 1
ATOM 2802 N N . SER B 1 103 ? -13.477 -1.878 -9.297 1 93.5 103 SER B N 1
ATOM 2803 C CA . SER B 1 103 ? -12.781 -2.014 -10.57 1 93.5 103 SER B CA 1
ATOM 2804 C C . SER B 1 103 ? -11.32 -1.595 -10.453 1 93.5 103 SER B C 1
ATOM 2806 O O . SER B 1 103 ? -10.945 -0.872 -9.531 1 93.5 103 SER B O 1
ATOM 2808 N N . THR B 1 104 ? -10.539 -2.07 -11.414 1 95.88 104 THR B N 1
ATOM 2809 C CA . THR B 1 104 ? -9.148 -1.633 -11.445 1 95.88 104 THR B CA 1
ATOM 2810 C C . THR B 1 104 ? -9.055 -0.121 -11.633 1 95.88 104 THR B C 1
ATOM 2812 O O . THR B 1 104 ? -8.172 0.529 -11.086 1 95.88 104 THR B O 1
ATOM 2815 N N . THR B 1 105 ? -9.984 0.405 -12.32 1 93.56 105 THR B N 1
ATOM 2816 C CA . THR B 1 105 ? -10.031 1.847 -12.539 1 93.56 105 THR B CA 1
ATOM 2817 C C . THR B 1 105 ? -10.312 2.582 -11.227 1 93.56 105 THR B C 1
ATOM 2819 O O . THR B 1 105 ? -9.734 3.641 -10.977 1 93.56 105 THR B O 1
ATOM 2822 N N . ASP B 1 106 ? -11.172 2.025 -10.359 1 92.75 106 ASP B N 1
ATOM 2823 C CA . ASP B 1 106 ? -11.398 2.586 -9.031 1 92.75 106 ASP B CA 1
ATOM 2824 C C . ASP B 1 106 ? -10.094 2.662 -8.242 1 92.75 106 ASP B C 1
ATOM 2826 O O . ASP B 1 106 ? -9.797 3.684 -7.617 1 92.75 106 ASP B O 1
ATOM 2830 N N . LEU B 1 107 ? -9.383 1.604 -8.312 1 97 107 LEU B N 1
ATOM 2831 C CA . LEU B 1 107 ? -8.117 1.538 -7.598 1 97 107 LEU B CA 1
ATOM 2832 C C . LEU B 1 107 ? -7.125 2.555 -8.156 1 97 107 LEU B C 1
ATOM 2834 O O . LEU B 1 107 ? -6.457 3.256 -7.391 1 97 107 LEU B O 1
ATOM 2838 N N . GLU B 1 108 ? -7.066 2.6 -9.461 1 96.38 108 GLU B N 1
ATOM 2839 C CA . GLU B 1 108 ? -6.129 3.496 -10.133 1 96.38 108 GLU B CA 1
ATOM 2840 C C . GLU B 1 108 ? -6.395 4.953 -9.758 1 96.38 108 GLU B C 1
ATOM 2842 O O . GLU B 1 108 ? -5.473 5.68 -9.375 1 96.38 108 GLU B O 1
ATOM 2847 N N . GLU B 1 109 ? -7.598 5.383 -9.82 1 94.81 109 GLU B N 1
ATOM 2848 C CA . GLU B 1 109 ? -7.961 6.762 -9.516 1 94.81 109 GLU B CA 1
ATOM 2849 C C . GLU B 1 109 ? -7.688 7.09 -8.047 1 94.81 109 GLU B C 1
ATOM 2851 O O . GLU B 1 109 ? -7.203 8.18 -7.734 1 94.81 109 GLU B O 1
ATOM 2856 N N . THR B 1 110 ? -7.988 6.188 -7.199 1 95.69 110 THR B N 1
ATOM 2857 C CA . THR B 1 110 ? -7.82 6.414 -5.77 1 95.69 110 THR B CA 1
ATOM 2858 C C . THR B 1 110 ? -6.344 6.488 -5.402 1 95.69 110 THR B C 1
ATOM 2860 O O . THR B 1 110 ? -5.926 7.383 -4.66 1 95.69 110 THR B O 1
ATOM 2863 N N . ILE B 1 111 ? -5.559 5.602 -5.938 1 97.56 111 ILE B N 1
ATOM 2864 C CA . ILE B 1 111 ? -4.133 5.559 -5.629 1 97.56 111 ILE B CA 1
ATOM 2865 C C . ILE B 1 111 ? -3.441 6.789 -6.203 1 97.56 111 ILE B C 1
ATOM 2867 O O . ILE B 1 111 ? -2.504 7.32 -5.602 1 97.56 111 ILE B O 1
ATOM 2871 N N . LYS B 1 112 ? -3.861 7.238 -7.363 1 97 112 LYS B N 1
ATOM 2872 C CA . LYS B 1 112 ? -3.318 8.453 -7.969 1 97 112 LYS B CA 1
ATOM 2873 C C . LYS B 1 112 ? -3.467 9.648 -7.031 1 97 112 LYS B C 1
ATOM 2875 O O . LYS B 1 112 ? -2.512 10.391 -6.809 1 97 112 LYS B O 1
ATOM 2880 N N . THR B 1 113 ? -4.57 9.789 -6.461 1 96.19 113 THR B N 1
ATOM 2881 C CA . THR B 1 113 ? -4.871 10.922 -5.605 1 96.19 113 THR B CA 1
ATOM 2882 C C . THR B 1 113 ? -4.262 10.734 -4.219 1 96.19 113 THR B C 1
ATOM 2884 O O . THR B 1 113 ? -3.434 11.539 -3.785 1 96.19 113 THR B O 1
ATOM 2887 N N . ASN B 1 114 ? -4.586 9.633 -3.566 1 97.12 114 ASN B N 1
ATOM 2888 C CA . ASN B 1 114 ? -4.281 9.445 -2.152 1 97.12 114 ASN B CA 1
ATOM 2889 C C . ASN B 1 114 ? -2.793 9.203 -1.929 1 97.12 114 ASN B C 1
ATOM 2891 O O . ASN B 1 114 ? -2.246 9.578 -0.892 1 97.12 114 ASN B O 1
ATOM 2895 N N . PHE B 1 115 ? -2.172 8.516 -2.875 1 98.56 115 PHE B N 1
ATOM 2896 C CA . PHE B 1 115 ? -0.776 8.141 -2.672 1 98.56 115 PHE B CA 1
ATOM 2897 C C . PHE B 1 115 ? 0.138 8.953 -3.584 1 98.56 115 PHE B C 1
ATOM 2899 O O . PHE B 1 115 ? 1.003 9.688 -3.109 1 98.56 115 PHE B O 1
ATOM 2906 N N . LEU B 1 116 ? -0.038 8.875 -4.898 1 98.5 116 LEU B N 1
ATOM 2907 C CA . LEU B 1 116 ? 0.875 9.539 -5.82 1 98.5 116 LEU B CA 1
ATOM 2908 C C . LEU B 1 116 ? 0.82 11.055 -5.648 1 98.5 116 LEU B C 1
ATOM 2910 O O . LEU B 1 116 ? 1.855 11.727 -5.672 1 98.5 116 LEU B O 1
ATOM 2914 N N . GLY B 1 117 ? -0.372 11.57 -5.543 1 98.56 117 GLY B N 1
ATOM 2915 C CA . GLY B 1 117 ? -0.506 12.992 -5.266 1 98.56 117 GLY B CA 1
ATOM 2916 C C . GLY B 1 117 ? 0.195 13.414 -3.99 1 98.56 117 GLY B C 1
ATOM 2917 O O . GLY B 1 117 ? 0.874 14.445 -3.965 1 98.56 117 GLY B O 1
ATOM 2918 N N . THR B 1 118 ? 0.057 12.664 -2.928 1 98.75 118 THR B N 1
ATOM 2919 C CA . THR B 1 118 ? 0.704 12.953 -1.652 1 98.75 118 THR B CA 1
ATOM 2920 C C . THR B 1 118 ? 2.223 12.883 -1.788 1 98.75 118 THR B C 1
ATOM 2922 O O . THR B 1 118 ? 2.939 13.734 -1.266 1 98.75 118 THR B O 1
ATOM 2925 N N . HIS B 1 119 ? 2.711 11.844 -2.455 1 98.75 119 HIS B N 1
ATOM 2926 C CA . HIS B 1 119 ? 4.141 11.75 -2.721 1 98.75 119 HIS B CA 1
ATOM 2927 C C . HIS B 1 119 ? 4.656 13 -3.428 1 98.75 119 HIS B C 1
ATOM 2929 O O . HIS B 1 119 ? 5.703 13.539 -3.059 1 98.75 119 HIS B O 1
ATOM 2935 N N . ALA B 1 120 ? 3.928 13.438 -4.422 1 98.56 120 ALA B N 1
ATOM 2936 C CA . ALA B 1 120 ? 4.34 14.602 -5.203 1 98.56 120 ALA B CA 1
ATOM 2937 C C . ALA B 1 120 ? 4.414 15.852 -4.332 1 98.56 120 ALA B C 1
ATOM 2939 O O . ALA B 1 120 ? 5.34 16.656 -4.461 1 98.56 120 ALA B O 1
ATOM 2940 N N . VAL B 1 121 ? 3.453 16.031 -3.465 1 98.69 121 VAL B N 1
ATOM 2941 C CA . VAL B 1 121 ? 3.451 17.172 -2.549 1 98.69 121 VAL B CA 1
ATOM 2942 C C . VAL B 1 121 ? 4.723 17.156 -1.704 1 98.69 121 VAL B C 1
ATOM 2944 O O . VAL B 1 121 ? 5.438 18.156 -1.631 1 98.69 121 VAL B O 1
ATOM 2947 N N . ILE B 1 122 ? 5.035 16.031 -1.067 1 98.75 122 ILE B N 1
ATOM 2948 C CA . ILE B 1 122 ? 6.199 15.914 -0.194 1 98.75 122 ILE B CA 1
ATOM 2949 C C . ILE B 1 122 ? 7.477 16.141 -1.001 1 98.75 122 ILE B C 1
ATOM 2951 O O . ILE B 1 122 ? 8.383 16.844 -0.553 1 98.75 122 ILE B O 1
ATOM 2955 N N . LYS B 1 123 ? 7.469 15.531 -2.164 1 97.5 123 LYS B N 1
ATOM 2956 C CA . LYS B 1 123 ? 8.648 15.633 -3.016 1 97.5 123 LYS B CA 1
ATOM 2957 C C . LYS B 1 123 ? 8.953 17.078 -3.365 1 97.5 123 LYS B C 1
ATOM 2959 O O . LYS B 1 123 ? 10.117 17.5 -3.377 1 97.5 123 LYS B O 1
ATOM 2964 N N . GLU B 1 124 ? 7.977 17.859 -3.674 1 97.81 124 GLU B N 1
ATOM 2965 C CA . GLU B 1 124 ? 8.164 19.25 -4.055 1 97.81 124 GLU B CA 1
ATOM 2966 C C . GLU B 1 124 ? 8.586 20.094 -2.859 1 97.81 124 GLU B C 1
ATOM 2968 O O . GLU B 1 124 ? 9.328 21.078 -3.014 1 97.81 124 GLU B O 1
ATOM 2973 N N . LEU B 1 125 ? 8.188 19.719 -1.679 1 98.5 125 LEU B N 1
ATOM 2974 C CA . LEU B 1 125 ? 8.398 20.547 -0.499 1 98.5 125 LEU B CA 1
ATOM 2975 C C . LEU B 1 125 ? 9.703 20.172 0.205 1 98.5 125 LEU B C 1
ATOM 2977 O O . LEU B 1 125 ? 10.312 21.016 0.877 1 98.5 125 LEU B O 1
ATOM 2981 N N . LEU B 1 126 ? 10.164 19 0.103 1 97.31 126 LEU B N 1
ATOM 2982 C CA . LEU B 1 126 ? 11.227 18.391 0.898 1 97.31 126 LEU B CA 1
ATOM 2983 C C . LEU B 1 126 ? 12.547 19.125 0.698 1 97.31 126 LEU B C 1
ATOM 2985 O O . LEU B 1 126 ? 13.258 19.406 1.665 1 97.31 126 LEU B O 1
ATOM 2989 N N . PRO B 1 127 ? 12.875 19.531 -0.516 1 93.44 127 PRO B N 1
ATOM 2990 C CA . PRO B 1 127 ? 14.211 20.094 -0.727 1 93.44 127 PRO B CA 1
ATOM 2991 C C . PRO B 1 127 ? 14.414 21.438 -0.043 1 93.44 127 PRO B C 1
ATOM 2993 O O . PRO B 1 127 ? 15.461 21.688 0.558 1 93.44 127 PRO B O 1
ATOM 2996 N N . HIS B 1 128 ? 13.352 22.328 -0.102 1 93.38 128 HIS B N 1
ATOM 2997 C CA . HIS B 1 128 ? 13.68 23.672 0.338 1 93.38 128 HIS B CA 1
ATOM 2998 C C . HIS B 1 128 ? 12.516 24.312 1.097 1 93.38 128 HIS B C 1
ATOM 3000 O O . HIS B 1 128 ? 12.664 25.359 1.707 1 93.38 128 HIS B O 1
ATOM 3006 N N . SER B 1 129 ? 11.43 23.656 1.075 1 97.56 129 SER B N 1
ATOM 3007 C CA . SER B 1 129 ? 10.242 24.312 1.617 1 97.56 129 SER B CA 1
ATOM 3008 C C . SER B 1 129 ? 10.047 23.969 3.092 1 97.56 129 SER B C 1
ATOM 3010 O O . SER B 1 129 ? 9.516 24.766 3.855 1 97.56 129 SER B O 1
ATOM 3012 N N . LEU B 1 130 ? 10.477 22.781 3.521 1 98.44 130 LEU B N 1
ATOM 3013 C CA . LEU B 1 130 ? 10.305 22.328 4.895 1 98.44 130 LEU B CA 1
ATOM 3014 C C . LEU B 1 130 ? 11.453 22.812 5.777 1 98.44 130 LEU B C 1
ATOM 3016 O O . LEU B 1 130 ? 12.609 22.812 5.352 1 98.44 130 LEU B O 1
ATOM 3020 N N . THR B 1 131 ? 11.141 23.25 6.965 1 98.44 131 THR B N 1
ATOM 3021 C CA . THR B 1 131 ? 12.164 23.672 7.918 1 98.44 131 THR B CA 1
ATOM 3022 C C . THR B 1 131 ? 12.961 22.469 8.422 1 98.44 131 THR B C 1
ATOM 3024 O O . THR B 1 131 ? 12.594 21.328 8.164 1 98.44 131 THR B O 1
ATOM 3027 N N . GLU B 1 132 ? 14 22.688 9.164 1 97.31 132 GLU B N 1
ATOM 3028 C CA . GLU B 1 132 ? 14.93 21.656 9.633 1 97.31 132 GLU B CA 1
ATOM 3029 C C . GLU B 1 132 ? 14.234 20.672 10.578 1 97.31 132 GLU B C 1
ATOM 3031 O O . GLU B 1 132 ? 14.578 19.5 10.625 1 97.31 132 GLU B O 1
ATOM 3036 N N . ASN B 1 133 ? 13.258 21.141 11.312 1 97.44 133 ASN B N 1
ATOM 3037 C CA . ASN B 1 133 ? 12.562 20.312 12.289 1 97.44 133 ASN B CA 1
ATOM 3038 C C . ASN B 1 133 ? 11.117 20.031 11.875 1 97.44 133 ASN B C 1
ATOM 3040 O O . ASN B 1 133 ? 10.258 19.797 12.719 1 97.44 133 ASN B O 1
ATOM 3044 N N . ALA B 1 134 ? 10.867 20.141 10.578 1 98.69 134 ALA B N 1
ATOM 3045 C CA . ALA B 1 134 ? 9.5 20.016 10.078 1 98.69 134 ALA B CA 1
ATOM 3046 C C . ALA B 1 134 ? 8.922 18.641 10.398 1 98.69 134 ALA B C 1
ATOM 3048 O O . ALA B 1 134 ? 9.648 17.656 10.422 1 98.69 134 ALA B O 1
ATOM 3049 N N . LYS B 1 135 ? 7.641 18.594 10.688 1 98.75 135 LYS B N 1
ATOM 3050 C CA . LYS B 1 135 ? 6.871 17.359 10.828 1 98.75 135 LYS B CA 1
ATOM 3051 C C . LYS B 1 135 ? 5.91 17.172 9.656 1 98.75 135 LYS B C 1
ATOM 3053 O O . LYS B 1 135 ? 5.227 18.109 9.258 1 98.75 135 LYS B O 1
ATOM 3058 N N . ILE B 1 136 ? 5.984 16.031 9.039 1 98.88 136 ILE B N 1
ATOM 3059 C CA . ILE B 1 136 ? 5.043 15.625 8 1 98.88 136 ILE B CA 1
ATOM 3060 C C . ILE B 1 136 ? 4.074 14.586 8.562 1 98.88 136 ILE B C 1
ATOM 3062 O O . ILE B 1 136 ? 4.5 13.547 9.07 1 98.88 136 ILE B O 1
ATOM 3066 N N . ILE B 1 137 ? 2.797 14.875 8.492 1 98.88 137 ILE B N 1
ATOM 3067 C CA . ILE B 1 137 ? 1.786 13.977 9.039 1 98.88 137 ILE B CA 1
ATOM 3068 C C . ILE B 1 137 ? 0.879 13.477 7.918 1 98.88 137 ILE B C 1
ATOM 3070 O O . ILE B 1 137 ? 0.294 14.281 7.184 1 98.88 137 ILE B O 1
ATOM 3074 N N . ASN B 1 138 ? 0.795 12.227 7.758 1 98.81 138 ASN B N 1
ATOM 3075 C CA . ASN B 1 138 ? -0.164 11.586 6.863 1 98.81 138 ASN B CA 1
ATOM 3076 C C . ASN B 1 138 ? -1.394 11.094 7.621 1 98.81 138 ASN B C 1
ATOM 3078 O O . ASN B 1 138 ? -1.271 10.375 8.609 1 98.81 138 ASN B O 1
ATOM 3082 N N . ILE B 1 139 ? -2.557 11.492 7.199 1 97.69 139 ILE B N 1
ATOM 3083 C CA . ILE B 1 139 ? -3.781 10.914 7.746 1 97.69 139 ILE B CA 1
ATOM 3084 C C . ILE B 1 139 ? -4.102 9.602 7.035 1 97.69 139 ILE B C 1
ATOM 3086 O O . ILE B 1 139 ? -4.16 9.555 5.805 1 97.69 139 ILE B O 1
ATOM 3090 N N . THR B 1 140 ? -4.266 8.578 7.82 1 96.75 140 THR B N 1
ATOM 3091 C CA . THR B 1 140 ? -4.406 7.254 7.215 1 96.75 140 THR B CA 1
ATOM 3092 C C . THR B 1 140 ? -5.457 6.43 7.957 1 96.75 140 THR B C 1
ATOM 3094 O O . THR B 1 140 ? -6.305 6.984 8.656 1 96.75 140 THR B O 1
ATOM 3097 N N . VAL B 1 141 ? -5.547 5.148 7.691 1 92.75 141 VAL B N 1
ATOM 3098 C CA . VAL B 1 141 ? -6.461 4.172 8.273 1 92.75 141 VAL B CA 1
ATOM 3099 C C . VAL B 1 141 ? -5.75 2.828 8.438 1 92.75 141 VAL B C 1
ATOM 3101 O O . VAL B 1 141 ? -4.672 2.619 7.875 1 92.75 141 VAL B O 1
ATOM 3104 N N . PRO B 1 142 ? -6.398 1.959 9.273 1 93.62 142 PRO B N 1
ATOM 3105 C CA . PRO B 1 142 ? -5.871 0.592 9.25 1 93.62 142 PRO B CA 1
ATOM 3106 C C . PRO B 1 142 ? -6.012 -0.071 7.883 1 93.62 142 PRO B C 1
ATOM 3108 O O . PRO B 1 142 ? -7.02 0.119 7.199 1 93.62 142 PRO B O 1
ATOM 3111 N N . VAL B 1 143 ? -4.965 -0.831 7.492 1 95.88 143 VAL B N 1
ATOM 3112 C CA . VAL B 1 143 ? -4.957 -1.313 6.117 1 95.88 143 VAL B CA 1
ATOM 3113 C C . VAL B 1 143 ? -5.125 -2.832 6.102 1 95.88 143 VAL B C 1
ATOM 3115 O O . VAL B 1 143 ? -5.074 -3.455 5.039 1 95.88 143 VAL B O 1
ATOM 3118 N N . SER B 1 144 ? -5.312 -3.498 7.246 1 94.69 144 SER B N 1
ATOM 3119 C CA . SER B 1 144 ? -5.438 -4.949 7.301 1 94.69 144 SER B CA 1
ATOM 3120 C C . SER B 1 144 ? -6.684 -5.371 8.078 1 94.69 144 SER B C 1
ATOM 3122 O O . SER B 1 144 ? -6.781 -6.508 8.539 1 94.69 144 SER B O 1
ATOM 3124 N N . GLN B 1 145 ? -7.625 -4.484 8.156 1 85.75 145 GLN B N 1
ATOM 3125 C CA . GLN B 1 145 ? -8.797 -4.746 8.977 1 85.75 145 GLN B CA 1
ATOM 3126 C C . GLN B 1 145 ? -9.719 -5.766 8.312 1 85.75 145 GLN B C 1
ATOM 3128 O O . GLN B 1 145 ? -9.828 -5.805 7.082 1 85.75 145 GLN B O 1
ATOM 3133 N N . GLU B 1 146 ? -10.523 -6.43 9.148 1 85.31 146 GLU B N 1
ATOM 3134 C CA . GLU B 1 146 ? -11.352 -7.531 8.672 1 85.31 146 GLU B CA 1
ATOM 3135 C C . GLU B 1 146 ? -12.781 -7.074 8.422 1 85.31 146 GLU B C 1
ATOM 3137 O O . GLU B 1 146 ? -13.484 -7.652 7.59 1 85.31 146 GLU B O 1
ATOM 3142 N N . TYR B 1 147 ? -13.227 -6.094 9.047 1 76 147 TYR B N 1
ATOM 3143 C CA . TYR B 1 147 ? -14.664 -5.836 9.109 1 76 147 TYR B CA 1
ATOM 3144 C C . TYR B 1 147 ? -15.094 -4.902 7.984 1 76 147 TYR B C 1
ATOM 3146 O O . TYR B 1 147 ? -16.266 -4.867 7.613 1 76 147 TYR B O 1
ATOM 3154 N N . TRP B 1 148 ? -14.289 -4.078 7.449 1 75 148 TRP B N 1
ATOM 3155 C CA . TRP B 1 148 ? -14.57 -3.119 6.387 1 75 148 TRP B CA 1
ATOM 3156 C C . TRP B 1 148 ? -13.383 -3.01 5.43 1 75 148 TRP B C 1
ATOM 3158 O O . TRP B 1 148 ? -12.289 -2.625 5.832 1 75 148 TRP B O 1
ATOM 3168 N N . MET B 1 149 ? -13.797 -3.383 4.156 1 79.06 149 MET B N 1
ATOM 3169 C CA . MET B 1 149 ? -12.703 -3.5 3.195 1 79.06 149 MET B CA 1
ATOM 3170 C C . MET B 1 149 ? -12.922 -2.564 2.01 1 79.06 149 MET B C 1
ATOM 3172 O O . MET B 1 149 ? -13.133 -3.021 0.885 1 79.06 149 MET B O 1
ATOM 3176 N N . PRO B 1 150 ? -12.875 -1.35 2.217 1 89.19 150 PRO B N 1
ATOM 3177 C CA . PRO B 1 150 ? -12.875 -0.438 1.07 1 89.19 150 PRO B CA 1
ATOM 3178 C C . PRO B 1 150 ? -11.578 -0.516 0.26 1 89.19 150 PRO B C 1
ATOM 3180 O O . PRO B 1 150 ? -10.68 0.302 0.451 1 89.19 150 PRO B O 1
ATOM 3183 N N . LEU B 1 151 ? -11.562 -1.428 -0.646 1 94.31 151 LEU B N 1
ATOM 3184 C CA . LEU B 1 151 ? -10.328 -1.902 -1.273 1 94.31 151 LEU B CA 1
ATOM 3185 C C . LEU B 1 151 ? -9.539 -0.741 -1.862 1 94.31 151 LEU B C 1
ATOM 3187 O O . LEU B 1 151 ? -8.336 -0.624 -1.624 1 94.31 151 LEU B O 1
ATOM 3191 N N . ALA B 1 152 ? -10.242 0.107 -2.654 1 94.5 152 ALA B N 1
ATOM 3192 C CA . ALA B 1 152 ? -9.547 1.206 -3.314 1 94.5 152 ALA B CA 1
ATOM 3193 C C . ALA B 1 152 ? -8.898 2.137 -2.293 1 94.5 152 ALA B C 1
ATOM 3195 O O . ALA B 1 152 ? -7.742 2.539 -2.453 1 94.5 152 ALA B O 1
ATOM 3196 N N . TYR B 1 153 ? -9.57 2.422 -1.265 1 93.88 153 TYR B N 1
ATOM 3197 C CA . TYR B 1 153 ? -9.078 3.326 -0.232 1 93.88 153 TYR B CA 1
ATOM 3198 C C . TYR B 1 153 ? -7.938 2.688 0.553 1 93.88 153 TYR B C 1
ATOM 3200 O O . TYR B 1 153 ? -6.855 3.266 0.668 1 93.88 153 TYR B O 1
ATOM 3208 N N . VAL B 1 154 ? -8.109 1.465 1.038 1 95.25 154 VAL B N 1
ATOM 3209 C CA . VAL B 1 154 ? -7.16 0.829 1.945 1 95.25 154 VAL B CA 1
ATOM 3210 C C . VAL B 1 154 ? -5.859 0.531 1.205 1 95.25 154 VAL B C 1
ATOM 3212 O O . VAL B 1 154 ? -4.773 0.634 1.78 1 95.25 154 VAL B O 1
ATOM 3215 N N . THR B 1 155 ? -5.941 0.169 -0.03 1 97.75 155 THR B N 1
ATOM 3216 C CA . THR B 1 155 ? -4.719 -0.103 -0.776 1 97.75 155 THR B CA 1
ATOM 3217 C C . THR B 1 155 ? -3.941 1.187 -1.028 1 97.75 155 THR B C 1
ATOM 3219 O O . THR B 1 155 ? -2.711 1.198 -0.963 1 97.75 155 THR B O 1
ATOM 3222 N N . SER B 1 156 ? -4.629 2.285 -1.294 1 97.56 156 SER B N 1
ATOM 3223 C CA . SER B 1 156 ? -3.959 3.568 -1.476 1 97.56 156 SER B CA 1
ATOM 3224 C C . SER B 1 156 ? -3.268 4.016 -0.193 1 97.56 156 SER B C 1
ATOM 3226 O O . SER B 1 156 ? -2.139 4.512 -0.229 1 97.56 156 SER B O 1
ATOM 3228 N N . LYS B 1 157 ? -3.924 3.793 0.893 1 97.69 157 LYS B N 1
ATOM 3229 C CA . LYS B 1 157 ? -3.363 4.199 2.178 1 97.69 157 LYS B CA 1
ATOM 3230 C C . LYS B 1 157 ? -2.242 3.258 2.611 1 97.69 157 LYS B C 1
ATOM 3232 O O . LYS B 1 157 ? -1.281 3.684 3.256 1 97.69 157 LYS B O 1
ATOM 3237 N N . ALA B 1 158 ? -2.338 2.016 2.209 1 98.38 158 ALA B N 1
ATOM 3238 C CA . ALA B 1 158 ? -1.234 1.093 2.461 1 98.38 158 ALA B CA 1
ATOM 3239 C C . ALA B 1 158 ? 0.05 1.579 1.798 1 98.38 158 ALA B C 1
ATOM 3241 O O . ALA B 1 158 ? 1.124 1.537 2.402 1 98.38 158 ALA B O 1
ATOM 3242 N N . ALA B 1 159 ? -0.062 1.977 0.553 1 98.69 159 ALA B N 1
ATOM 3243 C CA . ALA B 1 159 ? 1.094 2.541 -0.138 1 98.69 159 ALA B CA 1
ATOM 3244 C C . ALA B 1 159 ? 1.62 3.775 0.59 1 98.69 159 ALA B C 1
ATOM 3246 O O . ALA B 1 159 ? 2.83 3.93 0.768 1 98.69 159 ALA B O 1
ATOM 3247 N N . GLN B 1 160 ? 0.745 4.605 1.038 1 98.69 160 GLN B N 1
ATOM 3248 C CA . GLN B 1 160 ? 1.117 5.805 1.778 1 98.69 160 GLN B CA 1
ATOM 3249 C C . GLN B 1 160 ? 1.824 5.453 3.084 1 98.69 160 GLN B C 1
ATOM 3251 O O . GLN B 1 160 ? 2.809 6.094 3.455 1 98.69 160 GLN B O 1
ATOM 3256 N N . ASN B 1 161 ? 1.302 4.457 3.801 1 98.62 161 ASN B N 1
ATOM 3257 C CA . ASN B 1 161 ? 1.921 4.016 5.047 1 98.62 161 ASN B CA 1
ATOM 3258 C C . ASN B 1 161 ? 3.34 3.5 4.816 1 98.62 161 ASN B C 1
ATOM 3260 O O . ASN B 1 161 ? 4.246 3.801 5.59 1 98.62 161 ASN B O 1
ATOM 3264 N N . ALA B 1 162 ? 3.498 2.734 3.748 1 98.31 162 ALA B N 1
ATOM 3265 C CA . ALA B 1 162 ? 4.84 2.26 3.418 1 98.31 162 ALA B CA 1
ATOM 3266 C C . ALA B 1 162 ? 5.777 3.428 3.129 1 98.31 162 ALA B C 1
ATOM 3268 O O . ALA B 1 162 ? 6.953 3.395 3.504 1 98.31 162 ALA B O 1
ATOM 3269 N N . MET B 1 163 ? 5.297 4.414 2.484 1 98.5 163 MET B N 1
ATOM 3270 C CA . MET B 1 163 ? 6.086 5.617 2.229 1 98.5 163 MET B CA 1
ATOM 3271 C C . MET B 1 163 ? 6.453 6.312 3.533 1 98.5 163 MET B C 1
ATOM 3273 O O . MET B 1 163 ? 7.57 6.82 3.678 1 98.5 163 MET B O 1
ATOM 3277 N N . THR B 1 164 ? 5.527 6.352 4.461 1 98.69 164 THR B N 1
ATOM 3278 C CA . THR B 1 164 ? 5.797 6.93 5.773 1 98.69 164 THR B CA 1
ATOM 3279 C C . THR B 1 164 ? 7.004 6.254 6.422 1 98.69 164 THR B C 1
ATOM 3281 O O . THR B 1 164 ? 7.922 6.93 6.891 1 98.69 164 THR B O 1
ATOM 3284 N N . PHE B 1 165 ? 7.039 4.949 6.41 1 98.06 165 PHE B N 1
ATOM 3285 C CA . PHE B 1 165 ? 8.164 4.199 6.957 1 98.06 165 PHE B CA 1
ATOM 3286 C C . PHE B 1 165 ? 9.438 4.504 6.184 1 98.06 165 PHE B C 1
ATOM 3288 O O . PHE B 1 165 ? 10.469 4.836 6.777 1 98.06 165 PHE B O 1
ATOM 3295 N N . ALA B 1 166 ? 9.359 4.426 4.883 1 97 166 ALA B N 1
ATOM 3296 C CA . ALA B 1 166 ? 10.539 4.586 4.035 1 97 166 ALA B CA 1
ATOM 3297 C C . ALA B 1 166 ? 11.156 5.973 4.207 1 97 166 ALA B C 1
ATOM 3299 O O . ALA B 1 166 ? 12.367 6.102 4.398 1 97 166 ALA B O 1
ATOM 3300 N N . PHE B 1 167 ? 10.328 7 4.141 1 98.12 167 PHE B N 1
ATOM 3301 C CA . PHE B 1 167 ? 10.828 8.367 4.285 1 98.12 167 PHE B CA 1
ATOM 3302 C C . PHE B 1 167 ? 11.367 8.594 5.691 1 98.12 167 PHE B C 1
ATOM 3304 O O . PHE B 1 167 ? 12.406 9.234 5.871 1 98.12 167 PHE B O 1
ATOM 3311 N N . GLY B 1 168 ? 10.633 8.117 6.664 1 98.19 168 GLY B N 1
ATOM 3312 C CA . GLY B 1 168 ? 11.125 8.242 8.031 1 98.19 168 GLY B CA 1
ATOM 3313 C C . GLY B 1 168 ? 12.477 7.586 8.234 1 98.19 168 GLY B C 1
ATOM 3314 O O . GLY B 1 168 ? 13.359 8.164 8.867 1 98.19 168 GLY B O 1
ATOM 3315 N N . HIS B 1 169 ? 12.625 6.387 7.727 1 96.19 169 HIS B N 1
ATOM 3316 C CA . HIS B 1 169 ? 13.906 5.691 7.824 1 96.19 169 HIS B CA 1
ATOM 3317 C C . HIS B 1 169 ? 15 6.445 7.078 1 96.19 169 HIS B C 1
ATOM 3319 O O . HIS B 1 169 ? 16.156 6.477 7.523 1 96.19 169 HIS B O 1
ATOM 3325 N N . GLN B 1 170 ? 14.633 6.996 5.941 1 95.94 170 GLN B N 1
ATOM 3326 C CA . GLN B 1 170 ? 15.602 7.801 5.203 1 95.94 170 GLN B CA 1
ATOM 3327 C C . GLN B 1 170 ? 16.031 9.023 6.012 1 95.94 170 GLN B C 1
ATOM 3329 O O . GLN B 1 170 ? 17.203 9.383 6.031 1 95.94 170 GLN B O 1
ATOM 3334 N N . PHE B 1 171 ? 15.078 9.695 6.676 1 97.44 171 PHE B N 1
ATOM 3335 C CA . PHE B 1 171 ? 15.414 10.805 7.555 1 97.44 171 PHE B CA 1
ATOM 3336 C C . PHE B 1 171 ? 16.422 10.375 8.609 1 97.44 171 PHE B C 1
ATOM 3338 O O . PHE B 1 171 ? 17.406 11.078 8.859 1 97.44 171 PHE B O 1
ATOM 3345 N N . LYS B 1 172 ? 16.156 9.219 9.18 1 96 172 LYS B N 1
ATOM 3346 C CA . LYS B 1 172 ? 17.078 8.688 10.188 1 96 172 LYS B CA 1
ATOM 3347 C C . LYS B 1 172 ? 18.469 8.461 9.594 1 96 172 LYS B C 1
ATOM 3349 O O . LYS B 1 172 ? 19.469 8.875 10.188 1 96 172 LYS B O 1
ATOM 3354 N N . LYS B 1 173 ? 18.5 7.844 8.492 1 93.5 173 LYS B N 1
ATOM 3355 C CA . LYS B 1 173 ? 19.766 7.547 7.824 1 93.5 173 LYS B CA 1
ATOM 3356 C C . LYS B 1 173 ? 20.547 8.828 7.531 1 93.5 173 LYS B C 1
ATOM 3358 O O . LYS B 1 173 ? 21.766 8.852 7.652 1 93.5 173 LYS B O 1
ATOM 3363 N N . ASP B 1 174 ? 19.781 9.844 7.238 1 94.75 174 ASP B N 1
ATOM 3364 C CA . ASP B 1 174 ? 20.391 11.117 6.867 1 94.75 174 ASP B CA 1
ATOM 3365 C C . ASP B 1 174 ? 20.656 11.977 8.102 1 94.75 174 ASP B C 1
ATOM 3367 O O . ASP B 1 174 ? 21.109 13.117 7.984 1 94.75 174 ASP B O 1
ATOM 3371 N N . LYS B 1 175 ? 20.328 11.477 9.258 1 97 175 LYS B N 1
ATOM 3372 C CA . LYS B 1 175 ? 20.438 12.211 10.516 1 97 175 LYS B CA 1
ATOM 3373 C C . LYS B 1 175 ? 19.672 13.531 10.453 1 97 175 LYS B C 1
ATOM 3375 O O . LYS B 1 175 ? 20.125 14.555 10.953 1 97 175 LYS B O 1
ATOM 3380 N N . SER B 1 176 ? 18.594 13.508 9.703 1 97.56 176 SER B N 1
ATOM 3381 C CA . SER B 1 176 ? 17.688 14.648 9.625 1 97.56 176 SER B CA 1
ATOM 3382 C C . SER B 1 176 ? 16.891 14.805 10.914 1 97.56 176 SER B C 1
ATOM 3384 O O . SER B 1 176 ? 16.578 13.812 11.586 1 97.56 176 SER B O 1
ATOM 3386 N N . LYS B 1 177 ? 16.516 16.062 11.227 1 97.81 177 LYS B N 1
ATOM 3387 C CA . LYS B 1 177 ? 15.656 16.312 12.375 1 97.81 177 LYS B CA 1
ATOM 3388 C C . LYS B 1 177 ? 14.18 16.312 11.969 1 97.81 177 LYS B C 1
ATOM 3390 O O . LYS B 1 177 ? 13.297 16.391 12.828 1 97.81 177 LYS B O 1
ATOM 3395 N N . LYS B 1 178 ? 13.93 16.234 10.68 1 98.44 178 LYS B N 1
ATOM 3396 C CA . LYS B 1 178 ? 12.555 16.125 10.195 1 98.44 178 LYS B CA 1
ATOM 3397 C C . LYS B 1 178 ? 11.93 14.805 10.617 1 98.44 178 LYS B C 1
ATOM 3399 O O . LYS B 1 178 ? 12.633 13.828 10.875 1 98.44 178 LYS B O 1
ATOM 3404 N N . GLN B 1 179 ? 10.625 14.867 10.805 1 98.62 179 GLN B N 1
ATOM 3405 C CA . GLN B 1 179 ? 9.844 13.68 11.109 1 98.62 179 GLN B CA 1
ATOM 3406 C C . GLN B 1 179 ? 8.719 13.484 10.102 1 98.62 179 GLN B C 1
ATOM 3408 O O . GLN B 1 179 ? 8.133 14.461 9.617 1 98.62 179 GLN B O 1
ATOM 3413 N N . ILE B 1 180 ? 8.469 12.273 9.805 1 98.88 180 ILE B N 1
ATOM 3414 C CA . ILE B 1 180 ? 7.246 11.898 9.102 1 98.88 180 ILE B CA 1
ATOM 3415 C C . ILE B 1 180 ? 6.551 10.766 9.852 1 98.88 180 ILE B C 1
ATOM 3417 O O . ILE B 1 180 ? 7.191 9.789 10.258 1 98.88 180 ILE B O 1
ATOM 3421 N N . PHE B 1 181 ? 5.277 10.914 10.125 1 98.88 181 PHE B N 1
ATOM 3422 C CA . PHE B 1 181 ? 4.484 9.852 10.727 1 98.88 181 PHE B CA 1
ATOM 3423 C C . PHE B 1 181 ? 3.035 9.922 10.266 1 98.88 181 PHE B C 1
ATOM 3425 O O . PHE B 1 181 ? 2.66 10.836 9.531 1 98.88 181 PHE B O 1
ATOM 3432 N N . ALA B 1 182 ? 2.295 8.859 10.555 1 98.81 182 ALA B N 1
ATOM 3433 C CA . ALA B 1 182 ? 0.893 8.789 10.148 1 98.81 182 ALA B CA 1
ATOM 3434 C C . ALA B 1 182 ? -0.02 8.625 11.359 1 98.81 182 ALA B C 1
ATOM 3436 O O . ALA B 1 182 ? 0.404 8.117 12.406 1 98.81 182 ALA B O 1
ATOM 3437 N N . VAL B 1 183 ? -1.223 9.117 11.227 1 98.25 183 VAL B N 1
ATOM 3438 C CA . VAL B 1 183 ? -2.223 9.008 12.281 1 98.25 183 VAL B CA 1
ATOM 3439 C C . VAL B 1 183 ? -3.484 8.344 11.734 1 98.25 183 VAL B C 1
ATOM 3441 O O . VAL B 1 183 ? -3.943 8.68 10.641 1 98.25 183 VAL B O 1
ATOM 3444 N N . MET B 1 184 ? -3.959 7.371 12.43 1 95.88 184 MET B N 1
ATOM 3445 C CA . MET B 1 184 ? -5.262 6.762 12.18 1 95.88 184 MET B CA 1
ATOM 3446 C C . MET B 1 184 ? -6.32 7.324 13.117 1 95.88 184 MET B C 1
ATOM 3448 O O . MET B 1 184 ? -6.422 6.898 14.266 1 95.88 184 MET B O 1
ATOM 3452 N N . PRO B 1 185 ? -7.102 8.211 12.594 1 93.12 185 PRO B N 1
ATOM 3453 C CA . PRO B 1 185 ? -8.016 8.922 13.492 1 93.12 185 PRO B CA 1
ATOM 34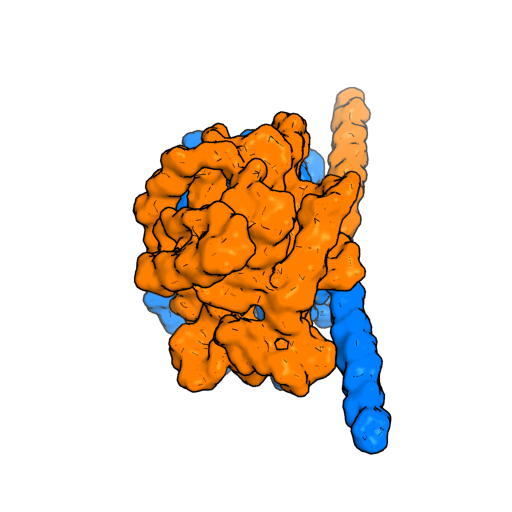54 C C . PRO B 1 185 ? -9.234 8.086 13.883 1 93.12 185 PRO B C 1
ATOM 3456 O O . PRO B 1 185 ? -9.961 8.445 14.812 1 93.12 185 PRO B O 1
ATOM 3459 N N . GLY B 1 186 ? -9.461 6.965 13.18 1 87 186 GLY B N 1
ATOM 3460 C CA . GLY B 1 186 ? -10.695 6.223 13.398 1 87 186 GLY B CA 1
ATOM 3461 C C . GLY B 1 186 ? -11.883 6.805 12.656 1 87 186 GLY B C 1
ATOM 3462 O O . GLY B 1 186 ? -11.711 7.52 11.664 1 87 186 GLY B O 1
ATOM 3463 N N . ALA B 1 187 ? -13.055 6.438 13.07 1 80.25 187 ALA B N 1
ATOM 3464 C CA . ALA B 1 187 ? -14.266 6.906 12.414 1 80.25 187 ALA B CA 1
ATOM 3465 C C . ALA B 1 187 ? -14.547 8.367 12.75 1 80.25 187 ALA B C 1
ATOM 3467 O O . ALA B 1 187 ? -14.656 8.727 13.922 1 80.25 187 ALA B O 1
ATOM 3468 N N . VAL B 1 188 ? -14.586 9.133 11.719 1 81.5 188 VAL B N 1
ATOM 3469 C CA . VAL B 1 188 ? -14.828 10.562 11.898 1 81.5 188 VAL B CA 1
ATOM 3470 C C . VAL B 1 188 ? -16 11 11.031 1 81.5 188 VAL B C 1
ATOM 3472 O O . VAL B 1 188 ? -16.141 10.562 9.883 1 81.5 188 VAL B O 1
ATOM 3475 N N . ALA B 1 189 ? -16.812 11.781 11.547 1 74.25 189 ALA B N 1
ATOM 3476 C CA . ALA B 1 189 ? -17.953 12.312 10.805 1 74.25 189 ALA B CA 1
ATOM 3477 C C . ALA B 1 189 ? -17.484 13.305 9.742 1 74.25 189 ALA B C 1
ATOM 3479 O O . ALA B 1 189 ? -17.234 14.477 10.047 1 74.25 189 ALA B O 1
ATOM 3480 N N . THR B 1 190 ? -17.312 12.82 8.531 1 73.62 190 THR B N 1
ATOM 3481 C CA . THR B 1 190 ? -16.922 13.648 7.391 1 73.62 190 THR B CA 1
ATOM 3482 C C . THR B 1 190 ? -17.688 13.234 6.141 1 73.62 190 THR B C 1
ATOM 3484 O O . THR B 1 190 ? -18.359 12.203 6.133 1 73.62 190 THR B O 1
ATOM 3487 N N . ASP B 1 191 ? -17.594 14.055 5.145 1 68.06 191 ASP B N 1
ATOM 3488 C CA . ASP B 1 191 ? -18.203 13.734 3.857 1 68.06 191 ASP B CA 1
ATOM 3489 C C . ASP B 1 191 ? -17.562 12.492 3.24 1 68.06 191 ASP B C 1
ATOM 3491 O O . ASP B 1 191 ? -18.188 11.797 2.441 1 68.06 191 ASP B O 1
ATOM 3495 N N . LEU B 1 192 ? -16.422 12.203 3.602 1 66.75 192 LEU B N 1
ATOM 3496 C CA . LEU B 1 192 ? -15.688 11.086 3.014 1 66.75 192 LEU B CA 1
ATOM 3497 C C . LEU B 1 192 ? -16.359 9.758 3.346 1 66.75 192 LEU B C 1
ATOM 3499 O O . LEU B 1 192 ? -16.5 8.898 2.477 1 66.75 192 LEU B O 1
ATOM 3503 N N . ASN B 1 193 ? -16.719 9.602 4.566 1 64.38 193 ASN B N 1
ATOM 3504 C CA . ASN B 1 193 ? -17.297 8.328 4.965 1 64.38 193 ASN B CA 1
ATOM 3505 C C . ASN B 1 193 ? -18.812 8.414 5.09 1 64.38 193 ASN B C 1
ATOM 3507 O O . ASN B 1 193 ? -19.484 7.395 5.27 1 64.38 193 ASN B O 1
ATOM 3511 N N . GLY B 1 194 ? -19.359 9.641 4.926 1 63.31 194 GLY B N 1
ATOM 3512 C CA . GLY B 1 194 ? -20.797 9.844 5.016 1 63.31 194 GLY B CA 1
ATOM 3513 C C . GLY B 1 194 ? -21.344 9.641 6.422 1 63.31 194 GLY B C 1
ATOM 3514 O O . GLY B 1 194 ? -22.562 9.602 6.625 1 63.31 194 GLY B O 1
ATOM 3515 N N . ALA B 1 195 ? -20.344 9.508 7.344 1 61.53 195 ALA B N 1
ATOM 3516 C CA . ALA B 1 195 ? -20.766 9.297 8.727 1 61.53 195 ALA B CA 1
ATOM 3517 C C . ALA B 1 195 ? -21.172 10.617 9.383 1 61.53 195 ALA B C 1
ATOM 3519 O O . ALA B 1 195 ? -20.688 11.68 9.008 1 61.53 195 ALA B O 1
ATOM 3520 N N . LYS B 1 196 ? -22.25 10.492 10.203 1 64.75 196 LYS B N 1
ATOM 3521 C CA . LYS B 1 196 ? -22.703 11.648 10.969 1 64.75 196 LYS B CA 1
ATOM 3522 C C . LYS B 1 196 ? -22.406 11.469 12.453 1 64.75 196 LYS B C 1
ATOM 3524 O O . LYS B 1 196 ? -22.359 10.344 12.953 1 64.75 196 LYS B O 1
ATOM 3529 N N . VAL B 1 197 ? -22.109 12.586 13.086 1 59.12 197 VAL B N 1
ATOM 3530 C CA . VAL B 1 197 ? -21.969 12.547 14.539 1 59.12 197 VAL B CA 1
ATOM 3531 C C . VAL B 1 197 ? -23.234 11.961 15.172 1 59.12 197 VAL B C 1
ATOM 3533 O O . VAL B 1 197 ? -24.344 12.336 14.797 1 59.12 197 VAL B O 1
ATOM 3536 N N . GLY B 1 198 ? -23.016 10.953 16.031 1 58.44 198 GLY B N 1
ATOM 3537 C CA . GLY B 1 198 ? -24.172 10.344 16.672 1 58.44 198 GLY B CA 1
ATOM 3538 C C . GLY B 1 198 ? -24.562 9.016 16.047 1 58.44 198 GLY B C 1
ATOM 3539 O O . GLY B 1 198 ? -25.344 8.266 16.625 1 58.44 198 GLY B O 1
ATOM 3540 N N . ASP B 1 199 ? -24.031 8.758 14.789 1 60.69 199 ASP B N 1
ATOM 3541 C CA . ASP B 1 199 ? -24.328 7.473 14.164 1 60.69 199 ASP B CA 1
ATOM 3542 C C . ASP B 1 199 ? -23.891 6.312 15.055 1 60.69 199 ASP B C 1
ATOM 3544 O O . ASP B 1 199 ? -24.578 5.293 15.141 1 60.69 199 ASP B O 1
ATOM 3548 N N . SER B 1 200 ? -22.766 6.441 15.617 1 64.25 200 SER B N 1
ATOM 3549 C CA . SER B 1 200 ? -22.203 5.477 16.562 1 64.25 200 SER B CA 1
ATOM 3550 C C . SER B 1 200 ? -21.297 6.16 17.578 1 64.25 200 SER B C 1
ATOM 3552 O O . SER B 1 200 ? -20.766 7.238 17.312 1 64.25 200 SER B O 1
ATOM 3554 N N . PRO B 1 201 ? -21.328 5.691 18.75 1 63.19 201 PRO B N 1
ATOM 3555 C CA . PRO B 1 201 ? -20.453 6.273 19.766 1 63.19 201 PRO B CA 1
ATOM 3556 C C . PRO B 1 201 ? -18.984 6.301 19.344 1 63.19 201 PRO B C 1
ATOM 3558 O O . PRO B 1 201 ? -18.172 6.984 19.969 1 63.19 201 PRO B O 1
ATOM 3561 N N . PHE B 1 202 ? -18.734 5.781 18.203 1 70.44 202 PHE B N 1
ATOM 3562 C CA . PHE B 1 202 ? -17.344 5.668 17.781 1 70.44 202 PHE B CA 1
ATOM 3563 C C . PHE B 1 202 ? -16.984 6.746 16.766 1 70.44 202 PHE B C 1
ATOM 3565 O O . PHE B 1 202 ? -15.812 6.941 16.453 1 70.44 202 PHE B O 1
ATOM 3572 N N . VAL B 1 203 ? -18.047 7.395 16.406 1 79.75 203 VAL B N 1
ATOM 3573 C CA . VAL B 1 203 ? -17.797 8.43 15.406 1 79.75 203 VAL B CA 1
ATOM 3574 C C . VAL B 1 203 ? -17.422 9.734 16.094 1 79.75 203 VAL B C 1
ATOM 3576 O O . VAL B 1 203 ? -18.188 10.258 16.906 1 79.75 203 VAL B O 1
ATOM 3579 N N . LYS B 1 204 ? -16.234 10.242 15.859 1 86.88 204 LYS B N 1
ATOM 3580 C CA . LYS B 1 204 ? -15.75 11.492 16.422 1 86.88 204 LYS B CA 1
ATOM 3581 C C . LYS B 1 204 ? -16.078 12.672 15.516 1 86.88 204 LYS B C 1
ATOM 3583 O O . LYS B 1 204 ? -16.266 12.5 14.312 1 86.88 204 LYS B O 1
AT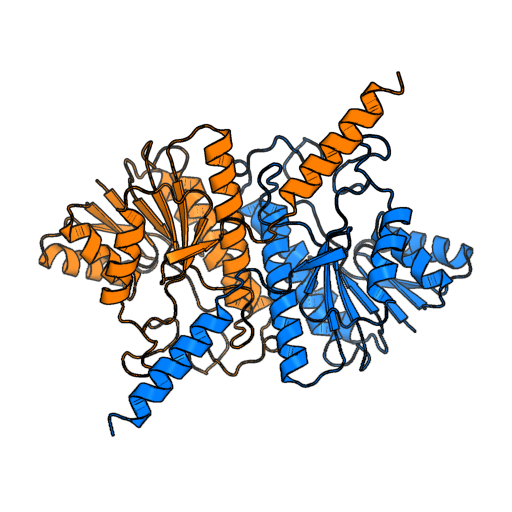OM 3588 N N . SER B 1 205 ? -16.172 13.812 16.188 1 90.44 205 SER B N 1
ATOM 3589 C CA . SER B 1 205 ? -16.312 15.031 15.398 1 90.44 205 SER B CA 1
ATOM 3590 C C . SER B 1 205 ? -14.961 15.453 14.812 1 90.44 205 SER B C 1
ATOM 3592 O O . SER B 1 205 ? -13.906 15.039 15.305 1 90.44 205 SER B O 1
ATOM 3594 N N . PRO B 1 206 ? -14.992 16.297 13.789 1 93.62 206 PRO B N 1
ATOM 3595 C CA . PRO B 1 206 ? -13.742 16.844 13.25 1 93.62 206 PRO B CA 1
ATOM 3596 C C . PRO B 1 206 ? -12.938 17.609 14.305 1 93.62 206 PRO B C 1
ATOM 3598 O O . PRO B 1 206 ? -11.711 17.484 14.352 1 93.62 206 PRO B O 1
ATOM 3601 N N . GLU B 1 207 ? -13.641 18.312 15.195 1 94.12 207 GLU B N 1
ATOM 3602 C CA . GLU B 1 207 ? -12.984 19.109 16.234 1 94.12 207 GLU B CA 1
ATOM 3603 C C . GLU B 1 207 ? -12.281 18.203 17.25 1 94.12 207 GLU B C 1
ATOM 3605 O O . GLU B 1 207 ? -11.133 18.453 17.625 1 94.12 207 GLU B O 1
ATOM 3610 N N . GLU B 1 208 ? -12.961 17.109 17.641 1 93.62 208 GLU B N 1
ATOM 3611 C CA . GLU B 1 208 ? -12.352 16.141 18.547 1 93.62 208 GLU B CA 1
ATOM 3612 C C . GLU B 1 208 ? -11.148 15.469 17.891 1 93.62 208 GLU B C 1
ATOM 3614 O O . GLU B 1 208 ? -10.133 15.234 18.547 1 93.62 208 GLU B O 1
ATOM 3619 N N . THR B 1 209 ? -11.281 15.227 16.656 1 94.94 209 THR B N 1
ATOM 3620 C CA . THR B 1 209 ? -10.211 14.586 15.898 1 94.94 209 THR B CA 1
ATOM 3621 C C . THR B 1 209 ? -8.992 15.508 15.789 1 94.94 209 THR B C 1
ATOM 3623 O O . THR B 1 209 ? -7.859 15.07 15.977 1 94.94 209 THR B O 1
ATOM 3626 N N . ALA B 1 210 ? -9.242 16.734 15.523 1 96.94 210 ALA B N 1
ATOM 3627 C CA . ALA B 1 210 ? -8.164 17.719 15.43 1 96.94 210 ALA B CA 1
ATOM 3628 C C . ALA B 1 210 ? -7.402 17.828 16.75 1 96.94 210 ALA B C 1
ATOM 3630 O O . ALA B 1 210 ? -6.172 17.906 16.75 1 96.94 210 ALA B O 1
ATOM 3631 N N . GLN B 1 211 ? -8.172 17.828 17.844 1 96.5 211 GLN B N 1
ATOM 3632 C CA . GLN B 1 211 ? -7.543 17.875 19.156 1 96.5 211 GLN B CA 1
ATOM 3633 C C . GLN B 1 211 ? -6.68 16.641 19.422 1 96.5 211 GLN B C 1
ATOM 3635 O O . GLN B 1 211 ? -5.562 16.766 19.922 1 96.5 211 GLN B O 1
ATOM 3640 N N . MET B 1 212 ? -7.199 15.539 19.047 1 95.62 212 MET B N 1
ATOM 3641 C CA . MET B 1 212 ? -6.488 14.273 19.219 1 95.62 212 MET B CA 1
ATOM 3642 C C . MET B 1 212 ? -5.199 14.258 18.391 1 95.62 212 MET B C 1
ATOM 3644 O O . MET B 1 212 ? -4.129 13.945 18.922 1 95.62 212 MET B O 1
ATOM 3648 N N . ILE B 1 213 ? -5.246 14.641 17.172 1 97.69 213 ILE B N 1
ATOM 3649 C CA . ILE B 1 213 ? -4.078 14.656 16.297 1 97.69 213 ILE B CA 1
ATOM 3650 C C . ILE B 1 213 ? -3.053 15.656 16.812 1 97.69 213 ILE B C 1
ATOM 3652 O O . ILE B 1 213 ? -1.85 15.383 16.812 1 97.69 213 ILE B O 1
ATOM 3656 N N . SER B 1 214 ? -3.512 16.828 17.297 1 97.5 214 SER B N 1
ATOM 3657 C CA . SER B 1 214 ? -2.635 17.859 17.828 1 97.5 214 SER B CA 1
ATOM 3658 C C . SER B 1 214 ? -1.826 17.359 19.016 1 97.5 214 SER B C 1
ATOM 3660 O O . SER B 1 214 ? -0.676 17.75 19.203 1 97.5 214 SER B O 1
ATOM 3662 N N . LYS B 1 215 ? -2.436 16.453 19.812 1 97.5 215 LYS B N 1
ATOM 3663 C CA . LYS B 1 215 ? -1.705 15.875 20.922 1 97.5 215 LYS B CA 1
ATOM 3664 C C . LYS B 1 215 ? -0.46 15.133 20.453 1 97.5 215 LYS B C 1
ATOM 3666 O O . LYS B 1 215 ? 0.598 15.219 21.078 1 97.5 215 LYS B O 1
ATOM 3671 N N . PHE B 1 216 ? -0.554 14.445 19.344 1 97.81 216 PHE B N 1
ATOM 3672 C CA . PHE B 1 216 ? 0.586 13.703 18.812 1 97.81 216 PHE B CA 1
ATOM 3673 C C . PHE B 1 216 ? 1.609 14.648 18.203 1 97.81 216 PHE B C 1
ATOM 3675 O O . PHE B 1 216 ? 2.812 14.383 18.234 1 97.81 216 PHE B O 1
ATOM 3682 N N . ILE B 1 217 ? 1.166 15.773 17.625 1 97.62 217 ILE B N 1
ATOM 3683 C CA . ILE B 1 217 ? 2.037 16.75 16.984 1 97.62 217 ILE B CA 1
ATOM 3684 C C . ILE B 1 217 ? 2.904 17.438 18.047 1 97.62 217 ILE B C 1
ATOM 3686 O O . ILE B 1 217 ? 4.094 17.688 17.812 1 97.62 217 ILE B O 1
ATOM 3690 N N . PHE B 1 218 ? 2.324 17.688 19.203 1 97.25 218 PHE B N 1
ATOM 3691 C CA . PHE B 1 218 ? 2.98 18.609 20.125 1 97.25 218 PHE B CA 1
ATOM 3692 C C . PHE B 1 218 ? 3.486 17.891 21.359 1 97.25 218 PHE B C 1
ATOM 3694 O O . PHE B 1 218 ? 4.039 18.5 22.266 1 97.25 218 PHE B O 1
ATOM 3701 N N . ASP B 1 219 ? 3.266 16.641 21.391 1 96.31 219 ASP B N 1
ATOM 3702 C CA . ASP B 1 219 ? 3.867 15.945 22.516 1 96.31 219 ASP B CA 1
ATOM 3703 C C . ASP B 1 219 ? 5.387 15.898 22.391 1 96.31 219 ASP B C 1
ATOM 3705 O O . ASP B 1 219 ? 5.953 16.453 21.453 1 96.31 219 ASP B O 1
ATOM 3709 N N . ASP B 1 220 ? 6.211 15.555 23.391 1 94.06 220 ASP B N 1
ATOM 3710 C CA . ASP B 1 220 ? 7.668 15.633 23.422 1 94.06 220 ASP B CA 1
ATOM 3711 C C . ASP B 1 220 ? 8.297 14.352 22.875 1 94.06 220 ASP B C 1
ATOM 3713 O O . ASP B 1 220 ? 9.492 14.117 23.047 1 94.06 220 ASP B O 1
ATOM 3717 N N . LYS B 1 221 ? 7.48 13.609 22.078 1 96.81 221 LYS B N 1
ATOM 3718 C CA . LYS B 1 221 ? 7.984 12.344 21.562 1 96.81 221 LYS B CA 1
ATOM 3719 C C . LYS B 1 221 ? 8.406 12.477 20.094 1 96.81 221 LYS B C 1
ATOM 3721 O O . LYS B 1 221 ? 7.934 13.367 19.391 1 96.81 221 LYS B O 1
ATOM 3726 N N . ASN B 1 222 ? 9.391 11.664 19.688 1 98 222 ASN B N 1
ATOM 3727 C CA . ASN B 1 222 ? 9.75 11.523 18.281 1 98 222 ASN B CA 1
ATOM 3728 C C . ASN B 1 222 ? 8.93 10.43 17.594 1 98 222 ASN B C 1
ATOM 3730 O O . ASN B 1 222 ? 9.125 9.242 17.859 1 98 222 ASN B O 1
ATOM 3734 N N . HIS B 1 223 ? 8.055 10.805 16.703 1 98.5 223 HIS B N 1
ATOM 3735 C CA . HIS B 1 223 ? 7.141 9.852 16.078 1 98.5 223 HIS B CA 1
ATOM 3736 C C . HIS B 1 223 ? 7.613 9.469 14.688 1 98.5 223 HIS B C 1
ATOM 3738 O O . HIS B 1 223 ? 6.859 8.875 13.914 1 98.5 223 HIS B O 1
ATOM 3744 N N . ASN B 1 224 ? 8.883 9.805 14.344 1 98.56 224 ASN B N 1
ATOM 3745 C CA . ASN B 1 224 ? 9.398 9.531 13.008 1 98.56 224 ASN B CA 1
ATOM 3746 C C . ASN B 1 224 ? 9.266 8.055 12.648 1 98.56 224 ASN B C 1
ATOM 3748 O O . ASN B 1 224 ? 9.648 7.184 13.422 1 98.56 224 ASN B O 1
ATOM 3752 N N . ALA B 1 225 ? 8.695 7.793 11.469 1 98.19 225 ALA B N 1
ATOM 3753 C CA . ALA B 1 225 ? 8.539 6.453 10.906 1 98.19 225 ALA B CA 1
ATOM 3754 C C . ALA B 1 225 ? 7.57 5.617 11.742 1 98.19 225 ALA B C 1
ATOM 3756 O O . ALA B 1 225 ? 7.758 4.41 11.898 1 98.19 225 ALA B O 1
ATOM 3757 N N . GLN B 1 226 ? 6.52 6.281 12.266 1 98.38 226 GLN B N 1
ATOM 3758 C CA . GLN B 1 226 ? 5.512 5.582 13.062 1 98.38 226 GLN B CA 1
ATOM 3759 C C . GLN B 1 226 ? 4.113 5.812 12.5 1 98.38 226 GLN B C 1
ATOM 3761 O O . GLN B 1 226 ? 3.865 6.816 11.828 1 98.38 226 GLN B O 1
ATOM 3766 N N . ILE B 1 227 ? 3.27 4.875 12.711 1 98.25 227 ILE B N 1
ATOM 3767 C CA . ILE B 1 227 ? 1.831 5.008 12.508 1 98.25 227 ILE B CA 1
ATOM 3768 C C . ILE B 1 227 ? 1.116 4.938 13.859 1 98.25 227 ILE B C 1
ATOM 3770 O O . ILE B 1 227 ? 1.269 3.963 14.602 1 98.25 227 ILE B O 1
ATOM 3774 N N . ILE B 1 228 ? 0.323 5.957 14.156 1 97.94 228 ILE B N 1
ATOM 3775 C CA . ILE B 1 228 ? -0.266 6.09 15.477 1 97.94 228 ILE B CA 1
ATOM 3776 C C . ILE B 1 228 ? -1.785 5.973 15.383 1 97.94 228 ILE B C 1
ATOM 3778 O O . ILE B 1 228 ? -2.426 6.707 14.633 1 97.94 228 ILE B O 1
ATOM 3782 N N . ASN B 1 229 ? -2.322 5.07 16.141 1 95.25 229 ASN B N 1
ATOM 3783 C CA . ASN B 1 229 ? -3.771 4.953 16.266 1 95.25 229 ASN B CA 1
ATOM 3784 C C . ASN B 1 229 ? -4.344 6.027 17.188 1 95.25 229 ASN B C 1
ATOM 3786 O O . ASN B 1 229 ? -3.65 6.516 18.078 1 95.25 229 ASN B O 1
ATOM 3790 N N . PHE B 1 230 ? -5.586 6.355 16.984 1 92.88 230 PHE B N 1
ATOM 3791 C CA . PHE B 1 230 ? -6.211 7.457 17.703 1 92.88 230 PHE B CA 1
ATOM 3792 C C . PHE B 1 230 ? -6.066 7.266 19.203 1 92.88 230 PHE B C 1
ATOM 3794 O O . PHE B 1 230 ? -6.074 8.242 19.969 1 92.88 230 PHE B O 1
ATOM 3801 N N . ASP B 1 231 ? -5.879 6.062 19.656 1 90.56 231 ASP B N 1
ATOM 3802 C CA . ASP B 1 231 ? -5.801 5.793 21.078 1 90.56 231 ASP B CA 1
ATOM 3803 C C . ASP B 1 231 ? -4.355 5.844 21.578 1 90.56 231 ASP B C 1
ATOM 3805 O O . ASP B 1 231 ? -4.078 5.547 22.734 1 90.56 231 ASP B O 1
ATOM 3809 N N . GLY B 1 232 ? -3.451 6.098 20.688 1 94.25 232 GLY B N 1
ATOM 3810 C CA . GLY B 1 232 ? -2.057 6.258 21.062 1 94.25 232 GLY B CA 1
ATOM 3811 C C . GLY B 1 232 ? -1.216 5.027 20.781 1 94.25 232 GLY B C 1
ATOM 3812 O O . GLY B 1 232 ? 0.007 5.059 20.938 1 94.25 232 GLY B O 1
ATOM 3813 N N . THR B 1 233 ? -1.84 3.896 20.375 1 95.31 233 THR B N 1
ATOM 3814 C CA . THR B 1 233 ? -1.07 2.719 19.984 1 95.31 233 THR B CA 1
ATOM 3815 C C . THR B 1 233 ? -0.147 3.039 18.812 1 95.31 233 THR B C 1
ATOM 3817 O O . THR B 1 233 ? -0.56 3.691 17.859 1 95.31 233 THR B O 1
ATOM 3820 N N . ILE B 1 234 ? 1.085 2.568 18.906 1 96.69 234 ILE B N 1
ATOM 3821 C CA . ILE B 1 234 ? 2.086 2.916 17.906 1 96.69 234 ILE B CA 1
ATOM 3822 C C . ILE B 1 234 ? 2.496 1.667 17.141 1 96.69 234 ILE B C 1
ATOM 3824 O O . ILE B 1 234 ? 2.734 0.611 17.719 1 96.69 234 ILE B O 1
ATOM 3828 N N . TYR B 1 235 ? 2.514 1.775 15.859 1 96 235 TYR B N 1
ATOM 3829 C CA . TYR B 1 235 ? 3.098 0.784 14.961 1 96 235 TYR B CA 1
ATOM 3830 C C . TYR B 1 235 ? 4.316 1.349 14.242 1 96 235 TYR B C 1
ATOM 3832 O O . TYR B 1 235 ? 4.195 2.283 13.445 1 96 235 TYR B O 1
ATOM 3840 N N . ASP B 1 236 ? 5.469 0.793 14.523 1 95.12 236 ASP B N 1
ATOM 3841 C CA . ASP B 1 236 ? 6.691 1.298 13.906 1 95.12 236 ASP B CA 1
ATOM 3842 C C . ASP B 1 236 ? 7.246 0.299 12.891 1 95.12 236 ASP B C 1
ATOM 3844 O O . ASP B 1 236 ? 8.312 0.519 12.32 1 95.12 236 ASP B O 1
ATOM 3848 N N . ASN B 1 237 ? 6.508 -0.74 12.734 1 92.88 237 ASN B N 1
ATOM 3849 C CA . ASN B 1 237 ? 6.797 -1.779 11.75 1 92.88 237 ASN B CA 1
ATOM 3850 C C . ASN B 1 237 ? 5.59 -2.678 11.508 1 92.88 237 ASN B C 1
ATOM 3852 O O . ASN B 1 237 ? 4.801 -2.922 12.422 1 92.88 237 ASN B O 1
ATOM 3856 N N . TYR B 1 238 ? 5.461 -3.131 10.289 1 94.69 238 TYR B N 1
ATOM 3857 C CA . TYR B 1 238 ? 4.355 -4.027 9.961 1 94.69 238 TYR B CA 1
ATOM 3858 C C . TYR B 1 238 ? 4.793 -5.484 10.047 1 94.69 238 TYR B C 1
ATOM 3860 O O . TYR B 1 238 ? 3.957 -6.391 10.078 1 94.69 238 TYR B O 1
ATOM 3868 N N . GLU B 1 239 ? 6.043 -5.719 10.102 1 93.06 239 GLU B N 1
ATOM 3869 C CA . GLU B 1 239 ? 6.586 -7.074 10.18 1 93.06 239 GLU B CA 1
ATOM 3870 C C . GLU B 1 239 ? 7.543 -7.215 11.359 1 93.06 239 GLU B C 1
ATOM 3872 O O . GLU B 1 239 ? 8.734 -7.48 11.172 1 93.06 239 GLU B O 1
ATOM 3877 N N . PRO B 1 240 ? 6.969 -7.062 12.531 1 86.12 240 PRO B N 1
ATOM 3878 C CA . PRO B 1 240 ? 7.848 -7.148 13.695 1 86.12 240 PRO B CA 1
ATOM 3879 C C . PRO B 1 240 ? 8.633 -8.461 13.75 1 86.12 240 PRO B C 1
ATOM 3881 O O . PRO B 1 240 ? 8.109 -9.508 13.375 1 86.12 240 PRO B O 1
ATOM 3884 N N . GLY B 1 241 ? 9.891 -8.375 14.133 1 80.62 241 GLY B N 1
ATOM 3885 C CA . GLY B 1 241 ? 10.734 -9.547 14.305 1 80.62 241 GLY B CA 1
ATOM 3886 C C . GLY B 1 241 ? 11.609 -9.828 13.102 1 80.62 241 GLY B C 1
ATOM 3887 O O . GLY B 1 241 ? 12.578 -10.586 13.195 1 80.62 241 GLY B O 1
ATOM 3888 N N . LEU B 1 242 ? 11.234 -9.258 11.969 1 78.88 242 LEU B N 1
ATOM 3889 C CA . LEU B 1 242 ? 12 -9.531 10.766 1 78.88 242 LEU B CA 1
ATOM 3890 C C . LEU B 1 242 ? 13.414 -8.961 10.875 1 78.88 242 LEU B C 1
ATOM 3892 O O . LEU B 1 242 ? 14.375 -9.578 10.406 1 78.88 242 LEU B O 1
ATOM 3896 N N . ARG B 1 243 ? 13.5 -7.785 11.406 1 62.53 243 ARG B N 1
ATOM 3897 C CA . ARG B 1 243 ? 14.812 -7.16 11.539 1 62.53 243 ARG B CA 1
ATOM 3898 C C . ARG B 1 243 ? 15.773 -8.062 12.312 1 62.53 243 ARG B C 1
ATOM 3900 O O . ARG B 1 243 ? 16.922 -8.242 11.906 1 62.53 243 ARG B O 1
ATOM 3907 N N . ASN B 1 244 ? 15.219 -8.414 13.352 1 59.72 244 ASN B N 1
ATOM 3908 C CA . ASN B 1 244 ? 16.062 -9.258 14.203 1 59.72 244 ASN B CA 1
ATOM 3909 C C . ASN B 1 244 ? 16.5 -10.523 13.477 1 59.72 244 ASN B C 1
ATOM 3911 O O . ASN B 1 244 ? 17.641 -10.977 13.641 1 59.72 244 ASN B O 1
ATOM 3915 N N . LYS B 1 245 ? 15.758 -10.953 12.656 1 59.38 245 LYS B N 1
ATOM 3916 C CA . LYS B 1 245 ? 16.062 -12.195 11.945 1 59.38 245 LYS B CA 1
ATOM 3917 C C . LYS B 1 245 ? 17.078 -11.969 10.836 1 59.38 245 LYS B C 1
ATOM 3919 O O . LYS B 1 245 ? 17.984 -12.773 10.641 1 59.38 245 LYS B O 1
ATOM 3924 N N . VAL B 1 246 ? 16.906 -10.844 10.211 1 57.34 246 VAL B N 1
ATOM 3925 C CA . VAL B 1 246 ? 17.844 -10.492 9.156 1 57.34 246 VAL B CA 1
ATOM 3926 C C . VAL B 1 246 ? 19.234 -10.266 9.758 1 57.34 246 VAL B C 1
ATOM 3928 O O . VAL B 1 246 ? 20.234 -10.742 9.227 1 57.34 246 VAL B O 1
ATOM 3931 N N . ILE B 1 247 ? 19.141 -9.523 10.836 1 50.38 247 ILE B N 1
ATOM 3932 C CA . ILE B 1 247 ? 20.406 -9.25 11.531 1 50.38 247 ILE B CA 1
ATOM 3933 C C . ILE B 1 247 ? 21.031 -10.555 12 1 50.38 247 ILE B C 1
ATOM 3935 O O . I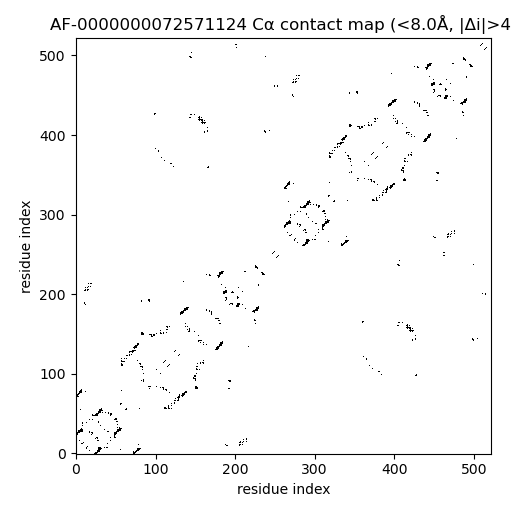LE B 1 247 ? 22.234 -10.766 11.836 1 50.38 247 ILE B O 1
ATOM 3939 N N . LYS B 1 248 ? 20.156 -11.344 12.531 1 54.41 248 LYS B N 1
ATOM 3940 C CA . LYS B 1 248 ? 20.656 -12.633 13.008 1 54.41 248 LYS B CA 1
ATOM 3941 C C . LYS B 1 248 ? 21.188 -13.477 11.852 1 54.41 248 LYS B C 1
ATOM 3943 O O . LYS B 1 248 ? 22.219 -14.148 11.984 1 54.41 248 LYS B O 1
ATOM 3948 N N . ASP B 1 249 ? 20.5 -13.32 10.812 1 54.59 249 ASP B N 1
ATOM 3949 C CA . ASP B 1 249 ? 20.906 -14.078 9.633 1 54.59 249 ASP B CA 1
ATOM 3950 C C . ASP B 1 249 ? 22.219 -13.547 9.062 1 54.59 249 ASP B C 1
ATOM 3952 O O . ASP B 1 249 ? 23.078 -14.32 8.664 1 54.59 249 ASP B O 1
ATOM 3956 N N . VAL B 1 250 ? 22.25 -12.242 9.008 1 50.06 250 VAL B N 1
ATOM 3957 C CA . VAL B 1 250 ? 23.484 -11.609 8.562 1 50.06 250 VAL B CA 1
ATOM 3958 C C . VAL B 1 250 ? 24.609 -11.922 9.547 1 50.06 250 VAL B C 1
ATOM 3960 O O . VAL B 1 250 ? 25.734 -12.219 9.133 1 50.06 250 VAL B O 1
ATOM 3963 N N . ALA B 1 251 ? 24.266 -11.734 10.766 1 47.28 251 ALA B N 1
ATOM 3964 C CA . ALA B 1 251 ? 25.25 -12.039 11.797 1 47.28 251 ALA B CA 1
ATOM 3965 C C . ALA B 1 251 ? 25.688 -13.5 11.727 1 47.28 251 ALA B C 1
ATOM 3967 O O . ALA B 1 251 ? 26.875 -13.812 11.859 1 47.28 251 ALA B O 1
ATOM 3968 N N . LYS B 1 252 ? 24.703 -14.289 11.602 1 46.22 252 LYS B N 1
ATOM 3969 C CA . LYS B 1 252 ? 25 -15.719 11.531 1 46.22 252 LYS B CA 1
ATOM 3970 C C . LYS B 1 252 ? 25.781 -16.047 10.266 1 46.22 252 LYS B C 1
ATOM 3972 O O . LYS B 1 252 ? 26.719 -16.859 10.297 1 46.22 252 LYS B O 1
ATOM 3977 N N . ASN B 1 253 ? 25.359 -15.43 9.281 1 45 253 ASN B N 1
ATOM 3978 C CA . ASN B 1 253 ? 26.062 -15.742 8.031 1 45 253 ASN B CA 1
ATOM 3979 C C . ASN B 1 253 ? 27.312 -14.891 7.855 1 45 253 ASN B C 1
ATOM 3981 O O . ASN B 1 253 ? 28.203 -15.234 7.074 1 45 253 ASN B O 1
ATOM 3985 N N . GLY B 1 254 ? 27.266 -13.625 8.172 1 41.09 254 GLY B N 1
ATOM 3986 C CA . GLY B 1 254 ? 28.531 -12.914 8.281 1 41.09 254 GLY B CA 1
ATOM 3987 C C . GLY B 1 254 ? 29.562 -13.633 9.141 1 41.09 254 GLY B C 1
ATOM 3988 O O . GLY B 1 254 ? 30.75 -13.602 8.844 1 41.09 254 GLY B O 1
ATOM 3989 N N . LEU B 1 255 ? 29.25 -14.141 10.188 1 38.25 255 LEU B N 1
ATOM 3990 C CA . LEU B 1 255 ? 30.156 -14.961 10.977 1 38.25 255 LEU B CA 1
ATOM 3991 C C . LEU B 1 255 ? 30.594 -16.188 10.195 1 38.25 255 LEU B C 1
ATOM 3993 O O . LEU B 1 255 ? 31.75 -16.609 10.297 1 38.25 255 LEU B O 1
ATOM 3997 N N . LYS B 1 256 ? 29.875 -16.891 9.492 1 37.91 256 LYS B N 1
ATOM 3998 C CA . LYS B 1 256 ? 30.375 -18.062 8.773 1 37.91 256 LYS B CA 1
ATOM 3999 C C . LYS B 1 256 ? 31.359 -17.656 7.68 1 37.91 256 LYS B C 1
ATOM 4001 O O . LYS B 1 256 ? 32.156 -18.484 7.207 1 37.91 256 LYS B O 1
ATOM 4006 N N . ARG B 1 257 ? 31.344 -16.594 7.082 1 34 257 ARG B N 1
ATOM 4007 C CA . ARG B 1 257 ? 32.375 -16.188 6.117 1 34 257 ARG B CA 1
ATOM 4008 C C . ARG B 1 257 ? 33.656 -15.812 6.816 1 34 257 ARG B C 1
ATOM 4010 O O . ARG B 1 257 ? 34.75 -15.875 6.211 1 34 257 ARG B O 1
ATOM 4017 N N . LYS B 1 258 ? 33.656 -15.383 7.891 1 35 258 LYS B N 1
ATOM 4018 C CA . LYS B 1 258 ? 34.938 -15.109 8.516 1 35 258 LYS B CA 1
ATOM 4019 C C . LYS B 1 258 ? 35.719 -16.406 8.805 1 35 258 LYS B C 1
ATOM 4021 O O . LYS B 1 258 ? 36.938 -16.391 8.992 1 35 258 LYS B O 1
ATOM 4026 N N . PHE B 1 259 ? 35.031 -17.469 9.078 1 28.75 259 PHE B N 1
ATOM 4027 C CA . PHE B 1 259 ? 35.812 -18.641 9.469 1 28.75 259 PHE B CA 1
ATOM 4028 C C . PHE B 1 259 ? 36.156 -19.484 8.25 1 28.75 259 PHE B C 1
ATOM 4030 O O . PHE B 1 259 ? 36.906 -20.469 8.359 1 28.75 259 PHE B O 1
ATOM 4037 N N . LYS B 1 260 ? 35.531 -19.453 7.125 1 29.84 260 LYS B N 1
ATOM 4038 C CA . LYS B 1 260 ? 36.094 -20.297 6.07 1 29.84 260 LYS B CA 1
ATOM 4039 C C . LYS B 1 260 ? 37.281 -19.609 5.414 1 29.84 260 LYS B C 1
ATOM 4041 O O . LYS B 1 260 ? 37.781 -20.047 4.363 1 29.84 260 LYS B O 1
ATOM 4046 N N . LYS B 1 261 ? 37.781 -18.609 5.941 1 24.62 261 LYS B N 1
ATOM 4047 C CA . LYS B 1 261 ? 39.188 -18.391 5.523 1 24.62 261 LYS B CA 1
ATOM 4048 C C . LYS B 1 261 ? 40.156 -19.219 6.355 1 24.62 261 LYS B C 1
ATOM 4050 O O . LYS B 1 261 ? 40 -19.344 7.57 1 24.62 261 LYS B O 1
#

pLDDT: mean 88.52, std 16.46, range [24.62, 98.88]

Nearest PDB structures (foldseek):
  6ixm-assembly1_B  TM=8.200E-01  e=5.040E-16  Chryseobacterium sp. CA49
  5x8h-assembly1_C  TM=8.192E-01  e=6.415E-16  Chryseobacterium sp. CA49
  5h5x-assembly1_A  TM=7.951E-01  e=1.475E-14  Streptomyces coelicolor A3(2)
  8cxa-assembly1_D  TM=8.253E-01  e=8.895E-13  Klebsiella pneumoniae
  8cxa-assembly1_C  TM=7.506E-01  e=1.004E-12  Klebsiella pneumoniae

Foldseek 3Di:
DEEEEAPLLDFLNVLLQLVVQVVPYEYEQEYQDPVSSVVSCVVSVVVVGHYDYDYADLLDLPSLLVLLPAAAHQEYEYDDFALLCVPDPPAQFDQPDDLVPHDPVSLVVRLSRLAVSVVSNCVSCVPGHYDQQHEYEYEAADLPDDRGPSPSRSVSRVNVLVVQLVVLVVCVVVVTNYAYEYEHLFAECDSRNVDDPPPDPRYHYSNVSSVLVVCVVPPPDGQHQWYAYSVGDIDNDPDPPVVVVVVCVCVVVVVVVVPVD/DEEEEAPLLDFLNVLLQLVVQVVPYEYEQEYQDPVSSVVSCVVSVVVVGHYDYDYQDLLDLPSLLVLLPAAAHQEYEYDDFALLCVPDPDAQFDQPDDLVPHDPVSLVVRLSRLAVSVVSNCVSCVPGHYDQQHEYEYEAADLPDDRGPSPSRSVSRVNVLVVQLVVLVVCVVVVGNYAYEYEHLFAECDSRRVDDPPPDPRYHYSNVSSVLVVCVVPPPDGQHQWYAYSVGDIDNDPDPPVVVVVCVVCVVVVVVVVPVD

Solvent-accessible surface area (backbone atoms only — not comparable to full-atom values): 25849 Å² total; per-residue (Å²): 100,26,32,39,30,30,42,20,61,45,46,50,31,31,29,35,46,52,56,42,23,75,72,60,25,35,35,35,32,16,20,66,51,63,68,55,21,47,52,40,29,50,57,39,41,74,73,72,23,54,55,42,69,38,81,40,40,45,82,35,70,74,64,34,57,62,49,45,74,44,64,62,28,39,32,40,35,47,54,45,66,61,48,31,40,76,87,46,89,53,63,37,52,52,77,78,52,54,48,82,73,62,49,60,65,34,32,51,58,18,26,40,32,39,23,46,20,48,50,42,50,48,61,35,24,58,84,66,10,44,39,70,68,15,37,35,36,37,62,48,63,81,41,46,52,73,85,56,40,54,48,28,30,31,23,16,40,24,21,40,52,23,45,32,27,32,50,19,38,46,26,55,76,66,68,45,64,42,33,25,24,32,37,23,72,69,52,48,30,25,79,55,49,62,41,47,71,74,76,39,92,66,34,33,46,26,59,58,46,25,54,54,54,46,51,66,70,68,44,98,66,86,54,52,22,26,38,31,37,70,86,65,53,74,41,68,46,54,59,80,66,48,63,62,47,50,50,47,46,46,51,54,40,52,50,49,61,64,58,76,100,102,26,30,41,30,30,41,21,63,46,46,51,31,31,30,33,47,51,56,43,22,77,73,61,26,33,34,35,33,16,19,65,50,63,70,55,20,48,52,40,31,52,57,39,40,75,71,73,22,54,54,43,71,38,79,40,42,45,82,34,71,74,64,35,58,63,50,45,74,47,64,60,28,39,31,40,36,46,54,45,68,61,47,32,42,77,89,47,90,55,65,36,52,53,75,77,50,55,48,82,72,61,49,59,66,34,33,51,56,18,25,41,31,40,22,45,20,48,51,41,49,49,60,35,24,59,84,65,10,44,39,70,68,14,38,36,36,36,62,47,64,80,42,45,51,74,84,56,39,56,48,27,29,30,22,16,40,26,22,38,51,22,45,31,28,31,51,19,36,44,27,55,75,66,68,46,65,42,31,24,25,33,38,22,72,68,51,47,31,27,78,55,50,60,41,48,70,73,76,39,90,65,32,32,47,25,60,58,46,24,54,55,53,46,51,67,72,68,45,96,66,85,54,52,23,26,37,31,37,68,85,65,54,72,40,68,44,54,58,79,66,48,64,60,46,49,50,46,45,44,51,54,43,54,51,54,60,66,62,75,103

Organism: Lactococcus lactis subsp. lactis (strain IL1403) (NCBI:txid272623)

Secondary structure (DSSP, 8-state):
-EEEEETTTSHHHHHHHHHHHHTT-EEEEEES-HHHHHHHHHHHHHTT--EEEEE--TT-HHHHGGGGG---EEEEEE-----S-TT-SS-SS-TT--GGG--HHHHHHHHIIIIIIHHHHHHHHTTTTEEEEEEEEEE---SS-SS---HHHHHHHHHHHHHHHHHHHHHHHTT-S-EEEEEE--SB-STTTT--TTSSTTPBPHHHHHHHHHHHHHSSS--TTEEEETTS-EES-SSTTHHHHHHHHHHHHHHHHHH--/-EEEEETTTSHHHHHHHHHHHHTT-EEEEEES-HHHHHHHHHHHHHTT--EEEEE--TT-HHHHGGGGG---EEEEEE-----S-TT-SS-SS-TT--GGG--HHHHHHHH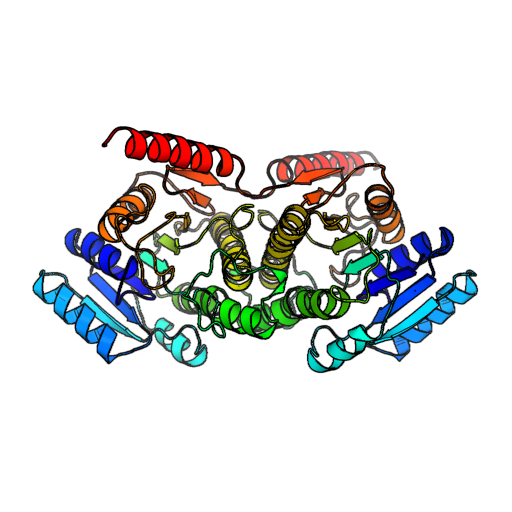IIIIIIHHHHHHHHTTTTEEEEEEEEEE---SS-SS---HHHHHHHHHHHHHHHHHHHHHHHTT---EEEEEE--SB-STTTT--TTSSTTPBPHHHHHHHHHHHHHSSS--TTEEEETTS-EES-SSTTHHHHHHHHHHHHHHHHHH--

Sequence (522 aa):
MKTLITGENKGIGFALAQNLGHRGYEVLVGARNETRGQEAVEKLKAEGITAKFVKVDLDDLNQLTSLSALTDIDLLINNAGISGNIHSDKGHLDMEKSAFDYSTTDLEETIKTNFLGTHAVIKELLPHSLTENAKIINITVPVSQEYWMPLAYVTSKAAQNAMTFAFGHQFKKDKSKKQIFAVMPGAVATDLNGAKVGDSPFVKSPEETAQMISKFIFDDKNHNAQIINFDGTIYDNYEPGLRNKVIKDVAKNGLKRKFKKMKTLITGENKGIGFALAQNLGHRGYEVLVGARNETRGQEAVEKLKAEGITAKFVKVDLDDLNQLTSLSALTDIDLLINNAGISGNIHSDKGHLDMEKSAFDYSTTDLEETIKTNFLGTHAVIKELLPHSLTENAKIINITVPVSQEYWMPLAYVTSKAAQNAMTFAFGHQFKKDKSKKQIFAVMPGAVATDLNGAKVGDSPFVKSPEETAQMISKFIFDDKNHNAQIINFDGTIYDNYEPGLRNKVIKDVAKNGLKRKFKK

Radius of gyration: 23.61 Å; Cα contacts (8 Å, |Δi|>4): 1106; chains: 2; bounding box: 72×70×57 Å